Protein AF-A0A349DKN3-F1 (afdb_monomer_lite)

Radius of gyration: 31.38 Å; chains: 1; bounding box: 71×94×88 Å

Secondary structure (DSSP, 8-state):
----PPPTTHHHHHHHHHHHHHHHT----SS-TT--BEESSTTEEEEEEEE-SSSEEEEEEEETTS-EEEEEEEEEETTTTEEEEE-TTS-EEEEEE-SSS-EEEEEE-TTT-BEEEEEEEESSHHHHHHHHTTHHHHHTTTTSB--SS---HHHHHSTTBEEEESS----SS-GGG-----SSPEE-TTS--EEEEE-SS-GGG-GGGEETTEEEEEEEE--TT-SS-EE-SSPEEPPPPPHHHHTSSEEEEES--TT---HHHHHHHHHHHHHHHTS-SSEEEEEEEE---GGGS-S-PPP-EEEEEEEHHHHHHHHHHHHHHHHHHHHHH-PPPPP----HHHHHHHHHHHHHHHHHSS---SEEEEEEEE-SSSPEEEEPTTSSSEEEEEEEEEEEEEETTS-EEEEEEEEEEEEETTEEEEEEEEEEEEEEEEE-GGGT--

Foldseek 3Di:
DDDDDDDPPPVVVVVVVVVCCVVVVCPPQLEDAQQWWQKPDQQWGTWGWDDDDSFWIWIWTQTPVRDTDIFIWGQQDSVQRKTWTQDPQRWIWIWGRPGHAKIKIFTAGNQAQQTQDIMMIGRDPVVRVVCVVCVVVVCVSHRAHAARPQQAPLLSVQALAKDKDQDQQDTNPPPVRHDDRDDFAEDAQPTWIKIKQAGSFFQLSVVQQDDQQWGKKFKFWDDPPDPDGHTDDDIATFDHDDPVNRRDSMDIGTQADLPDPDLRNLVNNLVVLVVLLPDPQAKIKMKMWRDGPPVPPPDPDDTSMDIHIYRRNVRNVVSVVSSVVSVVSSLVVDDDADQQDDDPVVFVLVLVVVQVVCVPPPDPDQKHWQTKGFRDNDWDFDADPPDPHTQWTKTKIWIKIAGNVGWIKIFIWIWTWGDDPNDTDPDIDTGTDDDIGTHHPVNSVD

Structure (mmCIF, N/CA/C/O backbone):
data_AF-A0A349DKN3-F1
#
_entry.id   AF-A0A349DKN3-F1
#
loop_
_atom_site.group_PDB
_atom_site.id
_atom_site.type_symbol
_atom_site.label_atom_id
_atom_site.label_alt_id
_atom_site.label_comp_id
_atom_site.label_asym_id
_atom_site.label_entity_id
_atom_site.label_seq_id
_atom_site.pdbx_PDB_ins_code
_atom_site.Cartn_x
_atom_site.Cartn_y
_atom_site.Cartn_z
_atom_site.occupancy
_atom_site.B_iso_or_equiv
_atom_site.auth_seq_id
_atom_site.auth_comp_id
_atom_site.auth_asym_id
_atom_site.auth_atom_id
_atom_site.pdbx_PDB_model_num
ATOM 1 N N . MET A 1 1 ? 3.765 -69.996 -23.495 1.00 36.75 1 MET A N 1
ATOM 2 C CA . MET A 1 1 ? 4.818 -68.989 -23.241 1.00 36.75 1 MET A CA 1
ATOM 3 C C . MET A 1 1 ? 4.688 -67.906 -24.298 1.00 36.75 1 MET A C 1
ATOM 5 O O . MET A 1 1 ? 4.992 -68.177 -25.448 1.00 36.75 1 MET A O 1
ATOM 9 N N . TYR A 1 2 ? 4.169 -66.732 -23.943 1.00 31.25 2 TYR A N 1
ATOM 10 C CA . TYR A 1 2 ? 4.118 -65.569 -24.834 1.00 31.25 2 TYR A CA 1
ATOM 11 C C . TYR A 1 2 ? 5.019 -64.485 -24.238 1.00 31.25 2 TYR A C 1
ATOM 13 O O . TYR A 1 2 ? 4.731 -63.971 -23.161 1.00 31.25 2 TYR A O 1
ATOM 21 N N . TYR A 1 3 ? 6.119 -64.174 -24.926 1.00 35.66 3 TYR A N 1
ATOM 22 C CA . TYR A 1 3 ? 6.922 -62.980 -24.676 1.00 35.66 3 TYR A CA 1
ATOM 23 C C . TYR A 1 3 ? 6.353 -61.839 -25.524 1.00 35.66 3 TYR A C 1
ATOM 25 O O . TYR A 1 3 ? 6.353 -61.916 -26.749 1.00 35.66 3 TYR A O 1
ATOM 33 N N . SER A 1 4 ? 5.871 -60.779 -24.878 1.00 34.25 4 SER A N 1
ATOM 34 C CA . SER A 1 4 ? 5.519 -59.518 -25.532 1.00 34.25 4 SER A CA 1
ATOM 35 C C . SER A 1 4 ? 6.673 -58.525 -25.380 1.00 34.25 4 SER A C 1
ATOM 37 O O . SER A 1 4 ? 6.982 -58.096 -24.267 1.00 34.25 4 SER A O 1
ATOM 39 N N . HIS A 1 5 ? 7.310 -58.159 -26.493 1.00 36.59 5 HIS A N 1
ATOM 40 C CA . HIS A 1 5 ? 8.269 -57.054 -26.556 1.00 36.59 5 HIS A CA 1
ATOM 41 C C . HIS A 1 5 ? 7.577 -55.695 -26.326 1.00 36.59 5 HIS A C 1
ATOM 43 O O . HIS A 1 5 ? 6.468 -55.492 -26.825 1.00 36.59 5 HIS A O 1
ATOM 49 N N . PRO A 1 6 ? 8.216 -54.733 -25.632 1.00 44.25 6 PRO A N 1
ATOM 50 C CA . PRO A 1 6 ? 7.732 -53.358 -25.577 1.00 44.25 6 PRO A CA 1
ATOM 51 C C . PRO A 1 6 ? 8.100 -52.590 -26.867 1.00 44.25 6 PRO A C 1
ATOM 53 O O . PRO A 1 6 ? 9.136 -52.868 -27.476 1.00 44.25 6 PRO A O 1
ATOM 56 N N . PRO A 1 7 ? 7.291 -51.603 -27.297 1.00 44.59 7 PRO A N 1
ATOM 57 C CA . PRO A 1 7 ? 7.524 -50.880 -28.544 1.00 44.59 7 PRO A CA 1
ATOM 58 C C . PRO A 1 7 ? 8.653 -49.843 -28.421 1.00 44.59 7 PRO A C 1
ATOM 60 O O . PRO A 1 7 ? 8.655 -48.985 -27.538 1.00 44.59 7 PRO A O 1
ATOM 63 N N . ALA A 1 8 ? 9.573 -49.873 -29.387 1.00 50.56 8 ALA A N 1
ATOM 64 C CA . ALA A 1 8 ? 10.778 -49.046 -29.507 1.00 50.56 8 ALA A CA 1
ATOM 65 C C . ALA A 1 8 ? 10.549 -47.540 -29.807 1.00 50.56 8 ALA A C 1
ATOM 67 O O . ALA A 1 8 ? 11.487 -46.827 -30.157 1.00 50.56 8 ALA A O 1
ATOM 68 N N . ASN A 1 9 ? 9.334 -47.011 -29.636 1.00 46.84 9 ASN A N 1
ATOM 69 C CA . ASN A 1 9 ? 8.978 -45.651 -30.077 1.00 46.84 9 ASN A CA 1
ATOM 70 C C . ASN A 1 9 ? 9.016 -44.572 -28.978 1.00 46.84 9 ASN A C 1
ATOM 72 O O . ASN A 1 9 ? 8.838 -43.393 -29.273 1.00 46.84 9 ASN A O 1
ATOM 76 N N . LEU A 1 10 ? 9.296 -44.929 -27.719 1.00 44.72 10 LEU A N 1
ATOM 77 C CA . LEU A 1 10 ? 9.417 -43.955 -26.619 1.00 44.72 10 LEU A CA 1
ATOM 78 C C . LEU A 1 10 ? 10.810 -43.311 -26.497 1.00 44.72 10 LEU A C 1
ATOM 80 O O . LEU A 1 10 ? 10.932 -42.233 -25.917 1.00 44.72 10 LEU A O 1
ATOM 84 N N . SER A 1 11 ? 11.853 -43.918 -27.074 1.00 49.53 11 SER A N 1
ATOM 85 C CA . SER A 1 11 ? 13.232 -43.424 -26.926 1.00 49.53 11 SER A CA 1
ATOM 86 C C . SER A 1 11 ? 13.512 -42.175 -27.777 1.00 49.53 11 SER A C 1
ATOM 88 O O . SER A 1 11 ? 14.214 -41.265 -27.333 1.00 49.53 11 SER A O 1
ATOM 90 N N . TYR A 1 12 ? 12.890 -42.068 -28.960 1.00 48.19 12 TYR A N 1
ATOM 91 C CA . TYR A 1 12 ? 13.112 -40.956 -29.897 1.00 48.19 12 TYR A CA 1
ATOM 92 C C . TYR A 1 12 ? 12.414 -39.650 -29.486 1.00 48.19 12 TYR A C 1
ATOM 94 O O . TYR A 1 12 ? 12.947 -38.566 -29.720 1.00 48.19 12 TYR A O 1
ATOM 102 N N . LEU A 1 13 ? 11.257 -39.726 -28.815 1.00 45.12 13 LEU A N 1
ATOM 103 C CA . LEU A 1 13 ? 10.538 -38.538 -28.336 1.00 45.12 13 LEU A CA 1
ATOM 104 C C . LEU A 1 13 ? 11.252 -37.885 -27.139 1.00 45.12 13 LEU A C 1
ATOM 106 O O . LEU A 1 13 ? 11.321 -36.660 -27.046 1.00 45.12 13 LEU A O 1
ATOM 110 N N . GLY A 1 14 ? 11.832 -38.702 -26.251 1.00 43.78 14 GLY A N 1
ATOM 111 C CA . GLY A 1 14 ? 12.636 -38.233 -25.121 1.00 43.78 14 GLY A CA 1
ATOM 112 C C . GLY A 1 14 ? 13.957 -37.592 -25.554 1.00 43.78 14 GLY A C 1
ATOM 113 O O . GLY A 1 14 ? 14.335 -36.547 -25.024 1.00 43.78 14 GLY A O 1
ATOM 114 N N . THR A 1 15 ? 14.626 -38.153 -26.568 1.00 52.69 15 THR A N 1
ATOM 115 C CA . THR A 1 15 ? 15.857 -37.568 -27.126 1.00 52.69 15 THR A CA 1
ATOM 116 C C . THR A 1 15 ? 15.588 -36.295 -27.925 1.00 52.69 15 THR A C 1
ATOM 118 O O . THR A 1 15 ? 16.345 -35.341 -27.771 1.00 52.69 15 THR A O 1
ATOM 121 N N . PHE A 1 16 ? 14.490 -36.194 -28.685 1.00 48.06 16 PHE A N 1
ATOM 122 C CA . PHE A 1 16 ? 14.129 -34.931 -29.346 1.00 48.06 16 PHE A CA 1
ATOM 123 C C . PHE A 1 16 ? 13.785 -33.822 -28.346 1.00 48.06 16 PHE A C 1
ATOM 125 O O . PHE A 1 16 ? 14.216 -32.690 -28.547 1.00 48.06 16 PHE A O 1
ATOM 132 N N . LEU A 1 17 ? 13.086 -34.125 -27.243 1.00 47.75 17 LEU A N 1
ATOM 133 C CA . LEU A 1 17 ? 12.794 -33.134 -26.200 1.00 47.75 17 LEU A CA 1
ATOM 134 C C . LEU A 1 17 ? 14.077 -32.669 -25.487 1.00 47.75 17 LEU A C 1
ATOM 136 O O . LEU A 1 17 ? 14.247 -31.477 -25.240 1.00 47.75 17 LEU A O 1
ATOM 140 N N . LEU A 1 18 ? 15.014 -33.584 -25.212 1.00 44.44 18 LEU A N 1
ATOM 141 C CA . LEU A 1 18 ? 16.306 -33.265 -24.594 1.00 44.44 18 LEU A CA 1
ATOM 142 C C . LEU A 1 18 ? 17.235 -32.488 -25.536 1.00 44.44 18 LEU A C 1
ATOM 144 O O . LEU A 1 18 ? 17.882 -31.540 -25.094 1.00 44.44 18 LEU A O 1
ATOM 148 N N . VAL A 1 19 ? 17.263 -32.803 -26.834 1.00 46.53 19 VAL A N 1
ATOM 149 C CA . VAL A 1 19 ? 18.035 -32.041 -27.830 1.00 46.53 19 VAL A CA 1
ATOM 150 C C . VAL A 1 19 ? 17.402 -30.668 -28.078 1.00 46.53 19 VAL A C 1
ATOM 152 O O . VAL A 1 19 ? 18.133 -29.686 -28.151 1.00 46.53 19 VAL A O 1
ATOM 155 N N . PHE A 1 20 ? 16.069 -30.535 -28.081 1.00 42.25 20 PHE A N 1
ATOM 156 C CA . PHE A 1 20 ? 15.417 -29.218 -28.147 1.00 42.25 20 PHE A CA 1
ATOM 157 C C . PHE A 1 20 ? 15.702 -28.377 -26.895 1.00 42.25 20 PHE A C 1
ATOM 159 O O . PHE A 1 20 ? 15.997 -27.193 -27.016 1.00 42.25 20 PHE A O 1
ATOM 166 N N . ILE A 1 21 ? 15.709 -28.968 -25.695 1.00 46.31 21 ILE A N 1
ATOM 167 C CA . ILE A 1 21 ? 16.097 -28.261 -24.459 1.00 46.31 21 ILE A CA 1
ATOM 168 C C . ILE A 1 21 ? 17.590 -27.876 -24.486 1.00 46.31 21 ILE A C 1
ATOM 170 O O . ILE A 1 21 ? 17.956 -26.803 -24.005 1.00 46.31 21 ILE A O 1
ATOM 174 N N . SER A 1 22 ? 18.445 -28.687 -25.115 1.00 37.00 22 SER A N 1
ATOM 175 C CA . SER A 1 22 ? 19.889 -28.422 -25.245 1.00 37.00 22 SER A CA 1
ATOM 176 C C . SER A 1 22 ? 20.214 -27.351 -26.297 1.00 37.00 22 SER A C 1
ATOM 178 O O . SER A 1 22 ? 21.090 -26.515 -26.079 1.00 37.00 22 SER A O 1
ATOM 180 N N . VAL A 1 23 ? 19.487 -27.331 -27.419 1.00 40.50 23 VAL A N 1
ATOM 181 C CA . VAL A 1 23 ? 19.673 -26.366 -28.517 1.00 40.50 23 VAL A CA 1
ATOM 182 C C . VAL A 1 23 ? 18.968 -25.036 -28.219 1.00 40.50 23 VAL A C 1
ATOM 184 O O . VAL A 1 23 ? 19.510 -23.978 -28.528 1.00 40.50 23 VAL A O 1
ATOM 187 N N . VAL A 1 24 ? 17.827 -25.044 -27.520 1.00 40.62 24 VAL A N 1
ATOM 188 C CA . VAL A 1 24 ? 17.154 -23.817 -27.038 1.00 40.62 24 VAL A CA 1
ATOM 189 C C . VAL A 1 24 ? 17.825 -23.263 -25.766 1.00 40.62 24 VAL A C 1
ATOM 191 O O . VAL A 1 24 ? 17.719 -22.072 -25.469 1.00 40.62 24 VAL A O 1
ATOM 194 N N . GLY A 1 25 ? 18.595 -24.087 -25.044 1.00 35.69 25 GLY A N 1
ATOM 195 C CA . GLY A 1 25 ? 19.406 -23.692 -23.886 1.00 35.69 25 GLY A CA 1
ATOM 196 C C . GLY A 1 25 ? 20.644 -22.850 -24.222 1.00 35.69 25 GLY A C 1
ATOM 197 O O . GLY A 1 25 ? 21.200 -22.195 -23.337 1.00 35.69 25 GLY A O 1
ATOM 198 N N . GLN A 1 26 ? 21.049 -22.778 -25.495 1.00 41.41 26 GLN A N 1
ATOM 199 C CA . GLN A 1 26 ? 21.994 -21.764 -25.961 1.00 41.41 26 GLN A CA 1
ATOM 200 C C . GLN A 1 26 ? 21.260 -20.445 -26.217 1.00 41.41 26 GLN A C 1
ATOM 202 O O . GLN A 1 26 ? 21.153 -19.969 -27.347 1.00 41.41 26 GLN A O 1
ATOM 207 N N . THR A 1 27 ? 20.787 -19.793 -25.152 1.00 46.78 27 THR A N 1
ATOM 208 C CA . THR A 1 27 ? 20.536 -18.351 -25.212 1.00 46.78 27 THR A CA 1
ATOM 209 C C . THR A 1 27 ? 21.858 -17.685 -25.588 1.00 46.78 27 THR A C 1
ATOM 211 O O . THR A 1 27 ? 22.753 -17.549 -24.746 1.00 46.78 27 THR A O 1
ATOM 214 N N . GLN A 1 28 ? 22.014 -17.341 -26.869 1.00 54.97 28 GLN A N 1
ATOM 215 C CA . GLN A 1 28 ? 23.131 -16.549 -27.362 1.00 54.97 28 GLN A CA 1
ATOM 216 C C . GLN A 1 28 ? 23.239 -15.315 -26.468 1.00 54.97 28 GLN A C 1
ATOM 218 O O . GLN A 1 28 ? 22.263 -14.587 -26.284 1.00 54.97 28 GLN A O 1
ATOM 223 N N . THR A 1 29 ? 24.405 -15.095 -25.863 1.00 59.50 29 THR A N 1
ATOM 224 C CA . THR A 1 29 ? 24.627 -13.874 -25.089 1.00 59.50 29 THR A CA 1
ATOM 225 C C . THR A 1 29 ? 24.405 -12.679 -26.019 1.00 59.50 29 THR A C 1
ATOM 227 O O . THR A 1 29 ? 24.957 -12.674 -27.122 1.00 59.50 29 THR A O 1
ATOM 230 N N . PRO A 1 30 ? 23.605 -11.669 -25.624 1.00 65.62 30 PRO A N 1
ATOM 231 C CA . PRO A 1 30 ? 23.269 -10.549 -26.510 1.00 65.62 30 PRO A CA 1
ATOM 232 C C . PRO A 1 30 ? 24.475 -9.684 -26.895 1.00 65.62 30 PRO A C 1
ATOM 234 O O . PRO A 1 30 ? 24.382 -8.845 -27.786 1.00 65.62 30 PRO A O 1
ATOM 237 N N . PHE A 1 31 ? 25.610 -9.904 -26.238 1.00 69.19 31 PHE A N 1
ATOM 238 C CA . PHE A 1 31 ? 26.884 -9.245 -26.467 1.00 69.19 31 PHE A CA 1
ATOM 239 C C . PHE A 1 31 ? 27.984 -10.279 -26.700 1.00 69.19 31 PHE A C 1
ATOM 241 O O . PHE A 1 31 ? 27.888 -11.436 -26.268 1.00 69.19 31 PHE A O 1
ATOM 248 N N . ARG A 1 32 ? 29.066 -9.836 -27.343 1.00 70.25 32 ARG A N 1
ATOM 249 C CA . ARG A 1 32 ? 30.315 -10.596 -27.396 1.00 70.25 32 ARG A CA 1
ATOM 250 C C . ARG A 1 32 ? 31.170 -10.244 -26.171 1.00 70.25 32 ARG A C 1
ATOM 252 O O . ARG A 1 32 ? 31.358 -9.054 -25.901 1.00 70.25 32 ARG A O 1
ATOM 259 N N . PRO A 1 33 ? 31.679 -11.234 -25.417 1.00 68.06 33 PRO A N 1
ATOM 260 C CA . PRO A 1 33 ? 32.654 -10.980 -24.359 1.00 68.06 33 PRO A CA 1
ATOM 261 C C . PRO A 1 33 ? 33.828 -10.146 -24.885 1.00 68.06 33 PRO A C 1
ATOM 263 O O . PRO A 1 33 ? 34.230 -10.314 -26.035 1.00 68.06 33 PRO A O 1
ATOM 266 N N . ALA A 1 34 ? 34.340 -9.226 -24.064 1.00 70.75 34 ALA A N 1
ATOM 267 C CA . ALA A 1 34 ? 35.435 -8.306 -24.407 1.00 70.75 34 ALA A CA 1
ATOM 268 C C . ALA A 1 34 ? 35.187 -7.320 -25.575 1.00 70.75 34 ALA A C 1
ATOM 270 O O . ALA A 1 34 ? 36.055 -6.494 -25.867 1.00 70.75 34 ALA A O 1
ATOM 271 N N . GLN A 1 35 ? 34.005 -7.319 -26.206 1.00 83.69 35 GLN A N 1
ATOM 272 C CA . GLN A 1 35 ? 33.629 -6.265 -27.148 1.00 83.69 35 GLN A CA 1
ATOM 273 C C . GLN A 1 35 ? 33.511 -4.927 -26.416 1.00 83.69 35 GLN A C 1
ATOM 275 O O . GLN A 1 35 ? 32.897 -4.828 -25.351 1.00 83.69 35 GLN A O 1
ATOM 280 N N . ARG A 1 36 ? 34.116 -3.895 -27.004 1.00 88.56 36 ARG A N 1
ATOM 281 C CA . ARG A 1 36 ? 34.091 -2.526 -26.490 1.00 88.56 36 ARG A CA 1
ATOM 282 C C . ARG A 1 36 ? 32.872 -1.806 -27.044 1.00 88.56 36 ARG A C 1
ATOM 284 O O . ARG A 1 36 ? 32.645 -1.829 -28.250 1.00 88.56 36 ARG A O 1
ATOM 291 N N . TYR A 1 37 ? 32.120 -1.157 -26.167 1.00 90.25 37 TYR A N 1
ATOM 292 C CA . TYR A 1 37 ? 31.018 -0.277 -26.530 1.00 90.25 37 TYR A CA 1
ATOM 293 C C . TYR A 1 37 ? 31.357 1.154 -26.121 1.00 90.25 37 TYR A C 1
ATOM 295 O O . TYR A 1 37 ? 31.585 1.415 -24.943 1.00 90.25 37 TYR A O 1
ATOM 303 N N . VAL A 1 38 ? 31.384 2.077 -27.076 1.00 89.75 38 VAL A N 1
ATOM 304 C CA . VAL A 1 38 ? 31.584 3.513 -26.835 1.00 89.75 38 VAL A CA 1
ATOM 305 C C . VAL A 1 38 ? 30.261 4.185 -26.477 1.00 89.75 38 VAL A C 1
ATOM 307 O O . VAL A 1 38 ? 29.205 3.738 -26.925 1.00 89.75 38 VAL A O 1
ATOM 310 N N . SER A 1 39 ? 30.314 5.235 -25.658 1.00 87.62 39 SER A N 1
ATOM 311 C CA . SER A 1 39 ? 29.140 5.891 -25.072 1.00 87.62 39 SER A CA 1
ATOM 312 C C . SER A 1 39 ? 28.863 7.260 -25.680 1.00 87.62 39 SER A C 1
ATOM 314 O O . SER A 1 39 ? 29.787 7.987 -26.025 1.00 87.62 39 SER A O 1
ATOM 316 N N . THR A 1 40 ? 27.588 7.657 -25.728 1.00 84.62 40 THR A N 1
ATOM 317 C CA . THR A 1 40 ? 27.196 9.054 -25.989 1.00 84.62 40 THR A CA 1
ATOM 318 C C . THR A 1 40 ? 27.447 9.984 -24.797 1.00 84.62 40 THR A C 1
ATOM 320 O O . THR A 1 40 ? 27.289 11.193 -24.934 1.00 84.62 40 THR A O 1
ATOM 323 N N . GLN A 1 41 ? 27.779 9.454 -23.614 1.00 83.19 41 GLN A N 1
ATOM 324 C CA . GLN A 1 41 ? 28.096 10.274 -22.442 1.00 83.19 41 GLN A CA 1
ATOM 325 C C . GLN A 1 41 ? 29.573 10.680 -22.410 1.00 83.19 41 GLN A C 1
ATOM 327 O O . GLN A 1 41 ? 30.434 9.810 -22.539 1.00 83.19 41 GLN A O 1
ATOM 332 N N . PRO A 1 42 ? 29.873 11.965 -22.148 1.00 77.56 42 PRO A N 1
ATOM 333 C CA . PRO A 1 42 ? 31.222 12.513 -22.277 1.00 77.56 42 PRO A CA 1
ATOM 334 C C . PRO A 1 42 ? 32.204 12.004 -21.218 1.00 77.56 42 PRO A C 1
ATOM 336 O O . PRO A 1 42 ? 33.405 12.063 -21.432 1.00 77.56 42 PRO A O 1
ATOM 339 N N . ASN A 1 43 ? 31.724 11.496 -20.082 1.00 86.94 43 ASN A N 1
ATOM 340 C CA . ASN A 1 43 ? 32.565 10.961 -19.011 1.00 86.94 43 ASN A CA 1
ATOM 341 C C . ASN A 1 43 ? 32.877 9.463 -19.169 1.00 86.94 43 ASN A C 1
ATOM 343 O O . ASN A 1 43 ? 33.772 8.962 -18.493 1.00 86.94 43 ASN A O 1
ATOM 347 N N . ILE A 1 44 ? 32.190 8.744 -20.065 1.00 87.69 44 ILE A N 1
ATOM 348 C CA . ILE A 1 44 ? 32.349 7.295 -20.247 1.00 87.69 44 ILE A CA 1
ATOM 349 C C . ILE A 1 44 ? 33.104 7.017 -21.544 1.00 87.69 44 ILE A C 1
ATOM 351 O O . ILE A 1 44 ? 32.568 7.198 -22.634 1.00 87.69 44 ILE A O 1
ATOM 355 N N . LYS A 1 45 ? 34.320 6.482 -21.418 1.00 87.31 45 LYS A N 1
ATOM 356 C CA . LYS A 1 45 ? 35.161 6.088 -22.551 1.00 87.31 45 LYS A CA 1
ATOM 357 C C . LYS A 1 45 ? 34.631 4.831 -23.229 1.00 87.31 45 LYS A C 1
ATOM 359 O O . LYS A 1 45 ? 34.457 4.804 -24.445 1.00 87.31 45 LYS A O 1
ATOM 364 N N . GLN A 1 46 ? 34.381 3.777 -22.452 1.00 90.44 46 GLN A N 1
ATOM 365 C CA . GLN A 1 46 ? 33.866 2.515 -22.985 1.00 90.44 46 GLN A CA 1
ATOM 366 C C . GLN A 1 46 ? 33.221 1.630 -21.912 1.00 90.44 46 GLN A C 1
ATOM 368 O O . GLN A 1 46 ? 33.551 1.709 -20.731 1.00 90.44 46 GLN A O 1
ATOM 373 N N . LEU A 1 47 ? 32.358 0.718 -22.352 1.00 92.12 47 LEU A N 1
ATOM 374 C CA . LEU A 1 47 ? 31.839 -0.403 -21.580 1.00 92.12 47 LEU A CA 1
ATOM 375 C C . LEU A 1 47 ? 32.329 -1.717 -22.194 1.00 92.12 47 LEU A C 1
ATOM 377 O O . LEU A 1 47 ? 32.289 -1.900 -23.410 1.00 92.12 47 LEU A O 1
ATOM 381 N N . THR A 1 48 ? 32.769 -2.638 -21.343 1.00 91.69 48 THR A N 1
ATOM 382 C CA . THR A 1 48 ? 33.127 -4.014 -21.724 1.00 91.69 48 THR A CA 1
ATOM 383 C C . THR A 1 48 ? 32.406 -5.005 -20.822 1.00 91.69 48 THR A C 1
ATOM 385 O O . THR A 1 48 ? 32.050 -4.669 -19.691 1.00 91.69 48 THR A O 1
ATOM 388 N N . PHE A 1 49 ? 32.180 -6.221 -21.317 1.00 90.56 49 PHE A N 1
ATOM 389 C CA . PHE A 1 49 ? 31.439 -7.246 -20.588 1.00 90.56 49 PHE A CA 1
ATOM 390 C C . PHE A 1 49 ? 32.267 -8.501 -20.351 1.00 90.56 49 PHE A C 1
ATOM 392 O O . PHE A 1 49 ? 32.898 -9.023 -21.275 1.00 90.56 49 PHE A O 1
ATOM 399 N N . THR A 1 50 ? 32.145 -9.030 -19.137 1.00 89.50 50 THR A N 1
ATOM 400 C CA . THR A 1 50 ? 32.645 -10.346 -18.740 1.00 89.50 50 THR A CA 1
ATOM 401 C C . THR A 1 50 ? 31.446 -11.211 -18.370 1.00 89.50 50 THR A C 1
ATOM 403 O O . THR A 1 50 ? 30.683 -10.881 -17.458 1.00 89.50 50 THR A O 1
ATOM 406 N N . LYS A 1 51 ? 31.225 -12.300 -19.111 1.00 84.75 51 LYS A N 1
ATOM 407 C CA . LYS A 1 51 ? 30.119 -13.226 -18.836 1.00 84.75 51 LYS A CA 1
ATOM 408 C C . LYS A 1 51 ? 30.358 -13.911 -17.488 1.00 84.75 51 LYS A C 1
ATOM 410 O O . LYS A 1 51 ? 31.456 -14.395 -17.248 1.00 84.75 51 LYS A O 1
ATOM 415 N N . ILE A 1 52 ? 29.321 -13.988 -16.653 1.00 82.81 52 ILE A N 1
ATOM 416 C CA . ILE A 1 52 ? 29.338 -14.815 -15.436 1.00 82.81 52 ILE A CA 1
ATOM 417 C C . ILE A 1 52 ? 28.474 -16.054 -15.672 1.00 82.81 52 ILE A C 1
ATOM 419 O O . ILE A 1 52 ? 28.939 -17.180 -15.559 1.00 82.81 52 ILE A O 1
ATOM 423 N N . THR A 1 53 ? 27.208 -15.849 -16.046 1.00 84.25 53 THR A N 1
ATOM 424 C CA . THR A 1 53 ? 26.252 -16.926 -16.336 1.00 84.25 53 THR A CA 1
ATOM 425 C C . THR A 1 53 ? 25.448 -16.605 -17.599 1.00 84.25 53 THR A C 1
ATOM 427 O O . THR A 1 53 ? 25.671 -15.590 -18.260 1.00 84.25 53 THR A O 1
ATOM 430 N N . THR A 1 54 ? 24.490 -17.455 -17.969 1.00 77.44 54 THR A N 1
ATOM 431 C CA . THR A 1 54 ? 23.500 -17.128 -19.013 1.00 77.44 54 THR A CA 1
ATOM 432 C C . THR A 1 54 ? 22.555 -15.994 -18.590 1.00 77.44 54 THR A C 1
ATOM 434 O O . THR A 1 54 ? 22.024 -15.285 -19.440 1.00 77.44 54 THR A O 1
ATOM 437 N N . GLN A 1 55 ? 22.386 -15.774 -17.283 1.00 86.69 55 GLN A N 1
ATOM 438 C CA . GLN A 1 55 ? 21.444 -14.815 -16.697 1.00 86.69 55 GLN A CA 1
ATOM 439 C C . GLN A 1 55 ? 22.136 -13.583 -16.091 1.00 86.69 55 GLN A C 1
ATOM 441 O O . GLN A 1 55 ? 21.465 -12.691 -15.570 1.00 86.69 55 GLN A O 1
ATOM 446 N N . SER A 1 56 ? 23.470 -13.511 -16.128 1.00 90.50 56 SER A N 1
ATOM 447 C CA . SER A 1 56 ? 24.230 -12.417 -15.521 1.00 90.50 56 SER A CA 1
ATOM 448 C C . SER A 1 56 ? 25.599 -12.184 -16.155 1.00 90.50 56 SER A C 1
ATOM 450 O O . SER A 1 56 ? 26.239 -13.099 -16.678 1.00 90.50 56 SER A O 1
ATOM 452 N N . PHE A 1 57 ? 26.075 -10.946 -16.060 1.00 91.75 57 PHE A N 1
ATOM 453 C CA . PHE A 1 57 ? 27.409 -10.541 -16.499 1.00 91.75 57 PHE A CA 1
ATOM 454 C C . PHE A 1 57 ? 27.940 -9.370 -15.670 1.00 91.75 57 PHE A C 1
ATOM 456 O O . PHE A 1 57 ? 27.164 -8.621 -15.076 1.00 91.75 57 PHE A O 1
ATOM 463 N N . THR A 1 58 ? 29.256 -9.178 -15.673 1.00 93.62 58 THR A N 1
ATOM 464 C CA . THR A 1 58 ? 29.895 -7.966 -15.149 1.00 93.62 58 THR A CA 1
ATOM 465 C C . THR A 1 58 ? 30.091 -6.974 -16.284 1.00 93.62 58 THR A C 1
ATOM 467 O O . THR A 1 58 ? 30.685 -7.306 -17.308 1.00 93.62 58 THR A O 1
ATOM 470 N N . GLY A 1 59 ? 29.581 -5.756 -16.115 1.00 93.44 59 GLY A N 1
ATOM 471 C CA . GLY A 1 59 ? 29.901 -4.619 -16.970 1.00 93.44 59 GLY A CA 1
ATOM 472 C C . GLY A 1 59 ? 31.012 -3.784 -16.341 1.00 93.44 59 GLY A C 1
ATOM 473 O O . GLY A 1 59 ? 30.858 -3.324 -15.209 1.00 93.44 59 GLY A O 1
ATOM 474 N N . HIS A 1 60 ? 32.102 -3.582 -17.077 1.00 94.19 60 HIS A N 1
ATOM 475 C CA . HIS A 1 60 ? 33.234 -2.744 -16.687 1.00 94.19 60 HIS A CA 1
ATOM 476 C C . HIS A 1 60 ? 33.136 -1.400 -17.414 1.00 94.19 60 HIS A C 1
ATOM 478 O O . HIS A 1 60 ? 33.359 -1.327 -18.628 1.00 94.19 60 HIS A O 1
ATOM 484 N N . TRP A 1 61 ? 32.757 -0.364 -16.670 1.00 93.06 61 TRP A N 1
ATOM 485 C CA . TRP A 1 61 ? 32.609 1.013 -17.130 1.00 93.06 61 TRP A CA 1
ATOM 486 C C . TRP A 1 61 ? 33.938 1.736 -16.977 1.00 93.06 61 TRP A C 1
ATOM 488 O O . TRP A 1 61 ? 34.368 1.995 -15.857 1.00 93.06 61 TRP A O 1
ATOM 498 N N . HIS A 1 62 ? 34.578 2.046 -18.098 1.00 93.38 62 HIS A N 1
ATOM 499 C CA . HIS A 1 62 ? 35.842 2.772 -18.147 1.00 93.38 62 HIS A CA 1
ATOM 500 C C . HIS A 1 62 ? 35.546 4.249 -18.384 1.00 93.38 62 HIS A C 1
ATOM 502 O O . HIS A 1 62 ? 34.963 4.605 -19.414 1.00 93.38 62 HIS A O 1
ATOM 508 N N . LEU A 1 63 ? 35.924 5.095 -17.435 1.00 93.00 63 LEU A N 1
ATOM 509 C CA . LEU A 1 63 ? 35.762 6.542 -17.504 1.00 93.00 63 LEU A CA 1
ATOM 510 C C . LEU A 1 63 ? 36.968 7.185 -18.207 1.00 93.00 63 LEU A C 1
ATOM 512 O O . LEU A 1 63 ? 38.036 6.580 -18.330 1.00 93.00 63 LEU A O 1
ATOM 516 N N . TYR A 1 64 ? 36.793 8.404 -18.722 1.00 88.19 64 TYR A N 1
ATOM 517 C CA . TYR A 1 64 ? 37.888 9.126 -19.389 1.00 88.19 64 TYR A CA 1
ATOM 518 C C . TYR A 1 64 ? 39.006 9.558 -18.431 1.00 88.19 64 TYR A C 1
ATOM 520 O O . TYR A 1 64 ? 40.136 9.728 -18.877 1.00 88.19 64 TYR A O 1
ATOM 528 N N . ASP A 1 65 ? 38.715 9.662 -17.134 1.00 90.44 65 ASP A N 1
ATOM 529 C CA . ASP A 1 65 ? 39.691 9.956 -16.076 1.00 90.44 65 ASP A CA 1
ATOM 530 C C . ASP A 1 65 ? 40.561 8.742 -15.678 1.00 90.44 65 ASP A C 1
ATOM 532 O O . ASP A 1 65 ? 41.423 8.858 -14.812 1.00 90.44 65 ASP A O 1
ATOM 536 N N . GLY A 1 66 ? 40.352 7.577 -16.306 1.00 89.81 66 GLY A N 1
ATOM 537 C CA . GLY A 1 66 ? 41.074 6.333 -16.020 1.00 89.81 66 GLY A CA 1
ATOM 538 C C . GLY A 1 66 ? 40.402 5.428 -14.981 1.00 89.81 66 GLY A C 1
ATOM 539 O O . GLY A 1 66 ? 40.792 4.268 -14.839 1.00 89.81 66 GLY A O 1
ATOM 540 N N . THR A 1 67 ? 39.354 5.895 -14.302 1.00 93.69 67 THR A N 1
ATOM 541 C CA . THR A 1 67 ? 38.611 5.108 -13.312 1.00 93.69 67 THR A CA 1
ATOM 542 C C . THR A 1 67 ? 37.819 3.983 -13.981 1.00 93.69 67 THR A C 1
ATOM 544 O O . THR A 1 67 ? 37.208 4.162 -15.037 1.00 93.69 67 THR A O 1
ATOM 547 N N . THR A 1 68 ? 37.779 2.806 -13.346 1.00 92.25 68 THR A N 1
ATOM 548 C CA . THR A 1 68 ? 36.930 1.684 -13.776 1.00 92.25 68 THR A CA 1
ATOM 549 C C . THR A 1 68 ? 35.913 1.323 -12.703 1.00 92.25 68 THR A C 1
ATOM 551 O O . THR A 1 68 ? 36.277 0.913 -11.603 1.00 92.25 68 THR A O 1
ATOM 554 N N . THR A 1 69 ? 34.625 1.403 -13.034 1.00 91.81 69 THR A N 1
ATOM 555 C CA . THR A 1 69 ? 33.536 0.957 -12.155 1.00 91.81 69 THR A CA 1
ATOM 556 C C . THR A 1 69 ? 32.953 -0.357 -12.658 1.00 91.81 69 THR A C 1
ATOM 558 O O . THR A 1 69 ? 32.656 -0.514 -13.843 1.00 91.81 69 THR A O 1
ATOM 561 N N . GLN A 1 70 ? 32.758 -1.315 -11.755 1.00 94.12 70 GLN A N 1
ATOM 562 C CA . GLN A 1 70 ? 32.203 -2.624 -12.089 1.00 94.12 70 GLN A CA 1
ATOM 563 C C . GLN A 1 70 ? 30.783 -2.759 -11.553 1.00 94.12 70 GLN A C 1
ATOM 565 O O . GLN A 1 70 ? 30.514 -2.454 -10.394 1.00 94.12 70 GLN A O 1
ATOM 570 N N . LEU A 1 71 ? 29.876 -3.245 -12.398 1.00 94.88 71 LEU A N 1
ATOM 571 C CA . LEU A 1 71 ? 28.492 -3.516 -12.024 1.00 94.88 71 LEU A CA 1
ATOM 572 C C . LEU A 1 71 ? 28.101 -4.922 -12.476 1.00 94.88 71 LEU A C 1
ATOM 574 O O . LEU A 1 71 ? 28.281 -5.280 -13.640 1.00 94.88 71 LEU A O 1
ATOM 578 N N . THR A 1 72 ? 27.541 -5.712 -11.561 1.00 94.94 72 THR A N 1
ATOM 579 C CA . THR A 1 72 ? 26.992 -7.034 -11.889 1.00 94.94 72 THR A CA 1
ATOM 580 C C . THR A 1 72 ? 25.547 -6.887 -12.345 1.00 94.94 72 THR A C 1
ATOM 582 O O . THR A 1 72 ? 24.655 -6.598 -11.548 1.00 94.94 72 THR A O 1
ATOM 585 N N . TYR A 1 73 ? 25.320 -7.113 -13.631 1.00 94.31 73 TYR A N 1
ATOM 586 C CA . TYR A 1 73 ? 24.021 -7.045 -14.276 1.00 94.31 73 TYR A CA 1
ATOM 587 C C . TYR A 1 73 ? 23.328 -8.403 -14.249 1.00 94.31 73 TYR A C 1
ATOM 589 O O . TYR A 1 73 ? 23.932 -9.433 -14.555 1.00 94.31 73 TYR A O 1
ATOM 597 N N . ARG A 1 74 ? 22.038 -8.404 -13.913 1.00 93.62 74 ARG A N 1
ATOM 598 C CA . ARG A 1 74 ? 21.178 -9.595 -13.905 1.00 93.62 74 ARG A CA 1
ATOM 599 C C . ARG A 1 74 ? 20.035 -9.432 -14.895 1.00 93.62 74 ARG A C 1
ATOM 601 O O . ARG A 1 74 ? 19.478 -8.341 -15.011 1.00 93.62 74 ARG A O 1
ATOM 608 N N . LEU A 1 75 ? 19.676 -10.508 -15.589 1.00 91.56 75 LEU A N 1
ATOM 609 C CA . LEU A 1 75 ? 18.566 -10.508 -16.535 1.00 91.56 75 LEU A CA 1
ATOM 610 C C . LEU A 1 75 ? 17.244 -10.318 -15.782 1.00 91.56 75 LEU A C 1
ATOM 612 O O . LEU A 1 75 ? 16.928 -11.054 -14.847 1.00 91.56 75 LEU A O 1
ATOM 616 N N . VAL A 1 76 ? 16.458 -9.325 -16.198 1.00 88.94 76 VAL A N 1
ATOM 617 C CA . VAL A 1 76 ? 15.144 -9.020 -15.606 1.00 88.94 76 VAL A CA 1
ATOM 618 C C . VAL A 1 76 ? 13.983 -9.192 -16.584 1.00 88.94 76 VAL A C 1
ATOM 620 O O . VAL A 1 76 ? 12.836 -9.315 -16.146 1.00 88.94 76 VAL A O 1
ATOM 623 N N . ASN A 1 77 ? 14.258 -9.213 -17.891 1.00 86.19 77 ASN A N 1
ATOM 624 C CA . ASN A 1 77 ? 13.294 -9.529 -18.944 1.00 86.19 77 ASN A CA 1
ATOM 625 C C . ASN A 1 77 ? 14.025 -10.212 -20.110 1.00 86.19 77 ASN A C 1
ATOM 627 O O . ASN A 1 77 ? 14.800 -9.554 -20.800 1.00 86.19 77 ASN A O 1
ATOM 631 N N . ALA A 1 78 ? 13.783 -11.510 -20.306 1.00 83.94 78 ALA A N 1
ATOM 632 C CA . ALA A 1 78 ? 14.437 -12.300 -21.348 1.00 83.94 78 ALA A CA 1
ATOM 633 C C . ALA A 1 78 ? 13.961 -11.918 -22.757 1.00 83.94 78 ALA A C 1
ATOM 635 O O . ALA A 1 78 ? 14.795 -11.703 -23.629 1.00 83.94 78 ALA A O 1
ATOM 636 N N . ASP A 1 79 ? 12.652 -11.724 -22.949 1.00 81.75 79 ASP A N 1
ATOM 637 C CA . ASP A 1 79 ? 12.046 -11.406 -24.253 1.00 81.75 79 ASP A CA 1
ATOM 638 C C . ASP A 1 79 ? 12.629 -10.139 -24.892 1.00 81.75 79 ASP A C 1
ATOM 640 O O . ASP A 1 79 ? 12.730 -10.023 -26.110 1.00 81.75 79 ASP A O 1
ATOM 644 N N . LYS A 1 80 ? 12.996 -9.162 -24.056 1.00 82.00 80 LYS A N 1
ATOM 645 C CA . LYS A 1 80 ? 13.569 -7.874 -24.470 1.00 82.00 80 LYS A CA 1
ATOM 646 C C . LYS A 1 80 ? 15.051 -7.733 -24.133 1.00 82.00 80 LYS A C 1
ATOM 648 O O . LYS A 1 80 ? 15.580 -6.633 -24.264 1.00 82.00 80 LYS A O 1
ATOM 653 N N . LEU A 1 81 ? 15.683 -8.804 -23.645 1.00 88.38 81 LEU A N 1
ATOM 654 C CA . LEU A 1 81 ? 17.090 -8.841 -23.237 1.00 88.38 81 LEU A CA 1
ATOM 655 C C . LEU A 1 81 ? 17.459 -7.634 -22.359 1.00 88.38 81 LEU A C 1
ATOM 657 O O . LEU A 1 81 ? 18.378 -6.875 -22.652 1.00 88.38 81 LEU A O 1
ATOM 661 N N . VAL A 1 82 ? 16.687 -7.427 -21.290 1.00 90.94 82 VAL A N 1
ATOM 662 C CA . VAL A 1 82 ? 16.891 -6.324 -20.345 1.00 90.94 82 VAL A CA 1
ATOM 663 C C . VAL A 1 82 ? 17.638 -6.823 -19.128 1.00 90.94 82 VAL A C 1
ATOM 665 O O . VAL A 1 82 ? 17.186 -7.759 -18.460 1.00 90.94 82 VAL A O 1
ATOM 668 N N . TYR A 1 83 ? 18.716 -6.126 -18.790 1.00 93.38 83 TYR A N 1
ATOM 669 C CA . TYR A 1 83 ? 19.532 -6.409 -17.623 1.00 93.38 83 TYR A CA 1
ATOM 670 C C . TYR A 1 83 ? 19.601 -5.206 -16.692 1.00 93.38 83 TYR A C 1
ATOM 672 O O . TYR A 1 83 ? 19.613 -4.064 -17.143 1.00 93.38 83 TYR A O 1
ATOM 680 N N . GLU A 1 84 ? 19.668 -5.452 -15.388 1.00 95.25 84 GLU A N 1
ATOM 681 C CA . GLU A 1 84 ? 19.748 -4.396 -14.377 1.00 95.25 84 GLU A CA 1
ATOM 682 C C . GLU A 1 84 ? 20.828 -4.693 -13.338 1.00 95.25 84 GLU A C 1
ATOM 684 O O . GLU A 1 84 ? 21.054 -5.850 -12.979 1.00 95.25 84 GLU A O 1
ATOM 689 N N . ALA A 1 85 ? 21.478 -3.637 -12.856 1.00 95.38 85 ALA A N 1
ATOM 690 C CA . ALA A 1 85 ? 22.431 -3.657 -11.756 1.00 95.38 85 ALA A CA 1
ATOM 691 C C . ALA A 1 85 ? 22.099 -2.536 -10.766 1.00 95.38 85 ALA A C 1
ATOM 693 O O . ALA A 1 85 ? 21.746 -1.429 -11.177 1.00 95.38 85 ALA A O 1
ATOM 694 N N . THR A 1 86 ? 22.246 -2.811 -9.472 1.00 92.12 86 THR A N 1
ATOM 695 C CA . THR A 1 86 ? 22.160 -1.787 -8.423 1.00 92.12 86 THR A CA 1
ATOM 696 C C . THR A 1 86 ? 23.531 -1.144 -8.241 1.00 92.12 86 THR A C 1
ATOM 698 O O . THR A 1 86 ? 24.533 -1.852 -8.141 1.00 92.12 86 THR A O 1
ATOM 701 N N . THR A 1 87 ? 23.588 0.183 -8.212 1.00 88.88 87 THR A N 1
ATOM 702 C CA . THR A 1 87 ? 24.827 0.933 -7.986 1.00 88.88 87 THR A CA 1
ATOM 703 C C . THR A 1 87 ? 25.123 1.083 -6.496 1.00 88.88 87 THR A C 1
ATOM 705 O O . THR A 1 87 ? 24.288 0.779 -5.644 1.00 88.88 87 THR A O 1
ATOM 708 N N . GLN A 1 88 ? 26.316 1.582 -6.164 1.00 82.88 88 GLN A N 1
ATOM 709 C CA . GLN A 1 88 ? 26.694 1.868 -4.774 1.00 82.88 88 GLN A CA 1
ATOM 710 C C . GLN A 1 88 ? 25.767 2.902 -4.112 1.00 82.88 88 GLN A C 1
ATOM 712 O O . GLN A 1 88 ? 25.516 2.824 -2.915 1.00 82.88 88 GLN A O 1
ATOM 717 N N . LEU A 1 89 ? 25.191 3.813 -4.903 1.00 82.69 89 LEU A N 1
ATOM 718 C CA . LEU A 1 89 ? 24.213 4.811 -4.454 1.00 82.69 89 LEU A CA 1
ATOM 719 C C . LEU A 1 89 ? 22.775 4.266 -4.396 1.00 82.69 89 LEU A C 1
ATOM 721 O O . LEU A 1 89 ? 21.826 5.031 -4.257 1.00 82.69 89 LEU A O 1
ATOM 725 N N . LEU A 1 90 ? 22.605 2.944 -4.508 1.00 81.44 90 LEU A N 1
ATOM 726 C CA . LEU A 1 90 ? 21.321 2.235 -4.537 1.00 81.44 90 LEU A CA 1
ATOM 727 C C . LEU A 1 90 ? 20.411 2.586 -5.720 1.00 81.44 90 LEU A C 1
ATOM 729 O O . LEU A 1 90 ? 19.272 2.127 -5.760 1.00 81.44 90 LEU A O 1
ATOM 733 N N . ASP A 1 91 ? 20.911 3.327 -6.704 1.00 89.75 91 ASP A N 1
ATOM 734 C CA . ASP A 1 91 ? 20.244 3.549 -7.983 1.00 89.75 91 ASP A CA 1
ATOM 735 C C . ASP A 1 91 ? 20.379 2.333 -8.902 1.00 89.75 91 ASP A C 1
ATOM 737 O O . ASP A 1 91 ? 21.060 1.355 -8.591 1.00 89.75 91 ASP A O 1
ATOM 741 N N . ILE A 1 92 ? 19.693 2.362 -10.042 1.00 94.00 92 ILE A N 1
ATOM 742 C CA . ILE A 1 92 ? 19.615 1.221 -10.952 1.00 94.00 92 ILE A CA 1
ATOM 743 C C . ILE A 1 92 ? 20.180 1.616 -12.307 1.00 94.00 92 ILE A C 1
ATOM 745 O O . ILE A 1 92 ? 19.631 2.474 -12.994 1.00 94.00 92 ILE A O 1
ATOM 749 N N . SER A 1 93 ? 21.231 0.921 -12.726 1.00 95.12 93 SER A N 1
ATOM 750 C CA . SER A 1 93 ? 21.663 0.921 -14.117 1.00 95.12 93 SER A CA 1
ATOM 751 C C . SER A 1 93 ? 20.919 -0.173 -14.870 1.00 95.12 93 SER A C 1
ATOM 753 O O . SER A 1 93 ? 20.981 -1.347 -14.500 1.00 95.12 93 SER A O 1
ATOM 755 N N . ARG A 1 94 ? 20.202 0.199 -15.927 1.00 95.94 94 ARG A N 1
ATOM 756 C CA . ARG A 1 94 ? 19.418 -0.707 -16.768 1.00 95.94 94 ARG A CA 1
ATOM 757 C C . ARG A 1 94 ? 19.949 -0.689 -18.189 1.00 95.94 94 ARG A C 1
ATOM 759 O O . ARG A 1 94 ? 19.984 0.363 -18.814 1.00 95.94 94 ARG A O 1
ATOM 766 N N . LEU A 1 95 ? 20.277 -1.860 -18.715 1.00 94.19 95 LEU A N 1
ATOM 767 C CA . LEU A 1 95 ? 20.724 -2.070 -20.086 1.00 94.19 95 LEU A CA 1
ATOM 768 C C . LEU A 1 95 ? 19.613 -2.750 -20.885 1.00 94.19 95 LEU A C 1
ATOM 770 O O . LEU A 1 95 ? 19.186 -3.852 -20.544 1.00 94.19 95 LEU A O 1
ATOM 774 N N . GLU A 1 96 ? 19.143 -2.090 -21.940 1.00 93.00 96 GLU A N 1
ATOM 775 C CA . GLU A 1 96 ? 18.218 -2.658 -22.924 1.00 93.00 96 GLU A CA 1
ATOM 776 C C . GLU A 1 96 ? 18.988 -2.926 -24.224 1.00 93.00 96 GLU A C 1
ATOM 778 O O . GLU A 1 96 ? 19.440 -1.989 -24.889 1.00 93.00 96 GLU A O 1
ATOM 783 N N . PHE A 1 97 ? 19.166 -4.203 -24.571 1.00 89.25 97 PHE A N 1
ATOM 784 C CA . PHE A 1 97 ? 19.887 -4.608 -25.778 1.00 89.25 97 PHE A CA 1
ATOM 785 C C . PHE A 1 97 ? 18.967 -4.532 -26.998 1.00 89.25 97 PHE A C 1
ATOM 787 O O . PHE A 1 97 ? 17.920 -5.176 -27.052 1.00 89.25 97 PHE A O 1
ATOM 794 N N . LEU A 1 98 ? 19.370 -3.750 -27.997 1.00 85.38 98 LEU A N 1
ATOM 795 C CA . LEU A 1 98 ? 18.680 -3.609 -29.277 1.00 85.38 98 LEU A CA 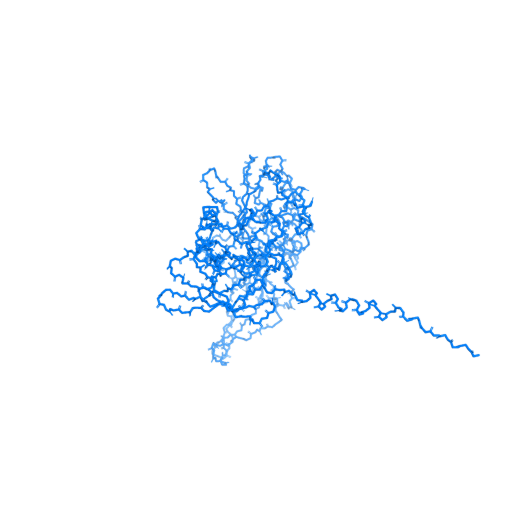1
ATOM 796 C C . LEU A 1 98 ? 19.518 -4.314 -30.346 1.00 85.38 98 LEU A C 1
ATOM 798 O O . LEU A 1 98 ? 20.222 -3.676 -31.128 1.00 85.38 98 LEU A O 1
ATOM 802 N N . GLY A 1 99 ? 19.482 -5.648 -30.320 1.00 76.00 99 GLY A N 1
ATOM 803 C CA . GLY A 1 99 ? 20.406 -6.486 -31.084 1.00 76.00 99 GLY A CA 1
ATOM 804 C C . GLY A 1 99 ? 21.835 -6.440 -30.528 1.00 76.00 99 GLY A C 1
ATOM 805 O O . GLY A 1 99 ? 22.063 -6.022 -29.393 1.00 76.00 99 GLY A O 1
ATOM 806 N N . ARG A 1 100 ? 22.810 -6.883 -31.332 1.00 69.62 100 ARG A N 1
ATOM 807 C CA . ARG A 1 100 ? 24.234 -6.940 -30.933 1.00 69.62 100 ARG A CA 1
ATOM 808 C C . ARG A 1 100 ? 24.965 -5.599 -31.069 1.00 69.62 100 ARG A C 1
ATOM 810 O O . ARG A 1 100 ? 26.051 -5.425 -30.517 1.00 69.62 100 ARG A O 1
ATOM 817 N N . GLU A 1 101 ? 24.379 -4.663 -31.806 1.00 76.50 101 GLU A N 1
ATOM 818 C CA . GLU A 1 101 ? 25.036 -3.430 -32.251 1.00 76.50 101 GLU A CA 1
ATOM 819 C C . GLU A 1 101 ? 24.747 -2.231 -31.351 1.00 76.50 101 GLU A C 1
ATOM 821 O O . GLU A 1 101 ? 25.399 -1.195 -31.470 1.00 76.50 101 GLU A O 1
ATOM 826 N N . ARG A 1 102 ? 23.768 -2.336 -30.449 1.00 86.12 102 ARG A N 1
ATOM 827 C CA . ARG A 1 102 ? 23.340 -1.181 -29.672 1.00 86.12 102 ARG A CA 1
ATOM 828 C C . ARG A 1 102 ? 22.745 -1.557 -28.333 1.00 86.12 102 ARG A C 1
ATOM 830 O O . ARG A 1 102 ? 21.927 -2.468 -28.227 1.00 86.12 102 ARG A O 1
ATOM 837 N N . ILE A 1 103 ? 23.097 -0.772 -27.326 1.00 91.44 103 ILE A N 1
ATOM 838 C CA . ILE A 1 103 ? 22.532 -0.877 -25.987 1.00 91.44 103 ILE A CA 1
ATOM 839 C C . ILE A 1 103 ? 22.038 0.505 -25.588 1.00 91.44 103 ILE A C 1
ATOM 841 O O . ILE A 1 103 ? 22.765 1.492 -25.706 1.00 91.44 103 ILE A O 1
ATOM 845 N N . VAL A 1 104 ? 20.797 0.582 -25.120 1.00 92.50 104 VAL A N 1
ATOM 846 C CA . VAL A 1 104 ? 20.291 1.784 -24.459 1.00 92.50 104 VAL A CA 1
ATOM 847 C C . VAL A 1 104 ? 20.450 1.575 -22.965 1.00 92.50 104 VAL A C 1
ATOM 849 O O . VAL A 1 104 ? 19.842 0.677 -22.380 1.00 92.50 104 VAL A O 1
ATOM 852 N N . ALA A 1 105 ? 21.300 2.393 -22.363 1.00 93.44 105 ALA A N 1
ATOM 853 C CA . ALA A 1 105 ? 21.530 2.395 -20.933 1.00 93.44 105 ALA A CA 1
ATOM 854 C C . ALA A 1 105 ? 20.680 3.492 -20.287 1.00 93.44 105 ALA A C 1
ATOM 856 O O . ALA A 1 105 ? 20.670 4.639 -20.733 1.00 93.44 105 ALA A O 1
ATOM 857 N N . TYR A 1 106 ? 19.959 3.125 -19.236 1.00 94.25 106 TYR A N 1
ATOM 858 C CA . TYR A 1 106 ? 19.182 4.032 -18.406 1.00 94.25 106 TYR A CA 1
ATOM 859 C C . TYR A 1 106 ? 19.756 4.028 -16.996 1.00 94.25 106 TYR A C 1
ATOM 861 O O . TYR A 1 106 ? 19.916 2.964 -16.398 1.00 94.25 106 TYR A O 1
ATOM 869 N N . TYR A 1 107 ? 19.979 5.213 -16.445 1.00 94.19 107 TYR A N 1
ATOM 870 C CA . TYR A 1 107 ? 20.208 5.395 -15.021 1.00 94.19 107 TYR A CA 1
ATOM 871 C C . TYR A 1 107 ? 18.879 5.771 -14.371 1.00 94.19 107 TYR A C 1
ATOM 873 O O . TYR A 1 107 ? 18.259 6.775 -14.734 1.00 94.19 107 TYR A O 1
ATOM 881 N N . LEU A 1 108 ? 18.392 4.926 -13.468 1.00 94.12 108 LEU A N 1
ATOM 882 C CA . LEU A 1 108 ? 17.092 5.060 -12.823 1.00 94.12 108 LEU A CA 1
ATOM 883 C C . LEU A 1 108 ? 17.283 5.308 -11.331 1.00 94.12 108 LEU A C 1
ATOM 885 O O . LEU A 1 108 ? 18.108 4.650 -10.703 1.00 94.12 108 LEU A O 1
ATOM 889 N N . SER A 1 109 ? 16.444 6.156 -10.740 1.00 89.94 109 SER A N 1
ATOM 890 C CA . SER A 1 109 ? 16.409 6.278 -9.285 1.00 89.94 109 SER A CA 1
ATOM 891 C C . SER A 1 109 ? 16.031 4.938 -8.652 1.00 89.94 109 SER A C 1
ATOM 893 O O . SER A 1 109 ? 15.015 4.341 -9.017 1.00 89.94 109 SER A O 1
ATOM 895 N N . GLY A 1 110 ? 16.790 4.477 -7.659 1.00 83.81 110 GLY A N 1
ATOM 896 C CA . GLY A 1 110 ? 16.522 3.201 -6.972 1.00 83.81 110 GLY A CA 1
ATOM 897 C C . GLY A 1 110 ? 15.182 3.146 -6.240 1.00 83.81 110 GLY A C 1
ATOM 898 O O . GLY A 1 110 ? 14.601 2.093 -5.977 1.00 83.81 110 GLY A O 1
ATOM 899 N N . ASN A 1 111 ? 14.666 4.326 -5.931 1.00 78.06 111 ASN A N 1
ATOM 900 C CA . ASN A 1 111 ? 13.512 4.541 -5.086 1.00 78.06 111 ASN A CA 1
ATOM 901 C C . ASN A 1 111 ? 12.175 4.328 -5.799 1.00 78.06 111 ASN A C 1
ATOM 903 O O . ASN A 1 111 ? 11.233 3.789 -5.208 1.00 78.06 111 ASN A O 1
ATOM 907 N N . ASP A 1 112 ? 12.078 4.793 -7.040 1.00 82.31 112 ASP A N 1
ATOM 908 C CA . ASP A 1 112 ? 10.842 4.818 -7.819 1.00 82.31 112 ASP A CA 1
ATOM 909 C C . ASP A 1 112 ? 11.055 4.508 -9.306 1.00 82.31 112 ASP A C 1
ATOM 911 O O . ASP A 1 112 ? 10.076 4.439 -10.052 1.00 82.31 112 ASP A O 1
ATOM 915 N N . ARG A 1 113 ? 12.298 4.252 -9.728 1.00 91.31 113 ARG A N 1
ATOM 916 C CA . ARG A 1 113 ? 12.695 3.904 -11.097 1.00 91.31 113 ARG A CA 1
ATOM 917 C C . ARG A 1 113 ? 12.387 4.997 -12.117 1.00 91.31 113 ARG A C 1
ATOM 919 O O . ARG A 1 113 ? 12.118 4.707 -13.288 1.00 91.31 113 ARG A O 1
ATOM 926 N N . LYS A 1 114 ? 12.398 6.253 -11.662 1.00 91.38 114 LYS A N 1
ATOM 927 C CA . LYS A 1 114 ? 12.386 7.436 -12.520 1.00 91.38 114 LYS A CA 1
ATOM 928 C C . LYS A 1 114 ? 13.703 7.511 -13.286 1.00 91.38 114 LYS A C 1
ATOM 930 O O . LYS A 1 114 ? 14.765 7.367 -12.692 1.00 91.38 114 LYS A O 1
ATOM 935 N N . VAL A 1 115 ? 13.633 7.711 -14.594 1.00 93.19 115 VAL A N 1
ATOM 936 C CA . VAL A 1 115 ? 14.802 7.859 -15.460 1.00 93.19 115 VAL A CA 1
ATOM 937 C C . VAL A 1 115 ? 15.468 9.190 -15.139 1.00 93.19 115 VAL A C 1
ATOM 939 O O . VAL A 1 115 ? 14.868 10.250 -15.317 1.00 93.19 115 VAL A O 1
ATOM 942 N N . LEU A 1 116 ? 16.698 9.114 -14.653 1.00 91.81 116 LEU A N 1
ATOM 943 C CA . LEU A 1 116 ? 17.539 10.262 -14.335 1.00 91.81 116 LEU A CA 1
ATOM 944 C C . LEU A 1 116 ? 18.428 10.610 -15.527 1.00 91.81 116 LEU A C 1
ATOM 946 O O . LEU A 1 116 ? 18.580 11.776 -15.871 1.00 91.81 116 LEU A O 1
ATOM 950 N N . GLN A 1 117 ? 18.963 9.583 -16.187 1.00 91.75 117 GLN A N 1
ATOM 951 C CA . GLN A 1 117 ? 19.871 9.737 -17.312 1.00 91.75 117 GLN A CA 1
ATOM 952 C C . GLN A 1 117 ? 19.678 8.601 -18.311 1.00 91.75 117 GLN A C 1
ATOM 954 O O . GLN A 1 117 ? 19.203 7.512 -17.976 1.00 91.75 117 GLN A O 1
ATOM 959 N N . ILE A 1 118 ? 20.050 8.871 -19.554 1.00 91.69 118 ILE A N 1
ATOM 960 C CA . ILE A 1 118 ? 20.021 7.916 -20.657 1.00 91.69 118 ILE A CA 1
ATOM 961 C C . ILE A 1 118 ? 21.377 7.997 -21.347 1.00 91.69 118 ILE A C 1
ATOM 963 O O . ILE A 1 118 ? 22.071 9.007 -21.238 1.00 91.69 118 ILE A O 1
ATOM 967 N N . GLN A 1 119 ? 21.775 6.940 -22.035 1.00 89.75 119 GLN A N 1
ATOM 968 C CA . GLN A 1 119 ? 22.883 6.951 -22.980 1.00 89.75 119 GLN A CA 1
ATOM 969 C C . GLN A 1 119 ? 22.717 5.834 -23.998 1.00 89.75 119 GLN A C 1
ATOM 971 O O . GLN A 1 119 ? 22.039 4.833 -23.744 1.00 89.75 119 GLN A O 1
ATOM 976 N N . ILE A 1 120 ? 23.371 6.003 -25.139 1.00 90.75 120 ILE A N 1
ATOM 977 C CA . ILE A 1 120 ? 23.472 4.959 -26.147 1.00 90.75 120 ILE A CA 1
ATOM 978 C C . ILE A 1 120 ? 24.905 4.444 -26.154 1.00 90.75 120 ILE A C 1
ATOM 980 O O . ILE A 1 120 ? 25.860 5.213 -26.067 1.00 90.75 120 ILE A O 1
ATOM 984 N N . LEU A 1 121 ? 25.026 3.127 -26.241 1.00 90.50 121 LEU A N 1
ATOM 985 C CA . LEU A 1 121 ? 26.280 2.407 -26.332 1.00 90.50 121 LEU A CA 1
ATOM 986 C C . LEU A 1 121 ? 26.323 1.658 -27.664 1.00 90.50 121 LEU A C 1
ATOM 988 O O . LEU A 1 121 ? 25.389 0.914 -27.980 1.00 90.50 121 LEU A O 1
ATOM 992 N N . THR A 1 122 ? 27.398 1.825 -28.428 1.00 90.19 122 THR A N 1
ATOM 993 C CA . THR A 1 122 ? 27.584 1.169 -29.736 1.00 90.19 122 THR A CA 1
ATOM 994 C C . THR A 1 122 ? 29.007 0.636 -29.884 1.00 90.19 122 THR A C 1
ATOM 996 O O . THR A 1 122 ? 29.918 1.187 -29.276 1.00 90.19 122 THR A O 1
ATOM 999 N N . PRO A 1 123 ? 29.260 -0.391 -30.708 1.00 87.56 123 PRO A N 1
ATOM 1000 C CA . PRO A 1 123 ? 30.587 -0.984 -30.836 1.00 87.56 123 PRO A CA 1
ATOM 1001 C C . PRO A 1 123 ? 31.578 -0.140 -31.644 1.00 87.56 123 PRO A C 1
ATOM 1003 O O . PRO A 1 123 ? 32.772 -0.418 -31.613 1.00 87.56 123 PRO A O 1
ATOM 1006 N N . SER A 1 124 ? 31.109 0.884 -32.368 1.00 84.12 124 SER A N 1
ATOM 1007 C CA . SER A 1 124 ? 31.973 1.793 -33.125 1.00 84.12 124 SER A CA 1
ATOM 1008 C C . SER A 1 124 ? 31.564 3.265 -32.955 1.00 84.12 124 SER A C 1
ATOM 1010 O O . SER A 1 124 ? 30.371 3.553 -32.811 1.00 84.12 124 SER A O 1
ATOM 1012 N N . PRO A 1 125 ? 32.508 4.220 -33.035 1.00 79.50 125 PRO A N 1
ATOM 1013 C CA . PRO A 1 125 ? 32.191 5.652 -33.063 1.00 79.50 125 PRO A CA 1
ATOM 1014 C C . PRO A 1 125 ? 31.331 6.072 -34.267 1.00 79.50 125 PRO A C 1
ATOM 1016 O O . PRO A 1 125 ? 30.481 6.950 -34.146 1.00 79.50 125 PRO A O 1
ATOM 1019 N N . LYS A 1 126 ? 31.491 5.409 -35.422 1.00 81.94 126 LYS A N 1
ATOM 1020 C CA . LYS A 1 126 ? 30.702 5.688 -36.636 1.00 81.94 126 LYS A CA 1
ATOM 1021 C C . LYS A 1 126 ? 29.214 5.389 -36.424 1.00 81.94 126 LYS A C 1
ATOM 1023 O O . LYS A 1 126 ? 28.356 6.201 -36.757 1.00 81.94 126 LYS A O 1
ATOM 1028 N N . THR A 1 127 ? 28.904 4.250 -35.803 1.00 80.56 127 THR A N 1
ATOM 1029 C CA . THR A 1 127 ? 27.525 3.890 -35.424 1.00 80.56 127 THR A CA 1
ATOM 1030 C C . THR A 1 127 ? 26.969 4.783 -34.315 1.00 80.56 127 THR A C 1
ATOM 1032 O O . THR A 1 127 ? 25.758 4.983 -34.244 1.00 80.56 127 THR A O 1
ATOM 1035 N N . LEU A 1 128 ? 27.837 5.352 -33.472 1.00 80.06 128 LEU A N 1
ATOM 1036 C CA . LEU A 1 128 ? 27.432 6.271 -32.411 1.00 80.06 128 LEU A CA 1
ATOM 1037 C C . LEU A 1 128 ? 26.824 7.551 -32.996 1.00 80.06 128 LEU A C 1
ATOM 1039 O O . LEU A 1 128 ? 25.739 7.941 -32.578 1.00 80.06 128 LEU A O 1
ATOM 1043 N N . GLN A 1 129 ? 27.463 8.146 -34.012 1.00 76.88 129 GLN A N 1
ATOM 1044 C CA . GLN A 1 129 ? 26.951 9.342 -34.698 1.00 76.88 129 GLN A CA 1
ATOM 1045 C C . GLN A 1 129 ? 25.557 9.119 -35.295 1.00 76.88 129 GLN A C 1
ATOM 1047 O O . GLN A 1 129 ? 24.667 9.951 -35.129 1.00 76.88 129 GLN A O 1
ATOM 1052 N N . GLN A 1 130 ? 25.339 7.968 -35.936 1.00 77.88 130 GLN A N 1
ATOM 1053 C CA . GLN A 1 130 ? 24.028 7.603 -36.474 1.00 77.88 130 GLN A CA 1
ATOM 1054 C C . GLN A 1 130 ? 22.994 7.409 -35.360 1.00 77.88 130 GLN A C 1
ATOM 1056 O O . GLN A 1 130 ? 21.849 7.836 -35.496 1.00 77.88 130 GLN A O 1
ATOM 1061 N N . ALA A 1 131 ? 23.383 6.812 -34.233 1.00 75.31 131 ALA A N 1
ATOM 1062 C CA . ALA A 1 131 ? 22.490 6.604 -33.101 1.00 75.31 131 ALA A CA 1
ATOM 1063 C C . ALA A 1 131 ? 22.083 7.913 -32.397 1.00 75.31 131 ALA A C 1
ATOM 1065 O O . ALA A 1 131 ? 20.974 7.985 -31.862 1.00 75.31 131 ALA A O 1
ATOM 1066 N N . THR A 1 132 ? 22.916 8.960 -32.450 1.00 74.88 132 THR A N 1
ATOM 1067 C CA . THR A 1 132 ? 22.601 10.298 -31.916 1.00 74.88 132 THR A CA 1
ATOM 1068 C C . THR A 1 132 ? 21.347 10.903 -32.554 1.00 74.88 132 THR A C 1
ATOM 1070 O O . THR A 1 132 ? 20.636 11.662 -31.903 1.00 74.88 132 THR A O 1
ATOM 1073 N N . THR A 1 133 ? 20.981 10.506 -33.776 1.00 79.06 133 THR A N 1
ATOM 1074 C CA . THR A 1 133 ? 19.725 10.951 -34.416 1.00 79.06 133 THR A CA 1
ATOM 1075 C C . THR A 1 133 ? 18.468 10.531 -33.641 1.00 79.06 133 THR A C 1
ATOM 1077 O O . THR A 1 133 ? 17.443 11.204 -33.703 1.00 79.06 133 THR A O 1
ATOM 1080 N N . GLN A 1 134 ? 18.541 9.454 -32.850 1.00 76.19 134 GLN A N 1
ATOM 1081 C CA . GLN A 1 134 ? 17.435 8.966 -32.014 1.00 76.19 134 GLN A CA 1
ATOM 1082 C C . GLN A 1 134 ? 17.441 9.567 -30.603 1.00 76.19 134 GLN A C 1
ATOM 1084 O O . GLN A 1 134 ? 16.543 9.298 -29.800 1.00 76.19 134 GLN A O 1
ATOM 1089 N N . TRP A 1 135 ? 18.442 10.392 -30.293 1.00 79.88 135 TRP A N 1
ATOM 1090 C CA . TRP A 1 135 ? 18.606 11.021 -28.991 1.00 79.88 135 TRP A CA 1
ATOM 1091 C C . TRP A 1 135 ? 17.398 11.863 -28.554 1.00 79.88 135 TRP A C 1
ATOM 1093 O O . TRP A 1 135 ? 16.959 11.671 -27.417 1.00 79.88 135 TRP A O 1
ATOM 1103 N N . PRO A 1 136 ? 16.771 12.697 -29.414 1.00 83.81 136 PRO A N 1
ATOM 1104 C CA . PRO A 1 136 ? 15.613 13.497 -29.005 1.00 83.81 136 PRO A CA 1
ATOM 1105 C C . PRO A 1 136 ? 14.425 12.641 -28.549 1.00 83.81 136 PRO A C 1
ATOM 1107 O O . PRO A 1 136 ? 13.782 12.940 -27.544 1.00 83.81 136 PRO A O 1
ATOM 1110 N N . ALA A 1 137 ? 14.158 11.528 -29.242 1.00 86.56 137 ALA A N 1
ATOM 1111 C CA . ALA A 1 137 ? 13.089 10.602 -28.872 1.00 86.56 137 ALA A CA 1
ATOM 1112 C C . ALA A 1 137 ? 13.386 9.889 -27.543 1.00 86.56 137 ALA A C 1
ATOM 1114 O O . ALA A 1 137 ? 12.488 9.678 -26.727 1.00 86.56 137 ALA A O 1
ATOM 1115 N N . LEU A 1 138 ? 14.651 9.538 -27.292 1.00 85.12 138 LEU A N 1
ATOM 1116 C CA . LEU A 1 138 ? 15.059 8.929 -26.030 1.00 85.12 138 LEU A CA 1
ATOM 1117 C C . LEU A 1 138 ? 14.998 9.921 -24.869 1.00 85.12 138 LEU A C 1
ATOM 1119 O O . LEU A 1 138 ? 14.514 9.545 -23.806 1.00 85.12 138 LEU A O 1
ATOM 1123 N N . GLN A 1 139 ? 15.397 11.181 -25.059 1.00 86.00 139 GLN A N 1
ATOM 1124 C CA . GLN A 1 139 ? 15.355 12.207 -24.010 1.00 86.00 139 GLN A CA 1
ATOM 1125 C C . GLN A 1 139 ? 13.952 12.423 -23.425 1.00 86.00 139 GLN A C 1
ATOM 1127 O O . GLN A 1 139 ? 13.838 12.743 -22.244 1.00 86.00 139 GLN A O 1
ATOM 1132 N N . GLN A 1 140 ? 12.882 12.148 -24.181 1.00 89.31 140 GLN A N 1
ATOM 1133 C CA . GLN A 1 140 ? 11.500 12.191 -23.673 1.00 89.31 140 GLN A CA 1
ATOM 1134 C C . GLN A 1 140 ? 11.240 11.224 -22.503 1.00 89.31 140 GLN A C 1
ATOM 1136 O O . GLN A 1 140 ? 10.255 11.379 -21.773 1.00 89.31 140 GLN A O 1
ATOM 1141 N N . TRP A 1 141 ? 12.103 10.220 -22.315 1.00 90.06 141 TRP A N 1
ATOM 1142 C CA . TRP A 1 141 ? 12.049 9.319 -21.169 1.00 90.06 141 TRP A CA 1
ATOM 1143 C C . TRP A 1 141 ? 12.615 9.926 -19.890 1.00 90.06 141 TRP A C 1
ATOM 1145 O O . TRP A 1 141 ? 12.271 9.419 -18.825 1.00 90.06 141 TRP A O 1
ATOM 1155 N N . ILE A 1 142 ? 13.441 10.975 -19.947 1.00 91.88 142 ILE A N 1
ATOM 1156 C CA . ILE A 1 142 ? 13.977 11.617 -18.741 1.00 91.88 142 ILE A CA 1
ATOM 1157 C C . ILE A 1 142 ? 12.808 12.117 -17.886 1.00 91.88 142 ILE A C 1
ATOM 1159 O O . ILE A 1 142 ? 11.853 12.726 -18.365 1.00 91.88 142 ILE A O 1
ATOM 1163 N N . GLY A 1 143 ? 12.838 11.770 -16.602 1.00 88.75 143 GLY A N 1
ATOM 1164 C CA . GLY A 1 143 ? 11.764 12.041 -15.655 1.00 88.75 143 GLY A CA 1
ATOM 1165 C C . GLY A 1 143 ? 10.544 11.113 -15.746 1.00 88.75 143 GLY A C 1
ATOM 1166 O O . GLY A 1 143 ? 9.672 11.195 -14.879 1.00 88.75 143 GLY A O 1
ATOM 1167 N N . ARG A 1 144 ? 10.472 10.208 -16.731 1.00 90.62 144 ARG A N 1
ATOM 1168 C CA . ARG A 1 144 ? 9.458 9.139 -16.819 1.00 90.62 144 ARG A CA 1
ATOM 1169 C C . ARG A 1 144 ? 9.900 7.905 -16.030 1.00 90.62 144 ARG A C 1
ATOM 1171 O O . ARG A 1 144 ? 11.043 7.805 -15.601 1.00 90.62 144 ARG A O 1
ATOM 1178 N N . TYR A 1 145 ? 9.001 6.940 -15.847 1.00 90.88 145 TYR A N 1
ATOM 1179 C CA . TYR A 1 145 ? 9.267 5.718 -15.082 1.00 90.88 145 TYR A CA 1
ATOM 1180 C C . TYR A 1 145 ? 9.553 4.508 -15.981 1.00 90.88 145 TYR A C 1
ATOM 1182 O O . TYR A 1 145 ? 8.811 4.252 -16.929 1.00 90.88 145 TYR A O 1
ATOM 1190 N N . LYS A 1 146 ? 10.568 3.704 -15.635 1.00 91.12 146 LYS A N 1
ATOM 1191 C CA . LYS A 1 146 ? 10.840 2.396 -16.263 1.00 91.12 146 LYS A CA 1
ATOM 1192 C C . LYS A 1 146 ? 10.458 1.262 -15.313 1.00 91.12 146 LYS A C 1
ATOM 1194 O O . LYS A 1 146 ? 11.211 0.893 -14.412 1.00 91.12 146 LYS A O 1
ATOM 1199 N N . VAL A 1 147 ? 9.277 0.689 -15.532 1.00 89.88 147 VAL A N 1
ATOM 1200 C CA . VAL A 1 147 ? 8.714 -0.392 -14.708 1.00 89.88 147 VAL A CA 1
ATOM 1201 C C . VAL A 1 147 ? 9.569 -1.660 -14.809 1.00 89.88 147 VAL A C 1
ATOM 1203 O O . VAL A 1 147 ? 9.971 -2.080 -15.900 1.00 89.88 147 VAL A O 1
ATOM 1206 N N . LEU A 1 148 ? 9.840 -2.295 -13.671 1.00 88.19 148 LEU A N 1
ATOM 1207 C CA . LEU A 1 148 ? 10.380 -3.652 -13.629 1.00 88.19 148 LEU A CA 1
ATOM 1208 C C . LEU A 1 148 ? 9.269 -4.619 -14.069 1.00 88.19 148 LEU A C 1
ATOM 1210 O O . LEU A 1 148 ? 8.165 -4.517 -13.564 1.00 88.19 148 LEU A O 1
ATOM 1214 N N . LYS A 1 149 ? 9.503 -5.538 -15.012 1.00 83.31 149 LYS A N 1
ATOM 1215 C CA . LYS A 1 149 ? 8.505 -6.561 -15.423 1.00 83.31 149 LYS A CA 1
ATOM 1216 C C . LYS A 1 149 ? 7.057 -6.017 -15.593 1.00 83.31 149 LYS A C 1
ATOM 1218 O O . LYS A 1 149 ? 6.152 -6.429 -14.864 1.00 83.31 149 LYS A O 1
ATOM 1223 N N . PRO A 1 150 ? 6.818 -5.058 -16.510 1.00 83.94 150 PRO A N 1
ATOM 1224 C CA . PRO A 1 150 ? 5.495 -4.461 -16.688 1.00 83.94 150 PRO A CA 1
ATOM 1225 C C . PRO A 1 150 ? 4.458 -5.512 -17.089 1.00 83.94 150 PRO A C 1
ATOM 1227 O O . PRO A 1 150 ? 4.707 -6.343 -17.957 1.00 83.94 150 PRO A O 1
ATOM 1230 N N . THR A 1 151 ? 3.268 -5.433 -16.496 1.00 81.81 151 THR A N 1
ATOM 1231 C CA . THR A 1 151 ? 2.189 -6.413 -16.726 1.00 81.81 151 THR A CA 1
ATOM 1232 C C . THR A 1 151 ? 1.254 -6.046 -17.877 1.00 81.81 151 THR A C 1
ATOM 1234 O O . THR A 1 151 ? 0.447 -6.868 -18.307 1.00 81.81 151 THR A O 1
ATOM 1237 N N . SER A 1 152 ? 1.318 -4.802 -18.358 1.00 80.00 152 SER A N 1
ATOM 1238 C CA . SER A 1 152 ? 0.469 -4.285 -19.432 1.00 80.00 152 SER A CA 1
ATOM 1239 C C . SER A 1 152 ? 1.013 -2.982 -20.015 1.00 80.00 152 SER A C 1
ATOM 1241 O O . SER A 1 152 ? 1.867 -2.326 -19.413 1.00 80.00 152 SER A O 1
ATOM 1243 N N . LYS A 1 153 ? 0.468 -2.555 -21.165 1.00 81.56 153 LYS A N 1
ATOM 1244 C CA . LYS A 1 153 ? 0.690 -1.185 -21.661 1.00 81.56 153 LYS A CA 1
ATOM 1245 C C . LYS A 1 153 ? 0.175 -0.163 -20.641 1.00 81.56 153 LYS A C 1
ATOM 1247 O O . LYS A 1 153 ? 0.894 0.769 -20.304 1.00 81.56 153 LYS A O 1
ATOM 1252 N N . ALA A 1 154 ? -1.015 -0.400 -20.080 1.00 82.56 154 ALA A N 1
ATOM 1253 C CA . ALA A 1 154 ? -1.612 0.448 -19.047 1.00 82.56 154 ALA A CA 1
ATOM 1254 C C . ALA A 1 154 ? -0.709 0.611 -17.812 1.00 82.56 154 ALA A C 1
ATOM 1256 O O . ALA A 1 154 ? -0.645 1.700 -17.249 1.00 82.56 154 ALA A O 1
ATOM 1257 N N . HIS A 1 155 ? 0.036 -0.431 -17.429 1.00 86.94 155 HIS A N 1
ATOM 1258 C CA . HIS A 1 155 ? 0.994 -0.355 -16.331 1.00 86.94 155 HIS A CA 1
ATOM 1259 C C . HIS A 1 155 ? 2.033 0.741 -16.589 1.00 86.94 155 HIS A C 1
ATOM 1261 O O . HIS A 1 155 ? 2.213 1.614 -15.748 1.00 86.94 155 HIS A O 1
ATOM 1267 N N . ASN A 1 156 ? 2.642 0.763 -17.778 1.00 84.75 156 ASN A N 1
ATOM 1268 C CA . ASN A 1 156 ? 3.624 1.787 -18.144 1.00 84.75 156 ASN A CA 1
ATOM 1269 C C . ASN A 1 156 ? 3.026 3.202 -18.224 1.00 84.75 156 ASN A C 1
ATOM 1271 O O . ASN A 1 156 ? 3.744 4.169 -17.989 1.00 84.75 156 ASN A O 1
ATOM 1275 N N . LEU A 1 157 ? 1.732 3.346 -18.530 1.00 86.00 157 LEU A N 1
ATOM 1276 C CA . LEU A 1 157 ? 1.071 4.657 -18.552 1.00 86.00 157 LEU A CA 1
ATOM 1277 C C . LEU A 1 157 ? 0.727 5.181 -17.151 1.00 86.00 157 LEU A C 1
ATOM 1279 O O . LEU A 1 157 ? 0.711 6.391 -16.932 1.00 86.00 157 LEU A O 1
ATOM 1283 N N . TYR A 1 158 ? 0.407 4.289 -16.214 1.00 88.56 158 TYR A N 1
ATOM 1284 C CA . TYR A 1 158 ? -0.173 4.654 -14.919 1.00 88.56 158 TYR A CA 1
ATOM 1285 C C . TYR A 1 158 ? 0.749 4.372 -13.735 1.00 88.56 158 TYR A C 1
ATOM 1287 O O . TYR A 1 158 ? 0.276 4.291 -12.605 1.00 88.56 158 TYR A O 1
ATOM 1295 N N . VAL A 1 159 ? 2.051 4.230 -13.978 1.00 89.75 159 VAL A N 1
ATOM 1296 C CA . VAL A 1 159 ? 3.057 3.968 -12.942 1.00 89.75 159 VAL A CA 1
ATOM 1297 C C . VAL A 1 159 ? 2.930 4.956 -11.788 1.00 89.75 159 VAL A C 1
ATOM 1299 O O . VAL A 1 159 ? 2.820 6.162 -12.008 1.00 89.75 159 VAL A O 1
ATOM 1302 N N . ASN A 1 160 ? 2.965 4.434 -10.562 1.00 89.56 160 ASN A N 1
ATOM 1303 C CA . ASN A 1 160 ? 2.812 5.189 -9.321 1.00 89.56 160 ASN A CA 1
ATOM 1304 C C . ASN A 1 160 ? 1.480 5.965 -9.240 1.00 89.56 160 ASN A C 1
ATOM 1306 O O . ASN A 1 160 ? 1.390 6.990 -8.569 1.00 89.56 160 ASN A O 1
ATOM 1310 N N . GLN A 1 161 ? 0.422 5.462 -9.886 1.00 91.06 161 GLN A N 1
ATOM 1311 C CA . GLN A 1 161 ? -0.938 6.000 -9.796 1.00 91.06 161 GLN A CA 1
ATOM 1312 C C . GLN A 1 161 ? -1.936 4.927 -9.361 1.00 91.06 161 GLN A C 1
ATOM 1314 O O . GLN A 1 161 ? -1.740 3.724 -9.551 1.00 91.06 161 GLN A O 1
ATOM 1319 N N . ILE A 1 162 ? -3.064 5.389 -8.823 1.00 92.31 162 ILE A N 1
ATOM 1320 C CA . ILE A 1 162 ? -4.219 4.552 -8.506 1.00 92.31 162 ILE A CA 1
ATOM 1321 C C . ILE A 1 162 ? -5.279 4.753 -9.590 1.00 92.31 162 ILE A C 1
ATOM 1323 O O . ILE A 1 162 ? -5.699 5.878 -9.869 1.00 92.31 162 ILE A O 1
ATOM 1327 N N . LYS A 1 163 ? -5.733 3.662 -10.209 1.00 91.88 163 LYS A N 1
ATOM 1328 C CA . LYS A 1 163 ? -6.823 3.668 -11.196 1.00 91.88 163 LYS A CA 1
ATOM 1329 C C . LYS A 1 163 ? -8.013 2.874 -10.703 1.00 91.88 163 LYS A C 1
ATOM 1331 O O . LYS A 1 163 ? -7.851 1.886 -9.997 1.00 91.88 163 LYS A O 1
ATOM 1336 N N . PHE A 1 164 ? -9.208 3.307 -11.090 1.00 90.00 164 PHE A N 1
ATOM 1337 C CA . PHE A 1 164 ? -10.454 2.724 -10.608 1.00 90.00 164 PHE A CA 1
ATOM 1338 C C . PHE A 1 164 ? -11.198 1.984 -11.711 1.00 90.00 164 PHE A C 1
ATOM 1340 O O . PHE A 1 164 ? -11.188 2.408 -12.866 1.00 90.00 164 PHE A O 1
ATOM 1347 N N . PHE A 1 165 ? -11.878 0.907 -11.326 1.00 87.38 165 PHE A N 1
ATOM 1348 C CA . PHE A 1 165 ? -12.605 0.004 -12.212 1.00 87.38 165 PHE A CA 1
ATOM 1349 C C . PHE A 1 165 ? -13.943 -0.394 -11.587 1.00 87.38 165 PHE A C 1
ATOM 1351 O O . PHE A 1 165 ? -14.042 -0.564 -10.370 1.00 87.38 165 PHE A O 1
ATOM 1358 N N . LYS A 1 166 ? -14.977 -0.542 -12.422 1.00 82.06 166 LYS A N 1
ATOM 1359 C CA . LYS A 1 166 ? -16.300 -1.021 -11.983 1.00 82.06 166 LYS A CA 1
ATOM 1360 C C . LYS A 1 166 ? -16.244 -2.497 -11.598 1.00 82.06 166 LYS A C 1
ATOM 1362 O O . LYS A 1 166 ? -16.781 -2.884 -10.567 1.00 82.06 166 LYS A O 1
ATOM 1367 N N . ASP A 1 167 ? -15.519 -3.283 -12.382 1.00 83.38 167 ASP A N 1
ATOM 1368 C CA . ASP A 1 167 ? -15.378 -4.725 -12.202 1.00 83.38 167 ASP A CA 1
ATOM 1369 C C . ASP A 1 167 ? -13.961 -5.083 -11.760 1.00 83.38 167 ASP A C 1
ATOM 1371 O O . ASP A 1 167 ? -13.036 -4.277 -11.891 1.00 83.38 167 ASP A O 1
ATOM 1375 N N . LYS A 1 168 ? -13.793 -6.285 -11.195 1.00 86.94 168 LYS A N 1
ATOM 1376 C CA . LYS A 1 168 ? -12.482 -6.752 -10.736 1.00 86.94 168 LYS A CA 1
ATOM 1377 C C . LYS A 1 168 ? -11.561 -6.881 -11.955 1.00 86.94 168 LYS A C 1
ATOM 1379 O O . LYS A 1 168 ? -11.837 -7.718 -12.813 1.00 86.94 168 LYS A O 1
ATOM 1384 N N . PRO A 1 169 ? -10.475 -6.099 -12.046 1.00 84.00 169 PRO A N 1
ATOM 1385 C CA . PRO A 1 169 ? -9.608 -6.147 -13.211 1.00 84.00 169 PRO A CA 1
ATOM 1386 C C . PRO A 1 169 ? -8.760 -7.422 -13.200 1.00 84.00 169 PRO A C 1
ATOM 1388 O O . PRO A 1 169 ? -8.259 -7.840 -12.153 1.00 84.00 169 PRO A O 1
ATOM 1391 N N . VAL A 1 170 ? -8.573 -8.014 -14.381 1.00 81.62 170 VAL A N 1
ATOM 1392 C CA . VAL A 1 170 ? -7.644 -9.129 -14.607 1.00 81.62 170 VAL A CA 1
ATOM 1393 C C . VAL A 1 170 ? -6.343 -8.554 -15.159 1.00 81.62 170 VAL A C 1
ATOM 1395 O O . VAL A 1 170 ? -6.269 -8.142 -16.316 1.00 81.62 170 VAL A O 1
ATOM 1398 N N . ILE A 1 171 ? -5.316 -8.487 -14.317 1.00 78.38 171 ILE A N 1
ATOM 1399 C CA . ILE A 1 171 ? -4.004 -7.949 -14.689 1.00 78.38 171 ILE A CA 1
ATOM 1400 C C . ILE A 1 171 ? -3.137 -9.079 -15.256 1.00 78.38 171 ILE A C 1
ATOM 1402 O O . ILE A 1 171 ? -3.101 -10.165 -14.690 1.00 78.38 171 ILE A O 1
ATOM 1406 N N . GLY A 1 172 ? -2.432 -8.825 -16.363 1.00 65.69 172 GLY A N 1
ATOM 1407 C CA . GLY A 1 172 ? -1.458 -9.769 -16.931 1.00 65.69 172 GLY A CA 1
ATOM 1408 C C . GLY A 1 172 ? -2.017 -10.837 -17.879 1.00 65.69 172 GLY A C 1
ATOM 1409 O O . GLY A 1 172 ? -1.241 -11.642 -18.378 1.00 65.69 172 GLY A O 1
ATOM 1410 N N . SER A 1 173 ? -3.322 -10.843 -18.178 1.00 55.88 173 SER A N 1
ATOM 1411 C CA . SER A 1 173 ? -3.856 -11.673 -19.272 1.00 55.88 173 SER A CA 1
ATOM 1412 C C . SER A 1 173 ? -3.484 -11.082 -20.643 1.00 55.88 173 SER A C 1
ATOM 1414 O O . SER A 1 173 ? -3.268 -9.869 -20.760 1.00 55.88 173 SER A O 1
ATOM 1416 N N . SER A 1 174 ? -3.368 -11.944 -21.662 1.00 45.53 174 SER A N 1
ATOM 1417 C CA . SER A 1 174 ? -3.043 -11.588 -23.050 1.00 45.53 174 SER A CA 1
ATOM 1418 C C . SER A 1 174 ? -3.812 -10.349 -23.523 1.00 45.53 174 SER A C 1
ATOM 1420 O O . SER A 1 174 ? -4.969 -10.148 -23.154 1.00 45.53 174 SER A O 1
ATOM 1422 N N . ILE A 1 175 ? -3.155 -9.542 -24.360 1.00 42.53 175 ILE A N 1
ATOM 1423 C CA . ILE A 1 175 ? -3.480 -8.168 -24.796 1.00 42.53 175 ILE A CA 1
ATOM 1424 C C . ILE A 1 175 ? -4.985 -7.869 -25.017 1.00 42.53 175 ILE A C 1
ATOM 1426 O O . ILE A 1 175 ? -5.415 -6.750 -24.755 1.00 42.53 175 ILE A O 1
ATOM 1430 N N . ALA A 1 176 ? -5.802 -8.850 -25.406 1.00 40.47 176 ALA A N 1
ATOM 1431 C CA . ALA A 1 176 ? -7.241 -8.712 -25.649 1.00 40.47 176 ALA A CA 1
ATOM 1432 C C . ALA A 1 176 ? -8.137 -8.471 -24.407 1.00 40.47 176 ALA A C 1
ATOM 1434 O O . ALA A 1 176 ? -9.290 -8.085 -24.574 1.00 40.47 176 ALA A O 1
ATOM 1435 N N . LYS A 1 177 ? -7.663 -8.683 -23.166 1.00 49.03 177 LYS A N 1
ATOM 1436 C CA . LYS A 1 177 ? -8.484 -8.520 -21.935 1.00 49.03 177 LYS A CA 1
ATOM 1437 C C . LYS A 1 177 ? -7.904 -7.538 -20.908 1.00 49.03 177 LYS A C 1
ATOM 1439 O O . LYS A 1 177 ? -8.258 -7.583 -19.729 1.00 49.03 177 LYS A O 1
ATOM 1444 N N . GLN A 1 178 ? -7.007 -6.639 -21.318 1.00 57.53 178 GLN A N 1
ATOM 1445 C CA . GLN A 1 178 ? -6.447 -5.651 -20.392 1.00 57.53 178 GLN A CA 1
ATOM 1446 C C . GLN A 1 178 ? -7.471 -4.569 -20.042 1.00 57.53 178 GLN A C 1
ATOM 1448 O O . GLN A 1 178 ? -7.917 -3.805 -20.894 1.00 57.53 178 GLN A O 1
ATOM 1453 N N . ALA A 1 179 ? -7.805 -4.478 -18.754 1.00 60.12 179 ALA A N 1
ATOM 1454 C CA . ALA A 1 179 ? -8.671 -3.434 -18.233 1.00 60.12 179 ALA A CA 1
ATOM 1455 C C . ALA A 1 179 ? -7.961 -2.070 -18.319 1.00 60.12 179 ALA A C 1
ATOM 1457 O O . ALA A 1 179 ? -7.114 -1.734 -17.489 1.00 60.12 179 ALA A O 1
ATOM 1458 N N . VAL A 1 180 ? -8.318 -1.270 -19.321 1.00 66.62 180 VAL A N 1
ATOM 1459 C CA . VAL A 1 180 ? -8.015 0.165 -19.362 1.00 66.62 180 VAL A CA 1
ATOM 1460 C C . VAL A 1 180 ? -9.188 0.897 -18.703 1.00 66.62 180 VAL A C 1
ATOM 1462 O O . VAL A 1 180 ? -10.340 0.604 -19.024 1.00 66.62 180 VAL A O 1
ATOM 1465 N N . PRO A 1 181 ? -8.954 1.807 -17.743 1.00 64.94 181 PRO A N 1
ATOM 1466 C CA . PRO A 1 181 ? -10.042 2.531 -17.102 1.00 64.94 181 PRO A CA 1
ATOM 1467 C C . PRO A 1 181 ? -10.738 3.439 -18.128 1.00 64.94 181 PRO A C 1
ATOM 1469 O O . PRO A 1 181 ? -10.145 4.392 -18.624 1.00 64.94 181 PRO A O 1
ATOM 1472 N N . VAL A 1 182 ? -12.006 3.152 -18.433 1.00 59.34 182 VAL A N 1
ATOM 1473 C CA . VAL A 1 182 ? -12.828 3.968 -19.340 1.00 59.34 182 VAL A CA 1
ATOM 1474 C C . VAL A 1 182 ? -13.535 5.057 -18.532 1.00 59.34 182 VAL A C 1
ATOM 1476 O O . VAL A 1 182 ? -14.420 4.746 -17.732 1.00 59.34 182 VAL A O 1
ATOM 1479 N N . ALA A 1 183 ? -13.158 6.319 -18.761 1.00 65.19 183 ALA A N 1
ATOM 1480 C CA . ALA A 1 183 ? -13.714 7.523 -18.127 1.00 65.19 183 ALA A CA 1
ATOM 1481 C C . ALA A 1 183 ? -13.540 7.608 -16.583 1.00 65.19 183 ALA A C 1
ATOM 1483 O O . ALA A 1 183 ? -13.183 6.625 -15.922 1.00 65.19 183 ALA A O 1
ATOM 1484 N N . PRO A 1 184 ? -13.772 8.787 -15.961 1.00 67.00 184 PRO A N 1
ATOM 1485 C CA . PRO A 1 184 ? -13.758 8.921 -14.507 1.00 67.00 184 PRO A CA 1
ATOM 1486 C C . PRO A 1 184 ? -14.827 8.019 -13.883 1.00 67.00 184 PRO A C 1
ATOM 1488 O O . PRO A 1 184 ? -16.025 8.202 -14.115 1.00 67.00 184 PRO A O 1
ATOM 1491 N N . GLN A 1 185 ? -14.405 7.044 -13.077 1.00 82.25 185 GLN A N 1
ATOM 1492 C CA . GLN A 1 185 ? -15.347 6.108 -12.469 1.00 82.25 185 GLN A CA 1
ATOM 1493 C C . GLN A 1 185 ? -16.245 6.808 -11.454 1.00 82.25 185 GLN A C 1
ATOM 1495 O O . GLN A 1 185 ? -15.778 7.595 -10.632 1.00 82.25 185 GLN A O 1
ATOM 1500 N N . VAL A 1 186 ? -17.540 6.493 -11.499 1.00 82.75 186 VAL A N 1
ATOM 1501 C CA . VAL A 1 186 ? -18.526 6.991 -10.538 1.00 82.75 186 VAL A CA 1
ATOM 1502 C C . VAL A 1 186 ? -18.784 5.917 -9.490 1.00 82.75 186 VAL A C 1
ATOM 1504 O O . VAL A 1 186 ? -19.307 4.846 -9.802 1.00 82.75 186 VAL A O 1
ATOM 1507 N N . PHE A 1 187 ? -18.463 6.218 -8.236 1.00 83.75 187 PHE A N 1
ATOM 1508 C CA . PHE A 1 187 ? -18.788 5.358 -7.109 1.00 83.75 187 PHE A CA 1
ATOM 1509 C C . PHE A 1 187 ? -20.297 5.325 -6.862 1.00 83.75 187 PHE A C 1
ATOM 1511 O O . PHE A 1 187 ? -20.966 6.361 -6.801 1.00 83.75 187 PHE A O 1
ATOM 1518 N N . THR A 1 188 ? -20.823 4.118 -6.651 1.00 80.31 188 THR A N 1
ATOM 1519 C CA . THR A 1 188 ? -22.185 3.905 -6.157 1.00 80.31 188 THR A CA 1
ATOM 1520 C C . THR A 1 188 ? -22.141 2.872 -5.032 1.00 80.31 188 THR A C 1
ATOM 1522 O O . THR A 1 188 ? -21.475 1.852 -5.199 1.00 80.31 188 THR A O 1
ATOM 1525 N N . PRO A 1 189 ? -22.855 3.058 -3.905 1.00 74.31 189 PRO A N 1
ATOM 1526 C CA . PRO A 1 189 ? -22.702 2.176 -2.745 1.00 74.31 189 PRO A CA 1
ATOM 1527 C C . PRO A 1 189 ? -22.996 0.695 -3.003 1.00 74.31 189 PRO A C 1
ATOM 1529 O O . PRO A 1 189 ? -22.556 -0.142 -2.222 1.00 74.31 189 PRO A O 1
ATOM 1532 N N . ASN A 1 190 ? -23.760 0.355 -4.047 1.00 74.75 190 ASN A N 1
ATOM 1533 C CA . ASN A 1 190 ? -24.183 -1.018 -4.347 1.00 74.75 190 ASN A CA 1
ATOM 1534 C C . ASN A 1 190 ? -23.374 -1.704 -5.440 1.00 74.75 190 ASN A C 1
ATOM 1536 O O . ASN A 1 190 ? -23.524 -2.911 -5.608 1.00 74.75 190 ASN A O 1
ATOM 1540 N N . LYS A 1 191 ? -22.525 -0.965 -6.153 1.00 77.69 191 LYS A N 1
ATOM 1541 C CA . LYS A 1 191 ? -21.628 -1.557 -7.136 1.00 77.69 191 LYS A CA 1
ATOM 1542 C C . LYS A 1 191 ? -20.230 -1.648 -6.537 1.00 77.69 191 LYS A C 1
ATOM 1544 O O . LYS A 1 191 ? -19.841 -0.752 -5.783 1.00 77.69 191 LYS A O 1
ATOM 1549 N N . PRO A 1 192 ? -19.489 -2.724 -6.826 1.00 77.69 192 PRO A N 1
ATOM 1550 C CA . PRO A 1 192 ? -18.090 -2.768 -6.461 1.00 77.69 192 PRO A CA 1
ATOM 1551 C C . PRO A 1 192 ? -17.349 -1.610 -7.140 1.00 77.69 192 PRO A C 1
ATOM 1553 O O . PRO A 1 192 ? -17.711 -1.151 -8.222 1.00 77.69 192 PRO A O 1
ATOM 1556 N N . LEU A 1 193 ? -16.326 -1.114 -6.457 1.00 86.06 193 LEU A N 1
ATOM 1557 C CA . LEU A 1 193 ? -15.339 -0.218 -7.032 1.00 86.06 193 LEU A CA 1
ATOM 1558 C C . LEU A 1 193 ? -13.982 -0.800 -6.673 1.00 86.06 193 LEU A C 1
ATOM 1560 O O . LEU A 1 193 ? -13.671 -0.996 -5.495 1.00 86.06 193 LEU A O 1
ATOM 1564 N N . TRP A 1 194 ? -13.207 -1.117 -7.694 1.00 89.38 194 TRP A N 1
ATOM 1565 C CA . TRP A 1 194 ? -11.884 -1.699 -7.559 1.00 89.38 194 TRP A CA 1
ATOM 1566 C C . TRP A 1 194 ? -10.845 -0.626 -7.818 1.00 89.38 194 TRP A C 1
ATOM 1568 O O . TRP A 1 194 ? -10.969 0.138 -8.770 1.00 89.38 194 TRP A O 1
ATOM 1578 N N . ALA A 1 195 ? -9.829 -0.567 -6.972 1.00 91.69 195 ALA A N 1
ATOM 1579 C CA . ALA A 1 195 ? -8.645 0.245 -7.168 1.00 91.69 195 ALA A CA 1
ATOM 1580 C C . ALA A 1 195 ? -7.491 -0.661 -7.601 1.00 91.69 195 ALA A C 1
ATOM 1582 O O . ALA A 1 195 ? -7.251 -1.701 -6.991 1.00 91.69 195 ALA A O 1
ATOM 1583 N N . VAL A 1 196 ? -6.767 -0.257 -8.63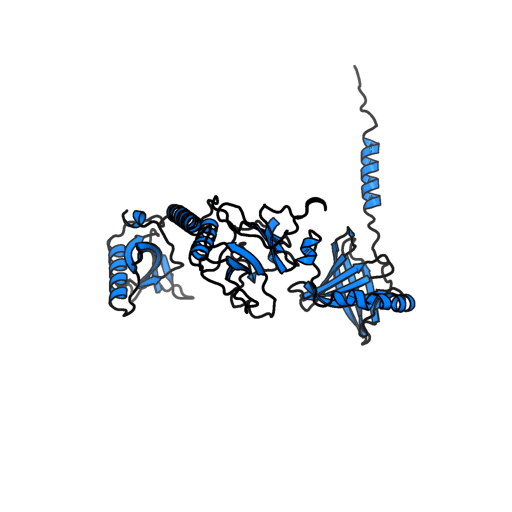6 1.00 92.69 196 VAL A N 1
ATOM 1584 C CA . VAL A 1 196 ? -5.479 -0.836 -9.009 1.00 92.69 196 VAL A CA 1
ATOM 1585 C C . VAL A 1 196 ? -4.418 0.197 -8.712 1.00 92.69 196 VAL A C 1
ATOM 1587 O O . VAL A 1 196 ? -4.442 1.290 -9.276 1.00 92.69 196 VAL A O 1
ATOM 1590 N N . VAL A 1 197 ? -3.507 -0.149 -7.818 1.00 93.62 197 VAL A N 1
ATOM 1591 C CA . VAL A 1 197 ? -2.295 0.623 -7.568 1.00 93.62 197 VAL A CA 1
ATOM 1592 C C . VAL A 1 197 ? -1.242 0.091 -8.527 1.00 93.62 197 VAL A C 1
ATOM 1594 O O . VAL A 1 197 ? -0.876 -1.074 -8.410 1.00 93.62 197 VAL A O 1
ATOM 1597 N N . TYR A 1 198 ? -0.786 0.899 -9.478 1.00 92.44 198 TYR A N 1
ATOM 1598 C CA . TYR A 1 198 ? 0.316 0.542 -10.374 1.00 92.44 198 TYR A CA 1
ATOM 1599 C C . TYR A 1 198 ? 1.626 1.076 -9.798 1.00 92.44 198 TYR A C 1
ATOM 1601 O O . TYR A 1 198 ? 1.685 2.231 -9.380 1.00 92.44 198 TYR A O 1
ATOM 1609 N N . LEU A 1 199 ? 2.674 0.258 -9.768 1.00 92.31 199 LEU A N 1
ATOM 1610 C CA . LEU A 1 199 ? 3.949 0.561 -9.118 1.00 92.31 199 LEU A CA 1
ATOM 1611 C C . LEU A 1 199 ? 5.094 0.304 -10.091 1.00 92.31 199 LEU A C 1
ATOM 1613 O O . LEU A 1 199 ? 5.026 -0.575 -10.939 1.00 92.31 199 LEU A O 1
ATOM 1617 N N . SER A 1 200 ? 6.194 1.033 -9.970 1.00 91.44 200 SER A N 1
ATOM 1618 C CA . SER A 1 200 ? 7.346 0.770 -10.838 1.00 91.44 200 SER A CA 1
ATOM 1619 C C . SER A 1 200 ? 8.099 -0.513 -10.469 1.00 91.44 200 SER A C 1
ATOM 1621 O O . SER A 1 200 ? 8.834 -1.048 -11.301 1.00 91.44 200 SER A O 1
ATOM 1623 N N . GLN A 1 201 ? 7.915 -1.014 -9.246 1.00 90.50 201 GLN A N 1
ATOM 1624 C CA . GLN A 1 201 ? 8.620 -2.163 -8.674 1.00 90.50 201 GLN A CA 1
ATOM 1625 C C . GLN A 1 201 ? 7.747 -2.939 -7.671 1.00 90.50 201 GLN A C 1
ATOM 1627 O O . GLN A 1 201 ? 6.638 -2.484 -7.376 1.00 90.50 201 GLN A O 1
ATOM 1632 N N . PRO A 1 202 ? 8.208 -4.096 -7.149 1.00 91.94 202 PRO A N 1
ATOM 1633 C CA . PRO A 1 202 ? 7.398 -4.930 -6.270 1.00 91.94 202 PRO A CA 1
ATOM 1634 C C . PRO A 1 202 ? 6.923 -4.176 -5.035 1.00 91.94 202 PRO A C 1
ATOM 1636 O O . PRO A 1 202 ? 7.695 -3.425 -4.431 1.00 91.94 202 PRO A O 1
ATOM 1639 N N . LEU A 1 203 ? 5.675 -4.400 -4.617 1.00 91.31 203 LEU A N 1
ATOM 1640 C CA . LEU A 1 203 ? 5.084 -3.705 -3.472 1.00 91.31 203 LEU A CA 1
ATOM 1641 C C . LEU A 1 203 ? 5.916 -3.863 -2.190 1.00 91.31 203 LEU A C 1
ATOM 1643 O O . LEU A 1 203 ? 5.989 -2.924 -1.399 1.00 91.31 203 LEU A O 1
ATOM 1647 N N . LYS A 1 204 ? 6.601 -4.997 -1.993 1.00 91.19 204 LYS A N 1
ATOM 1648 C CA . LYS A 1 204 ? 7.513 -5.201 -0.850 1.00 91.19 204 LYS A CA 1
ATOM 1649 C C . LYS A 1 204 ? 8.613 -4.137 -0.720 1.00 91.19 204 LYS A C 1
ATOM 1651 O O . LYS A 1 204 ? 9.103 -3.903 0.384 1.00 91.19 204 LYS A O 1
ATOM 1656 N N . MET A 1 205 ? 8.985 -3.475 -1.820 1.00 88.38 205 MET A N 1
ATOM 1657 C CA . MET A 1 205 ? 9.968 -2.384 -1.829 1.00 88.38 205 MET A CA 1
ATOM 1658 C C . MET A 1 205 ? 9.385 -1.079 -1.268 1.00 88.38 205 MET A C 1
ATOM 1660 O O . MET A 1 205 ? 10.119 -0.182 -0.861 1.00 88.38 205 MET A O 1
ATOM 1664 N N . TYR A 1 206 ? 8.059 -0.980 -1.177 1.00 87.88 206 TYR A N 1
ATOM 1665 C CA . TYR A 1 206 ? 7.330 0.170 -0.657 1.00 87.88 206 TYR A CA 1
ATOM 1666 C C . TYR A 1 206 ? 6.942 -0.017 0.815 1.00 87.88 206 TYR A C 1
ATOM 1668 O O . TYR A 1 206 ? 5.790 0.188 1.201 1.00 87.88 206 TYR A O 1
ATOM 1676 N N . LYS A 1 207 ? 7.913 -0.379 1.665 1.00 87.31 207 LYS A N 1
ATOM 1677 C CA . LYS A 1 207 ? 7.689 -0.643 3.103 1.00 87.31 207 LYS A CA 1
ATOM 1678 C C . LYS A 1 207 ? 6.962 0.497 3.822 1.00 87.31 207 LYS A C 1
ATOM 1680 O O . LYS A 1 207 ? 6.147 0.241 4.697 1.00 87.31 207 LYS A O 1
ATOM 1685 N N . ALA A 1 208 ? 7.208 1.744 3.418 1.00 87.00 208 ALA A N 1
ATOM 1686 C CA . ALA A 1 208 ? 6.548 2.917 3.986 1.00 87.00 208 ALA A CA 1
ATOM 1687 C C . ALA A 1 208 ? 5.017 2.906 3.817 1.00 87.00 208 ALA A C 1
ATOM 1689 O O . ALA A 1 208 ? 4.320 3.465 4.654 1.00 87.00 208 ALA A O 1
ATOM 1690 N N . PHE A 1 209 ? 4.489 2.263 2.772 1.00 90.31 209 PHE A N 1
ATOM 1691 C CA . PHE A 1 209 ? 3.047 2.163 2.517 1.00 90.31 209 PHE A CA 1
ATOM 1692 C C . PHE A 1 209 ? 2.419 0.891 3.104 1.00 90.31 209 PHE A C 1
ATOM 1694 O O . PHE A 1 209 ? 1.229 0.649 2.894 1.00 90.31 209 PHE A O 1
ATOM 1701 N N . LEU A 1 210 ? 3.195 0.072 3.824 1.00 90.88 210 LEU A N 1
ATOM 1702 C CA . LEU A 1 210 ? 2.756 -1.211 4.363 1.00 90.88 210 LEU A CA 1
ATOM 1703 C C . LEU A 1 210 ? 2.717 -1.199 5.894 1.00 90.88 210 LEU A C 1
ATOM 1705 O O . LEU A 1 210 ? 3.668 -0.781 6.543 1.00 90.88 210 LEU A O 1
ATOM 1709 N N . ASP A 1 211 ? 1.624 -1.692 6.471 1.00 89.50 211 ASP A N 1
ATOM 1710 C CA . ASP A 1 211 ? 1.536 -2.079 7.886 1.00 89.50 211 ASP A CA 1
ATOM 1711 C C . ASP A 1 211 ? 1.102 -3.544 7.959 1.00 89.50 211 ASP A C 1
ATOM 1713 O O . ASP A 1 211 ? 0.015 -3.892 7.500 1.00 89.50 211 ASP A O 1
ATOM 1717 N N . LYS A 1 212 ? 1.966 -4.424 8.479 1.00 89.88 212 LYS A N 1
ATOM 1718 C CA . LYS A 1 212 ? 1.710 -5.877 8.579 1.00 89.88 212 LYS A CA 1
ATOM 1719 C C . LYS A 1 212 ? 1.155 -6.475 7.274 1.00 89.88 212 LYS A C 1
ATOM 1721 O O . LYS A 1 212 ? 0.110 -7.128 7.268 1.00 89.88 212 LYS A O 1
ATOM 1726 N N . ASN A 1 213 ? 1.839 -6.210 6.158 1.00 92.00 213 ASN A N 1
ATOM 1727 C CA . ASN A 1 213 ? 1.455 -6.626 4.799 1.00 92.00 213 ASN A CA 1
ATOM 1728 C C . ASN A 1 213 ? 0.094 -6.088 4.319 1.00 92.00 213 ASN A C 1
ATOM 1730 O O . ASN A 1 213 ? -0.529 -6.667 3.431 1.00 92.00 213 ASN A O 1
ATOM 1734 N N . ARG A 1 214 ? -0.387 -4.981 4.888 1.00 91.75 214 ARG A N 1
ATOM 1735 C CA . ARG A 1 214 ? -1.577 -4.260 4.423 1.00 91.75 214 ARG A CA 1
ATOM 1736 C C . ARG A 1 214 ? -1.162 -2.932 3.825 1.00 91.75 214 ARG A C 1
ATOM 1738 O O . ARG A 1 214 ? -0.361 -2.217 4.416 1.00 91.75 214 ARG A O 1
ATOM 1745 N N . VAL A 1 215 ? -1.754 -2.580 2.692 1.00 92.38 215 VAL A N 1
ATOM 1746 C CA . VAL A 1 215 ? -1.592 -1.256 2.095 1.00 92.38 215 VAL A CA 1
ATOM 1747 C C . VAL A 1 215 ? -2.322 -0.237 2.955 1.00 92.38 215 VAL A C 1
ATOM 1749 O O . VAL A 1 215 ? -3.513 -0.396 3.240 1.00 92.38 215 VAL A O 1
ATOM 1752 N N . GLN A 1 216 ? -1.604 0.811 3.335 1.00 91.81 216 GLN A N 1
ATOM 1753 C CA . GLN A 1 216 ? -2.125 1.962 4.054 1.00 91.81 216 GLN A CA 1
ATOM 1754 C C . GLN A 1 216 ? -2.540 3.045 3.061 1.00 91.81 216 GLN A C 1
ATOM 1756 O O . GLN A 1 216 ? -1.787 3.399 2.150 1.00 91.81 216 GLN A O 1
ATOM 1761 N N . PHE A 1 217 ? -3.728 3.611 3.235 1.00 91.81 217 PHE A N 1
ATOM 1762 C CA . PHE A 1 217 ? -4.210 4.694 2.388 1.00 91.81 217 PHE A CA 1
ATOM 1763 C C . PHE A 1 217 ? -5.087 5.676 3.159 1.00 91.81 217 PHE A C 1
ATOM 1765 O O . PHE A 1 217 ? -5.681 5.356 4.186 1.00 91.81 217 PHE A O 1
ATOM 1772 N N . LYS A 1 218 ? -5.177 6.900 2.649 1.00 91.19 218 LYS A N 1
ATOM 1773 C CA . LYS A 1 218 ? -6.127 7.914 3.095 1.00 91.19 218 LYS A CA 1
ATOM 1774 C C . LYS A 1 218 ? -7.081 8.246 1.957 1.00 91.19 218 LYS A C 1
ATOM 1776 O O . LYS A 1 218 ? -6.690 8.267 0.789 1.00 91.19 218 LYS A O 1
ATOM 1781 N N . ALA A 1 219 ? -8.331 8.502 2.318 1.00 91.12 219 ALA A N 1
ATOM 1782 C CA . ALA A 1 219 ? -9.309 9.085 1.416 1.00 91.12 219 ALA A CA 1
ATOM 1783 C C . ALA A 1 219 ? -9.360 10.601 1.634 1.00 91.12 219 ALA A C 1
ATOM 1785 O O . ALA A 1 219 ? -9.060 11.094 2.723 1.00 91.12 219 ALA A O 1
ATOM 1786 N N . GLY A 1 220 ? -9.723 11.322 0.581 1.00 90.62 220 GLY A N 1
ATOM 1787 C CA . GLY A 1 220 ? -9.664 12.772 0.493 1.00 90.62 220 GLY A CA 1
ATOM 1788 C C . GLY A 1 220 ? -10.746 13.343 -0.418 1.00 90.62 220 GLY A C 1
ATOM 1789 O O . GLY A 1 220 ? -11.320 12.599 -1.210 1.00 90.62 220 GLY A O 1
ATOM 1790 N N . VAL A 1 221 ? -11.028 14.639 -0.321 1.00 89.31 221 VAL A N 1
ATOM 1791 C CA . VAL A 1 221 ? -11.822 15.359 -1.331 1.00 89.31 221 VAL A CA 1
ATOM 1792 C C . VAL A 1 221 ? -10.898 16.326 -2.055 1.00 89.31 221 VAL A C 1
ATOM 1794 O O . VAL A 1 221 ? -10.128 17.036 -1.412 1.00 89.31 221 VAL A O 1
ATOM 1797 N N . TYR A 1 222 ? -10.945 16.331 -3.384 1.00 85.31 222 TYR A N 1
ATOM 1798 C CA . TYR A 1 222 ? -10.289 17.374 -4.165 1.00 85.31 222 TYR A CA 1
ATOM 1799 C C . TYR A 1 222 ? -11.128 18.646 -4.098 1.00 85.31 222 TYR A C 1
ATOM 1801 O O . TYR A 1 222 ? -12.317 18.627 -4.415 1.00 85.31 222 TYR A O 1
ATOM 1809 N N . THR A 1 223 ? -10.500 19.743 -3.697 1.00 77.94 223 THR A N 1
ATOM 1810 C CA . THR A 1 223 ? -11.050 21.088 -3.866 1.00 77.94 223 THR A CA 1
ATOM 1811 C C . THR A 1 223 ? -10.522 21.662 -5.179 1.00 77.94 223 THR A C 1
ATOM 1813 O O . THR A 1 223 ? -9.465 21.244 -5.650 1.00 77.94 223 THR A O 1
ATOM 1816 N N . GLY A 1 224 ? -11.253 22.594 -5.798 1.00 63.31 224 GLY A N 1
ATOM 1817 C CA . GLY A 1 224 ? -10.959 23.080 -7.157 1.00 63.31 224 GLY A CA 1
ATOM 1818 C C . GLY A 1 224 ? -9.556 23.669 -7.371 1.00 63.31 224 GLY A C 1
ATOM 1819 O O . GLY A 1 224 ? -9.144 23.816 -8.514 1.00 63.31 224 GLY A O 1
ATOM 1820 N N . LEU A 1 225 ? -8.820 23.963 -6.295 1.00 63.78 225 LEU A N 1
ATOM 1821 C CA . LEU A 1 225 ? -7.483 24.565 -6.323 1.00 63.78 225 LEU A CA 1
ATOM 1822 C C . LEU A 1 225 ? -6.369 23.631 -5.817 1.00 63.78 225 LEU A C 1
ATOM 1824 O O . LEU A 1 225 ? -5.198 23.996 -5.869 1.00 63.78 225 LEU A O 1
ATOM 1828 N N . ALA A 1 226 ? -6.696 22.442 -5.300 1.00 68.12 226 ALA A N 1
ATOM 1829 C CA . ALA A 1 226 ? -5.715 21.587 -4.638 1.00 68.12 226 ALA A CA 1
ATOM 1830 C C . ALA A 1 226 ? -5.194 20.468 -5.555 1.00 68.12 226 ALA A C 1
ATOM 1832 O O . ALA A 1 226 ? -5.956 19.640 -6.056 1.00 68.12 226 ALA A O 1
ATOM 1833 N N . TYR A 1 227 ? -3.867 20.392 -5.708 1.00 69.75 227 TYR A N 1
ATOM 1834 C CA . TYR A 1 227 ? -3.178 19.291 -6.402 1.00 69.75 227 TYR A CA 1
ATOM 1835 C C . TYR A 1 227 ? -3.230 17.962 -5.628 1.00 69.75 227 TYR A C 1
ATOM 1837 O O . TYR A 1 227 ? -3.110 16.876 -6.208 1.00 69.75 227 TYR A O 1
ATOM 1845 N N . GLU A 1 228 ? -3.439 18.036 -4.315 1.00 74.06 228 GLU A N 1
ATOM 1846 C CA . GLU A 1 228 ? -3.647 16.889 -3.439 1.00 74.06 228 GLU A CA 1
ATOM 1847 C C . GLU A 1 228 ? -5.038 16.937 -2.806 1.00 74.06 228 GLU A C 1
ATOM 1849 O O . GLU A 1 228 ? -5.558 18.014 -2.516 1.00 74.06 228 GLU A O 1
ATOM 1854 N N . PRO A 1 229 ? -5.660 15.779 -2.549 1.00 79.44 229 PRO A N 1
ATOM 1855 C CA . PRO A 1 229 ? -6.956 15.769 -1.909 1.00 79.44 229 PRO A CA 1
ATOM 1856 C C . PRO A 1 229 ? -6.803 16.096 -0.418 1.00 79.44 229 PRO A C 1
ATOM 1858 O O . PRO A 1 229 ? -5.929 15.554 0.264 1.00 79.44 229 PRO A O 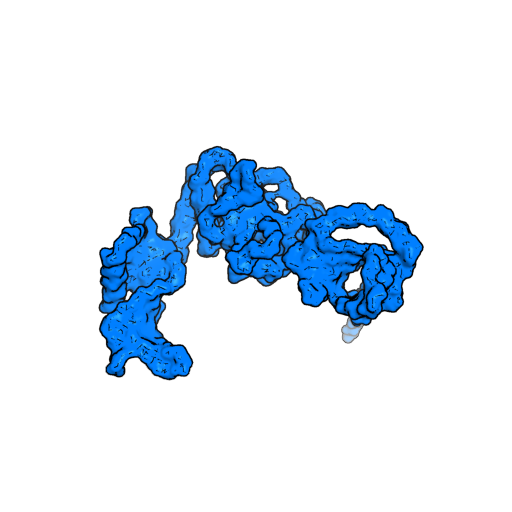1
ATOM 1861 N N . ILE A 1 230 ? -7.705 16.915 0.119 1.00 82.00 230 ILE A N 1
ATOM 1862 C CA . ILE A 1 230 ? -7.758 17.197 1.556 1.00 82.00 230 ILE A CA 1
ATOM 1863 C C . ILE A 1 230 ? -8.197 15.912 2.255 1.00 82.00 230 ILE A C 1
ATOM 1865 O O . ILE A 1 230 ? -9.357 15.498 2.163 1.00 82.00 230 ILE A O 1
ATOM 1869 N N . THR A 1 231 ? -7.236 15.213 2.868 1.00 80.62 231 THR A N 1
ATOM 1870 C CA . THR A 1 231 ? -7.484 13.913 3.502 1.00 80.62 231 THR A CA 1
ATOM 1871 C C . THR A 1 231 ? -8.259 14.058 4.799 1.00 80.62 231 THR A C 1
ATOM 1873 O O . THR A 1 231 ? -8.113 15.042 5.518 1.00 80.62 231 THR A O 1
ATOM 1876 N N . TRP A 1 232 ? -9.060 13.051 5.125 1.00 78.12 232 TRP A N 1
ATOM 1877 C CA . TRP A 1 232 ? -9.983 13.107 6.252 1.00 78.12 232 TRP A CA 1
ATOM 1878 C C . TRP A 1 232 ? -10.081 11.757 6.951 1.00 78.12 232 TRP A C 1
ATOM 1880 O O . TRP A 1 232 ? -10.019 10.688 6.336 1.00 78.12 232 TRP A O 1
ATOM 1890 N N . GLY A 1 233 ? -10.278 11.826 8.266 1.00 75.31 233 GLY A N 1
ATOM 1891 C CA . GLY A 1 233 ? -10.404 10.658 9.125 1.00 75.31 233 GLY A CA 1
ATOM 1892 C C . GLY A 1 233 ? -9.103 9.874 9.314 1.00 75.31 233 GLY A C 1
ATOM 1893 O O . GLY A 1 233 ? -7.995 10.361 9.085 1.00 75.31 233 GLY A O 1
ATOM 1894 N N . ALA A 1 234 ? -9.262 8.644 9.798 1.00 82.19 234 ALA A N 1
ATOM 1895 C CA . ALA A 1 234 ? -8.158 7.747 10.114 1.00 82.19 234 ALA A CA 1
ATOM 1896 C C . ALA A 1 234 ? -7.555 7.085 8.863 1.00 82.19 234 ALA A C 1
ATOM 1898 O O . ALA A 1 234 ? -8.195 6.991 7.815 1.00 82.19 234 ALA A O 1
ATOM 1899 N N . VAL A 1 235 ? -6.332 6.566 9.011 1.00 88.31 235 VAL A N 1
ATOM 1900 C CA . VAL A 1 235 ? -5.680 5.727 7.997 1.00 88.31 235 VAL A CA 1
ATOM 1901 C C . VAL A 1 235 ? -6.503 4.461 7.768 1.00 88.31 235 VAL A C 1
ATOM 1903 O O . VAL A 1 235 ? -6.868 3.741 8.703 1.00 88.31 235 VAL A O 1
ATOM 1906 N N . LEU A 1 236 ? -6.793 4.200 6.502 1.00 90.31 236 LEU A N 1
ATOM 1907 C CA . LEU A 1 236 ? -7.513 3.035 6.026 1.00 90.31 236 LEU A CA 1
ATOM 1908 C C . LEU A 1 236 ? -6.515 1.951 5.621 1.00 90.31 236 LEU A C 1
ATOM 1910 O O . LEU A 1 236 ? -5.415 2.243 5.154 1.00 90.31 236 LEU A O 1
ATOM 1914 N N . HIS A 1 237 ? -6.917 0.696 5.798 1.00 90.56 237 HIS A N 1
ATOM 1915 C CA . HIS A 1 237 ? -6.064 -0.457 5.529 1.00 90.56 237 HIS A CA 1
ATOM 1916 C C . HIS A 1 237 ? -6.751 -1.423 4.576 1.00 90.56 237 HIS A C 1
ATOM 1918 O O . HIS A 1 237 ? -7.947 -1.703 4.717 1.00 90.56 237 HIS A O 1
ATOM 1924 N N . SER A 1 238 ? -5.984 -1.980 3.643 1.00 90.25 238 SER A N 1
ATOM 1925 C CA . SER A 1 238 ? -6.444 -3.111 2.845 1.00 90.25 238 SER A CA 1
ATOM 1926 C C . SER A 1 238 ? -6.597 -4.376 3.699 1.00 90.25 238 SER A C 1
ATOM 1928 O O . SER A 1 238 ? -6.172 -4.453 4.862 1.00 90.25 238 SER A O 1
ATOM 1930 N N . ARG A 1 239 ? -7.141 -5.431 3.084 1.00 89.31 239 ARG A N 1
ATOM 1931 C CA . ARG A 1 239 ? -6.910 -6.797 3.568 1.00 89.31 239 ARG A CA 1
ATOM 1932 C C . ARG A 1 239 ? -5.403 -7.116 3.597 1.00 89.31 239 ARG A C 1
ATOM 1934 O O . ARG A 1 239 ? -4.650 -6.468 2.858 1.00 89.31 239 ARG A O 1
ATOM 1941 N N . PRO A 1 240 ? -4.957 -8.103 4.393 1.00 90.81 240 PRO A N 1
ATOM 1942 C CA . PRO A 1 240 ? -3.597 -8.611 4.282 1.00 90.81 240 PRO A CA 1
ATOM 1943 C C . PRO A 1 240 ? -3.332 -9.096 2.858 1.00 90.81 240 PRO A C 1
ATOM 1945 O O . PRO A 1 240 ? -4.200 -9.712 2.225 1.00 90.81 240 PRO A O 1
ATOM 1948 N N . LEU A 1 241 ? -2.142 -8.789 2.367 1.00 92.38 241 LEU A N 1
ATOM 1949 C CA . LEU A 1 241 ? -1.634 -9.280 1.100 1.00 92.38 241 LEU A CA 1
ATOM 1950 C C . LEU A 1 241 ? -0.824 -10.552 1.330 1.00 92.38 241 LEU A C 1
ATOM 1952 O O . LEU A 1 241 ? -0.114 -10.685 2.328 1.00 92.38 241 LEU A O 1
ATOM 1956 N N . THR A 1 242 ? -0.954 -11.489 0.399 1.00 93.75 242 THR A N 1
ATOM 1957 C CA . THR A 1 242 ? -0.131 -12.703 0.360 1.00 93.75 242 THR A CA 1
ATOM 1958 C C . THR A 1 242 ? 1.295 -12.373 -0.080 1.00 93.75 242 THR A C 1
ATOM 1960 O O . THR A 1 242 ? 1.520 -11.357 -0.737 1.00 93.75 242 THR A O 1
ATOM 1963 N N . SER A 1 243 ? 2.261 -13.247 0.215 1.00 93.62 243 SER A N 1
ATOM 1964 C CA . SER A 1 243 ? 3.646 -13.070 -0.245 1.00 93.62 243 SER A CA 1
ATOM 1965 C C . SER A 1 243 ? 3.730 -12.918 -1.767 1.00 93.62 243 SER A C 1
ATOM 1967 O O . SER A 1 243 ? 4.428 -12.036 -2.251 1.00 93.62 243 SER A O 1
ATOM 1969 N N . ALA A 1 244 ? 2.940 -13.691 -2.521 1.00 92.12 244 ALA A N 1
ATOM 1970 C CA . ALA A 1 244 ? 2.864 -13.573 -3.977 1.00 92.12 244 ALA A CA 1
ATOM 1971 C C . ALA A 1 244 ? 2.350 -12.195 -4.438 1.00 92.12 244 ALA A C 1
ATOM 1973 O O . ALA A 1 244 ? 2.849 -11.635 -5.407 1.00 92.12 244 ALA A O 1
ATOM 1974 N N . GLU A 1 245 ? 1.379 -11.608 -3.731 1.00 92.56 245 GLU A N 1
ATOM 1975 C CA . GLU A 1 245 ? 0.894 -10.257 -4.037 1.00 92.56 245 GLU A CA 1
ATOM 1976 C C . GLU A 1 245 ? 1.926 -9.168 -3.729 1.00 92.56 245 GLU A C 1
ATOM 1978 O O . GLU A 1 245 ? 1.951 -8.153 -4.420 1.00 92.56 245 GLU A O 1
ATOM 1983 N N . LEU A 1 246 ? 2.781 -9.367 -2.723 1.00 93.75 246 LEU A N 1
ATOM 1984 C CA . LEU A 1 246 ? 3.853 -8.425 -2.385 1.00 93.75 246 LEU A CA 1
ATOM 1985 C C . LEU A 1 246 ? 4.969 -8.385 -3.442 1.00 93.75 246 LEU A C 1
ATOM 1987 O O . LEU A 1 246 ? 5.657 -7.368 -3.560 1.00 93.75 246 LEU A O 1
ATOM 1991 N N . GLU A 1 247 ? 5.139 -9.468 -4.204 1.00 92.06 247 GLU A N 1
ATOM 1992 C CA . GLU A 1 247 ? 6.085 -9.559 -5.323 1.00 92.06 247 GLU A CA 1
ATOM 1993 C C . GLU A 1 247 ? 5.578 -8.868 -6.596 1.00 92.06 247 GLU A C 1
ATOM 1995 O O . GLU A 1 247 ? 6.354 -8.614 -7.517 1.00 92.06 247 GLU A O 1
ATOM 2000 N N . ASN A 1 248 ? 4.288 -8.531 -6.657 1.00 91.50 248 ASN A N 1
ATOM 2001 C CA . ASN A 1 248 ? 3.722 -7.841 -7.804 1.00 91.50 248 ASN A CA 1
ATOM 2002 C C . ASN A 1 248 ? 4.063 -6.352 -7.789 1.00 91.50 248 ASN A C 1
ATOM 2004 O O . ASN A 1 248 ? 4.076 -5.686 -6.752 1.00 91.50 248 ASN A O 1
ATOM 2008 N N . ASN A 1 249 ? 4.187 -5.795 -8.991 1.00 91.56 249 ASN A N 1
ATOM 2009 C CA . ASN A 1 249 ? 4.358 -4.356 -9.205 1.00 91.56 249 ASN A CA 1
ATOM 2010 C C . ASN A 1 249 ? 3.001 -3.652 -9.315 1.00 91.56 249 ASN A C 1
ATOM 2012 O O . ASN A 1 249 ? 2.865 -2.578 -9.885 1.00 91.56 249 ASN A O 1
ATOM 2016 N N . TYR A 1 250 ? 1.951 -4.296 -8.825 1.00 92.19 250 TYR A N 1
ATOM 2017 C CA . TYR A 1 250 ? 0.613 -3.750 -8.787 1.00 92.19 250 TYR A CA 1
ATOM 2018 C C . TYR A 1 250 ? -0.163 -4.383 -7.639 1.00 92.19 250 TYR A C 1
ATOM 2020 O O . TYR A 1 250 ? 0.150 -5.487 -7.192 1.00 92.19 250 TYR A O 1
ATOM 2028 N N . VAL A 1 251 ? -1.218 -3.708 -7.197 1.00 92.00 251 VAL A N 1
ATOM 2029 C CA . VAL A 1 251 ? -2.128 -4.232 -6.175 1.00 92.00 251 VAL A CA 1
ATOM 2030 C C . VAL A 1 251 ? -3.561 -3.994 -6.603 1.00 92.00 251 VAL A C 1
ATOM 2032 O O . VAL A 1 251 ? -3.914 -2.874 -6.964 1.00 92.00 251 VAL A O 1
ATOM 2035 N N . VAL A 1 252 ? -4.395 -5.031 -6.530 1.00 91.44 252 VAL A N 1
ATOM 2036 C CA . VAL A 1 252 ? -5.835 -4.938 -6.801 1.00 91.44 252 VAL A CA 1
ATOM 2037 C C . VAL A 1 252 ? -6.591 -4.935 -5.477 1.00 91.44 252 VAL A C 1
ATOM 2039 O O . VAL A 1 252 ? -6.609 -5.926 -4.749 1.00 91.44 252 VAL A O 1
ATOM 2042 N N . LEU A 1 253 ? -7.227 -3.811 -5.164 1.00 89.00 253 LEU A N 1
ATOM 2043 C CA . LEU A 1 253 ? -7.911 -3.563 -3.902 1.00 89.00 253 LEU A CA 1
ATOM 2044 C C . LEU A 1 253 ? -9.408 -3.346 -4.148 1.00 89.00 253 LEU A C 1
ATOM 2046 O O . LEU A 1 253 ? -9.772 -2.459 -4.922 1.00 89.00 253 LEU A O 1
ATOM 2050 N N . PRO A 1 254 ? -10.311 -4.081 -3.481 1.00 87.81 254 PRO A N 1
ATOM 2051 C CA . PRO A 1 254 ? -11.701 -3.660 -3.423 1.00 87.81 254 PRO A CA 1
ATOM 2052 C C . PRO A 1 254 ? -11.794 -2.434 -2.503 1.00 87.81 254 PRO A C 1
ATOM 2054 O O . PRO A 1 254 ? -11.486 -2.532 -1.318 1.00 87.81 254 PRO A O 1
ATOM 2057 N N . LEU A 1 255 ? -12.235 -1.281 -3.018 1.00 81.69 255 LEU A N 1
ATOM 2058 C CA . LEU A 1 255 ? -12.485 -0.111 -2.161 1.00 81.69 255 LEU A CA 1
ATOM 2059 C C . LEU A 1 255 ? -13.676 -0.320 -1.235 1.00 81.69 255 LEU A C 1
ATOM 2061 O O . LEU A 1 255 ? -13.735 0.263 -0.157 1.00 81.69 255 LEU A O 1
ATOM 2065 N N . LEU A 1 256 ? -14.646 -1.112 -1.690 1.00 81.19 256 LEU A N 1
ATOM 2066 C CA . LEU A 1 256 ? -15.835 -1.426 -0.926 1.00 81.19 256 LEU A CA 1
ATOM 2067 C C . LEU A 1 256 ? -16.164 -2.911 -1.039 1.00 81.19 256 LEU A C 1
ATOM 2069 O O . LEU A 1 256 ? -16.722 -3.365 -2.037 1.00 81.19 256 LEU A O 1
ATOM 2073 N N . ASN A 1 257 ? -15.887 -3.656 0.025 1.00 78.56 257 ASN A N 1
ATOM 2074 C CA . ASN A 1 257 ? -16.283 -5.055 0.144 1.00 78.56 257 ASN A CA 1
ATOM 2075 C C . ASN A 1 257 ? -17.227 -5.251 1.331 1.00 78.56 257 ASN A C 1
ATOM 2077 O O . ASN A 1 257 ? -16.864 -5.739 2.404 1.00 78.56 257 ASN A O 1
ATOM 2081 N N . THR A 1 258 ? -18.497 -4.898 1.141 1.00 72.12 258 THR A N 1
ATOM 2082 C CA . THR A 1 258 ? -19.484 -4.990 2.225 1.00 72.12 258 THR A CA 1
ATOM 2083 C C . THR A 1 258 ? -19.845 -6.426 2.604 1.00 72.12 258 THR A C 1
ATOM 2085 O O . THR A 1 258 ? -20.616 -6.624 3.544 1.00 72.12 258 THR A O 1
ATOM 2088 N N . LYS A 1 259 ? -19.306 -7.433 1.909 1.00 78.19 259 LYS A N 1
ATOM 2089 C CA . LYS A 1 259 ? -19.468 -8.854 2.236 1.00 78.19 259 LYS A CA 1
ATOM 2090 C C . LYS A 1 259 ? -18.310 -9.411 3.075 1.00 78.19 259 LYS A C 1
ATOM 2092 O O . LYS A 1 259 ? -18.447 -10.517 3.589 1.00 78.19 259 LYS A O 1
ATOM 2097 N N . SER A 1 260 ? -17.222 -8.658 3.268 1.00 80.44 260 SER A N 1
ATOM 2098 C CA . SER A 1 260 ? -16.086 -9.125 4.069 1.00 80.44 260 SER A CA 1
ATOM 2099 C C . SER A 1 260 ? -16.492 -9.457 5.508 1.00 80.44 260 SER A C 1
ATOM 2101 O O . SER A 1 260 ? -17.294 -8.745 6.130 1.00 80.44 260 SER A O 1
ATOM 2103 N N . ARG A 1 261 ? -15.915 -10.550 6.020 1.00 81.00 261 ARG A N 1
ATOM 2104 C CA . ARG A 1 261 ? -15.980 -10.976 7.425 1.00 81.00 261 ARG A CA 1
ATOM 2105 C C . ARG A 1 261 ? -14.734 -10.554 8.214 1.00 81.00 261 ARG A C 1
ATOM 2107 O O . ARG A 1 261 ? -14.721 -10.700 9.432 1.00 81.00 261 ARG A O 1
ATOM 2114 N N . GLU A 1 262 ? -13.708 -10.022 7.549 1.00 83.75 262 GLU A N 1
ATOM 2115 C CA . GLU A 1 262 ? -12.471 -9.578 8.192 1.00 83.75 262 GLU A CA 1
ATOM 2116 C C . GLU A 1 262 ? -12.711 -8.252 8.924 1.00 83.75 262 GLU A C 1
ATOM 2118 O O . GLU A 1 262 ? -13.226 -7.290 8.352 1.00 83.75 262 GLU A O 1
ATOM 2123 N N . THR A 1 263 ? -12.382 -8.198 10.217 1.00 79.12 263 THR A N 1
ATOM 2124 C CA . THR A 1 263 ? -12.750 -7.061 11.077 1.00 79.12 263 THR A CA 1
ATOM 2125 C C . THR A 1 263 ? -12.098 -5.748 10.637 1.00 79.12 263 THR A C 1
ATOM 2127 O O . THR A 1 263 ? -12.763 -4.711 10.690 1.00 79.12 263 THR A O 1
ATOM 2130 N N . ASN A 1 264 ? -10.842 -5.763 10.170 1.00 79.75 264 ASN A N 1
ATOM 2131 C CA . ASN A 1 264 ? -10.175 -4.537 9.725 1.00 79.75 264 ASN A CA 1
ATOM 2132 C C . ASN A 1 264 ? -10.711 -4.049 8.377 1.00 79.75 264 ASN A C 1
ATOM 2134 O O . ASN A 1 264 ? -10.976 -2.862 8.240 1.00 79.75 264 ASN A O 1
ATOM 2138 N N . GLU A 1 265 ? -10.963 -4.934 7.415 1.00 83.81 265 GLU A N 1
ATOM 2139 C CA . GLU A 1 265 ? -11.606 -4.582 6.147 1.00 83.81 265 GLU A CA 1
ATOM 2140 C C . GLU A 1 265 ? -13.030 -4.049 6.378 1.00 83.81 265 GLU A C 1
ATOM 2142 O O . GLU A 1 265 ? -13.417 -3.041 5.788 1.00 83.81 265 GLU A O 1
ATOM 2147 N N . MET A 1 266 ? -13.801 -4.648 7.298 1.00 86.31 266 MET A N 1
ATOM 2148 C CA . MET A 1 266 ? -15.093 -4.093 7.724 1.00 86.31 266 MET A CA 1
ATOM 2149 C C . MET A 1 266 ? -14.942 -2.689 8.318 1.00 86.31 266 MET A C 1
ATOM 2151 O O . MET A 1 266 ? -15.737 -1.815 7.979 1.00 86.31 266 MET A O 1
ATOM 2155 N N . ARG A 1 267 ? -13.923 -2.457 9.159 1.00 85.56 267 ARG A N 1
ATOM 2156 C CA . ARG A 1 267 ? -13.617 -1.132 9.722 1.00 85.56 267 ARG A CA 1
ATOM 2157 C C . ARG A 1 267 ? -13.245 -0.126 8.635 1.00 85.56 267 ARG A C 1
ATOM 2159 O O . ARG A 1 267 ? -13.779 0.975 8.644 1.00 85.56 267 ARG A O 1
ATOM 2166 N N . THR A 1 268 ? -12.382 -0.494 7.693 1.00 88.31 268 THR A N 1
ATOM 2167 C CA . THR A 1 268 ? -12.005 0.352 6.554 1.00 88.31 268 THR A CA 1
ATOM 2168 C C . THR A 1 268 ? -13.230 0.728 5.719 1.00 88.31 268 THR A C 1
ATOM 2170 O O . THR A 1 268 ? -13.446 1.907 5.446 1.00 88.31 268 THR A O 1
ATOM 2173 N N . ASN A 1 269 ? -14.072 -0.251 5.372 1.00 88.44 269 ASN A N 1
ATOM 2174 C CA . ASN A 1 269 ? -15.292 -0.025 4.597 1.00 88.44 269 ASN A CA 1
ATOM 2175 C C . ASN A 1 269 ? -16.297 0.859 5.350 1.00 88.44 269 ASN A C 1
ATOM 2177 O O . ASN A 1 269 ? -16.894 1.757 4.761 1.00 88.44 269 ASN A O 1
ATOM 2181 N N . GLU A 1 270 ? -16.491 0.621 6.649 1.00 88.69 270 GLU A N 1
ATOM 2182 C CA . GLU A 1 270 ? -17.335 1.461 7.500 1.00 88.69 270 GLU A CA 1
ATOM 2183 C C . GLU A 1 270 ? -16.824 2.895 7.548 1.00 88.69 270 GLU A C 1
ATOM 2185 O O . GLU A 1 270 ? -17.613 3.810 7.335 1.00 88.69 270 GLU A O 1
ATOM 2190 N N . LEU A 1 271 ? -15.530 3.092 7.819 1.00 87.88 271 LEU A N 1
ATOM 2191 C CA . LEU A 1 271 ? -14.937 4.418 7.917 1.00 87.88 271 LEU A CA 1
ATOM 2192 C C . LEU A 1 271 ? -15.066 5.162 6.598 1.00 87.88 271 LEU A C 1
ATOM 2194 O O . LEU A 1 271 ? -15.568 6.276 6.619 1.00 87.88 271 LEU A O 1
ATOM 2198 N N . LEU A 1 272 ? -14.708 4.536 5.470 1.00 89.50 272 LEU A N 1
ATOM 2199 C CA . LEU A 1 272 ? -14.840 5.133 4.141 1.00 89.50 272 LEU A CA 1
ATOM 2200 C C . LEU A 1 272 ? -16.284 5.559 3.856 1.00 89.50 272 LEU A C 1
ATOM 2202 O O . LEU A 1 272 ? -16.514 6.685 3.424 1.00 89.50 272 LEU A O 1
ATOM 2206 N N . LEU A 1 273 ? -17.269 4.697 4.124 1.00 89.56 273 LEU A N 1
ATOM 2207 C CA . LEU A 1 273 ? -18.672 5.049 3.912 1.00 89.56 273 LEU A CA 1
ATOM 2208 C C . LEU A 1 273 ? -19.146 6.131 4.887 1.00 89.56 273 LEU A C 1
ATOM 2210 O O . LEU A 1 273 ? -19.736 7.106 4.449 1.00 89.56 273 LEU A O 1
ATOM 2214 N N . ARG A 1 274 ? -18.886 6.007 6.194 1.00 88.12 274 ARG A N 1
ATOM 2215 C CA . ARG A 1 274 ? -19.265 7.021 7.199 1.00 88.12 274 ARG A CA 1
ATOM 2216 C C . ARG A 1 274 ? -18.744 8.394 6.804 1.00 88.12 274 ARG A C 1
ATOM 2218 O O . ARG A 1 274 ? -19.455 9.387 6.909 1.00 88.12 274 ARG A O 1
ATOM 2225 N N . ASN A 1 275 ? -17.510 8.410 6.336 1.00 87.88 275 ASN A N 1
ATOM 2226 C CA . ASN A 1 275 ? -16.870 9.558 5.759 1.00 87.88 275 ASN A CA 1
ATOM 2227 C C . ASN A 1 275 ? -17.690 10.048 4.549 1.00 87.88 275 ASN A C 1
ATOM 2229 O O . ASN A 1 275 ? -18.251 11.139 4.612 1.00 87.88 275 ASN A O 1
ATOM 2233 N N . LEU A 1 276 ? -17.859 9.267 3.480 1.00 88.62 276 LEU A N 1
ATOM 2234 C CA . LEU A 1 276 ? -18.616 9.703 2.287 1.00 88.62 276 LEU A CA 1
ATOM 2235 C C . LEU A 1 276 ? -20.037 10.212 2.601 1.00 88.62 276 LEU A C 1
ATOM 2237 O O . LEU A 1 276 ? -20.567 11.040 1.864 1.00 88.62 276 LEU A O 1
ATOM 2241 N N . ALA A 1 277 ? -20.645 9.751 3.697 1.00 87.12 277 ALA A N 1
ATOM 2242 C CA . ALA A 1 277 ? -21.949 10.207 4.169 1.00 87.12 277 ALA A CA 1
ATOM 2243 C C . ALA A 1 277 ? -21.942 11.660 4.660 1.00 87.12 277 ALA A C 1
ATOM 2245 O O . ALA A 1 277 ? -22.968 12.315 4.592 1.00 87.12 277 ALA A O 1
ATOM 2246 N N . ARG A 1 278 ? -20.816 12.148 5.184 1.00 85.44 278 ARG A N 1
ATOM 2247 C CA . ARG A 1 278 ? -20.672 13.493 5.766 1.00 85.44 278 ARG A CA 1
ATOM 2248 C C . ARG A 1 278 ? -20.396 14.575 4.729 1.00 85.44 278 ARG A C 1
ATOM 2250 O O . ARG A 1 278 ? -20.376 15.749 5.075 1.00 85.44 278 ARG A O 1
ATOM 2257 N N . LEU A 1 279 ? -20.136 14.184 3.484 1.00 84.94 279 LEU A N 1
ATOM 2258 C CA . LEU A 1 279 ? -19.844 15.134 2.421 1.00 84.94 279 LEU A CA 1
ATOM 2259 C C . LEU A 1 279 ? -21.110 15.887 1.990 1.00 84.94 279 LEU A C 1
ATOM 2261 O O . LEU A 1 279 ? -22.199 15.300 2.019 1.00 84.94 279 LEU A O 1
ATOM 2265 N N . PRO A 1 280 ? -20.967 17.141 1.522 1.00 82.94 280 PRO A N 1
ATOM 2266 C CA . PRO A 1 280 ? -22.060 17.874 0.900 1.00 82.94 280 PRO A CA 1
ATOM 2267 C C . PRO A 1 280 ? -22.722 17.070 -0.224 1.00 82.94 280 PRO A C 1
ATOM 2269 O O . PRO A 1 280 ? -22.071 16.283 -0.914 1.00 82.94 280 PRO A O 1
ATOM 2272 N N . THR A 1 281 ? -24.019 17.284 -0.432 1.00 81.56 281 THR A N 1
ATOM 2273 C CA . THR A 1 281 ? -24.872 16.462 -1.308 1.00 81.56 281 THR A CA 1
ATOM 2274 C C . THR A 1 281 ? -24.632 16.660 -2.811 1.00 81.56 281 THR A C 1
ATOM 2276 O O . THR A 1 281 ? -25.159 15.889 -3.615 1.00 81.56 281 THR A O 1
ATOM 2279 N N . PHE A 1 282 ? -23.806 17.620 -3.226 1.00 82.31 282 PHE A N 1
ATOM 2280 C CA . PHE A 1 282 ? -23.412 17.781 -4.628 1.00 82.31 282 PHE A CA 1
ATOM 2281 C C . PHE A 1 282 ? -22.336 16.763 -5.063 1.00 82.31 282 PHE A C 1
ATOM 2283 O O . PHE A 1 282 ? -21.866 15.931 -4.285 1.00 82.31 282 PHE A O 1
ATOM 2290 N N . GLY A 1 283 ? -21.994 16.753 -6.354 1.00 83.44 283 GLY A N 1
ATOM 2291 C CA . GLY A 1 283 ? -20.982 15.846 -6.900 1.00 83.44 283 GLY A CA 1
ATOM 2292 C C . GLY A 1 283 ? -19.580 16.173 -6.380 1.00 83.44 283 GLY A C 1
ATOM 2293 O O . GLY A 1 283 ? -19.137 17.306 -6.495 1.00 83.44 283 GLY A O 1
ATOM 2294 N N . GLN A 1 284 ? -18.875 15.173 -5.851 1.00 87.75 284 GLN A N 1
ATOM 2295 C CA . GLN A 1 284 ? -17.530 15.323 -5.287 1.00 87.75 284 GLN A CA 1
ATOM 2296 C C . GLN A 1 284 ? -16.511 14.510 -6.086 1.00 87.75 284 GLN A C 1
ATOM 2298 O O . GLN A 1 284 ? -16.819 13.415 -6.572 1.00 87.75 284 GLN A O 1
ATOM 2303 N N . GLN A 1 285 ? -15.274 14.998 -6.167 1.00 90.69 285 GLN A N 1
ATOM 2304 C CA . GLN A 1 285 ? -14.135 14.202 -6.614 1.00 90.69 285 GLN A CA 1
ATOM 2305 C C . GLN A 1 285 ? -13.379 13.687 -5.391 1.00 90.69 285 GLN A C 1
ATOM 2307 O O . GLN A 1 285 ? -12.808 14.447 -4.613 1.00 90.69 285 GLN A O 1
ATOM 2312 N N . ILE A 1 286 ? -13.398 12.371 -5.212 1.00 90.81 286 ILE A N 1
ATOM 2313 C CA . ILE A 1 286 ? -12.775 11.701 -4.078 1.00 90.81 286 ILE A CA 1
ATOM 2314 C C . ILE A 1 286 ? -11.381 11.261 -4.491 1.00 90.81 286 ILE A C 1
ATOM 2316 O O . ILE A 1 286 ? -11.220 10.556 -5.487 1.00 90.81 286 ILE A O 1
ATOM 2320 N N . GLY A 1 287 ? -10.384 11.676 -3.720 1.00 91.81 287 GLY A N 1
ATOM 2321 C CA . GLY A 1 287 ? -9.011 11.220 -3.853 1.00 91.81 287 GLY A CA 1
ATOM 2322 C C . GLY A 1 287 ? -8.715 10.044 -2.935 1.00 91.81 287 GLY A C 1
ATOM 2323 O O . GLY A 1 287 ? -9.193 9.982 -1.804 1.00 91.81 287 GLY A O 1
ATOM 2324 N N . LEU A 1 288 ? -7.899 9.119 -3.419 1.00 92.25 288 LEU A N 1
ATOM 2325 C CA . LEU A 1 288 ? -7.268 8.075 -2.629 1.00 92.25 288 LEU A CA 1
ATOM 2326 C C . LEU A 1 288 ? -5.760 8.253 -2.756 1.00 92.25 288 LEU A C 1
ATOM 2328 O O . LEU A 1 288 ? -5.257 8.303 -3.876 1.00 92.25 288 LEU A O 1
ATOM 2332 N N . LYS A 1 289 ? -5.051 8.327 -1.633 1.00 91.81 289 LYS A N 1
ATOM 2333 C CA . LYS A 1 289 ? -3.594 8.489 -1.584 1.00 91.81 289 LYS A CA 1
ATOM 2334 C C . LYS A 1 289 ? -3.003 7.406 -0.693 1.00 91.81 289 LYS A C 1
ATOM 2336 O O . LYS A 1 289 ? -3.512 7.178 0.406 1.00 91.81 289 LYS A O 1
ATOM 2341 N N . LEU A 1 290 ? -1.948 6.734 -1.149 1.00 91.81 290 LEU A N 1
ATOM 2342 C CA . LEU A 1 290 ? -1.199 5.830 -0.281 1.00 91.81 290 LEU A CA 1
ATOM 2343 C C . LEU A 1 290 ? -0.587 6.618 0.874 1.00 91.81 290 LEU A C 1
ATOM 2345 O O . LEU A 1 290 ? -0.054 7.713 0.693 1.00 91.81 290 LEU A O 1
ATOM 2349 N N . HIS A 1 291 ? -0.704 6.067 2.075 1.00 89.25 291 HIS A N 1
ATOM 2350 C CA . HIS A 1 291 ? -0.259 6.728 3.288 1.00 89.25 291 HIS A CA 1
ATOM 2351 C C . HIS A 1 291 ? 1.093 6.180 3.724 1.00 89.25 291 HIS A C 1
ATOM 2353 O O . HIS A 1 291 ? 1.219 4.988 3.983 1.00 89.25 291 HIS A O 1
ATOM 2359 N N . ALA A 1 292 ? 2.075 7.071 3.834 1.00 83.69 292 ALA A N 1
ATOM 2360 C CA . ALA A 1 292 ? 3.340 6.797 4.494 1.00 83.69 292 ALA A CA 1
ATOM 2361 C C . ALA A 1 292 ? 3.379 7.497 5.866 1.00 83.69 292 ALA A C 1
ATOM 2363 O O . ALA A 1 292 ? 2.975 8.666 5.952 1.00 83.69 292 ALA A O 1
ATOM 2364 N N . PRO A 1 293 ? 3.877 6.832 6.926 1.00 75.12 293 PRO A N 1
ATOM 2365 C CA . PRO A 1 293 ? 4.184 7.465 8.207 1.00 75.12 293 PRO A CA 1
ATOM 2366 C C . PRO A 1 293 ? 5.128 8.661 8.041 1.00 75.12 293 PRO A C 1
ATOM 2368 O O . PRO A 1 293 ? 5.974 8.649 7.149 1.00 75.12 293 PRO A O 1
ATOM 2371 N N . GLY A 1 294 ? 5.025 9.661 8.924 1.00 66.88 294 GLY A N 1
ATOM 2372 C CA . GLY A 1 294 ? 5.749 10.941 8.822 1.00 66.88 294 GLY A CA 1
ATOM 2373 C C . GLY A 1 294 ? 7.256 10.818 8.565 1.00 66.88 294 GLY A C 1
ATOM 2374 O O . GLY A 1 294 ? 7.779 11.528 7.715 1.00 66.88 294 GLY A O 1
ATOM 2375 N N . LYS A 1 295 ? 7.932 9.832 9.175 1.00 61.50 295 LYS A N 1
ATOM 2376 C CA . LYS A 1 295 ? 9.367 9.554 8.947 1.00 61.50 295 LYS A CA 1
ATOM 2377 C C . LYS A 1 295 ? 9.747 9.200 7.499 1.00 61.50 295 LYS A C 1
ATOM 2379 O O . LYS A 1 295 ? 10.924 9.149 7.176 1.00 61.50 295 LYS A O 1
ATOM 2384 N N . TYR A 1 296 ? 8.767 8.912 6.646 1.00 62.69 296 TYR A N 1
ATOM 2385 C CA . TYR A 1 296 ? 8.950 8.578 5.233 1.00 62.69 296 TYR A CA 1
ATOM 2386 C C . TYR A 1 296 ? 8.322 9.615 4.284 1.00 62.69 296 TYR A C 1
ATOM 2388 O O . TYR A 1 296 ? 8.338 9.407 3.072 1.00 62.69 296 TYR A O 1
ATOM 2396 N N . GLN A 1 297 ? 7.742 10.708 4.801 1.00 60.41 297 GLN A N 1
ATOM 2397 C CA . GLN A 1 297 ? 7.087 11.740 3.981 1.00 60.41 297 GLN A CA 1
ATOM 2398 C C . GLN A 1 297 ? 8.072 12.751 3.365 1.00 60.41 297 GLN A C 1
ATOM 2400 O O . GLN A 1 297 ? 7.685 13.503 2.478 1.00 60.41 297 GLN A O 1
ATOM 2405 N N . THR A 1 298 ? 9.342 12.747 3.773 1.00 45.69 298 THR A N 1
ATOM 2406 C CA . THR A 1 298 ? 10.316 13.814 3.481 1.00 45.69 298 THR A CA 1
ATOM 2407 C C . THR A 1 298 ? 11.118 13.662 2.183 1.00 45.69 298 THR A C 1
ATOM 2409 O O . THR A 1 298 ? 11.867 14.565 1.834 1.00 45.69 298 THR A O 1
ATOM 2412 N N . ASN A 1 299 ? 10.952 12.589 1.405 1.00 52.16 299 ASN A N 1
ATOM 2413 C CA . ASN A 1 299 ? 11.864 12.306 0.282 1.00 52.16 299 ASN A CA 1
ATOM 2414 C C . ASN A 1 299 ? 11.349 12.736 -1.101 1.00 52.16 299 ASN A C 1
ATOM 2416 O O . ASN A 1 299 ? 11.537 11.991 -2.060 1.00 52.16 299 ASN A O 1
ATOM 2420 N N . GLY A 1 300 ? 10.658 13.878 -1.219 1.00 52.72 300 GLY A N 1
ATOM 2421 C CA . GLY A 1 300 ? 10.293 14.485 -2.516 1.00 52.72 300 GLY A CA 1
ATOM 2422 C C . GLY A 1 300 ? 9.516 13.588 -3.499 1.00 52.72 300 GLY A C 1
ATOM 2423 O O . GLY A 1 300 ? 9.371 13.929 -4.673 1.00 52.72 300 GLY A O 1
ATOM 2424 N N . ARG A 1 301 ? 9.031 12.420 -3.058 1.00 61.97 301 ARG A N 1
ATOM 2425 C CA . ARG A 1 301 ? 8.326 11.462 -3.908 1.00 61.97 301 ARG A CA 1
ATOM 2426 C C . ARG A 1 301 ? 6.913 11.966 -4.127 1.00 61.97 301 ARG A C 1
ATOM 2428 O O . ARG A 1 301 ? 6.191 12.226 -3.165 1.00 61.97 301 ARG A O 1
ATOM 2435 N N . LEU A 1 302 ? 6.505 12.032 -5.393 1.00 63.50 302 LEU A N 1
ATOM 2436 C CA . LEU A 1 302 ? 5.116 12.304 -5.729 1.00 63.50 302 LEU A CA 1
ATOM 2437 C C . LEU A 1 302 ? 4.206 11.275 -5.037 1.00 63.50 302 LEU A C 1
ATOM 2439 O O . LEU A 1 302 ? 4.525 10.079 -5.006 1.00 63.50 302 LEU A O 1
ATOM 2443 N N . PRO A 1 303 ? 3.076 11.718 -4.472 1.00 79.25 303 PRO A N 1
ATOM 2444 C CA . PRO A 1 303 ? 2.144 10.826 -3.805 1.00 79.25 303 PRO A CA 1
ATOM 2445 C C . PRO A 1 303 ? 1.567 9.806 -4.792 1.00 79.25 303 PRO A C 1
ATOM 2447 O O . PRO A 1 303 ? 1.060 10.168 -5.853 1.00 79.25 303 PRO A O 1
ATOM 2450 N N . ILE A 1 304 ? 1.567 8.524 -4.417 1.00 89.56 304 ILE A N 1
ATOM 2451 C CA . ILE A 1 304 ? 0.838 7.503 -5.178 1.00 89.56 304 ILE A CA 1
ATOM 2452 C C . ILE A 1 304 ? -0.647 7.698 -4.900 1.00 89.56 304 ILE A C 1
ATOM 2454 O O . ILE A 1 304 ? -1.133 7.380 -3.811 1.00 89.56 304 ILE A O 1
ATOM 2458 N N . GLN A 1 305 ? -1.360 8.253 -5.876 1.00 91.69 305 GLN A N 1
ATOM 2459 C CA . GLN A 1 305 ? -2.751 8.649 -5.706 1.00 91.69 305 GLN A CA 1
ATOM 2460 C C . GLN A 1 305 ? -3.600 8.433 -6.957 1.00 91.69 305 GLN A C 1
ATOM 2462 O O . GLN A 1 305 ? -3.105 8.177 -8.055 1.00 91.69 305 GLN A O 1
ATOM 2467 N N . GLY A 1 306 ? -4.910 8.533 -6.780 1.00 91.19 306 GLY A N 1
ATOM 2468 C CA . GLY A 1 306 ? -5.890 8.526 -7.855 1.00 91.19 306 GLY A CA 1
ATOM 2469 C C . GLY A 1 306 ? -7.207 9.119 -7.390 1.00 91.19 306 GLY A C 1
ATOM 2470 O O . GLY A 1 306 ? -7.418 9.313 -6.194 1.00 91.19 306 GLY A O 1
ATOM 2471 N N . SER A 1 307 ? -8.118 9.376 -8.327 1.00 91.94 307 SER A N 1
ATOM 2472 C CA . SER A 1 307 ? -9.450 9.874 -7.990 1.00 91.94 307 SER A CA 1
ATOM 2473 C C . SER A 1 307 ? -10.599 9.161 -8.697 1.00 91.94 307 SER A C 1
ATOM 2475 O O . SER A 1 307 ? -10.445 8.591 -9.779 1.00 91.94 307 SER A O 1
ATOM 2477 N N . PHE A 1 308 ? -11.769 9.222 -8.067 1.00 90.62 308 PHE A N 1
ATOM 2478 C CA . PHE A 1 308 ? -13.052 8.800 -8.619 1.00 90.62 308 PHE A CA 1
ATOM 2479 C C . PHE A 1 308 ? -14.133 9.832 -8.274 1.00 90.62 308 PHE A C 1
ATOM 2481 O O . PHE A 1 308 ? -13.987 10.629 -7.348 1.00 90.62 308 PHE A O 1
ATOM 2488 N N . ARG A 1 309 ? -15.243 9.833 -9.013 1.00 89.50 309 ARG A N 1
ATOM 2489 C CA . ARG A 1 309 ? -16.378 10.729 -8.760 1.00 89.50 309 ARG A CA 1
ATOM 2490 C C . ARG A 1 309 ? -17.384 10.081 -7.817 1.00 89.50 309 ARG A C 1
ATOM 2492 O O . ARG A 1 309 ? -17.713 8.906 -7.957 1.00 89.50 309 ARG A O 1
ATOM 2499 N N . TYR A 1 310 ? -17.944 10.860 -6.904 1.00 87.44 310 TYR A N 1
ATOM 2500 C CA . TYR A 1 310 ? -19.013 10.440 -6.006 1.00 87.44 310 TYR A CA 1
ATOM 2501 C C . TYR A 1 310 ? -20.225 11.363 -6.156 1.00 87.44 310 TYR A C 1
ATOM 2503 O O . TYR A 1 310 ? -20.124 12.577 -6.007 1.00 87.44 310 TYR A O 1
ATOM 2511 N N . LYS A 1 311 ? -21.392 10.781 -6.458 1.00 84.69 311 LYS A N 1
ATOM 2512 C CA . LYS A 1 311 ? -22.669 11.506 -6.535 1.00 84.69 311 LYS A CA 1
ATOM 2513 C C . LYS A 1 311 ? -23.366 11.444 -5.173 1.00 84.69 311 LYS A C 1
ATOM 2515 O O . LYS A 1 311 ? -24.157 10.528 -4.944 1.00 84.69 311 LYS A O 1
ATOM 2520 N N . ALA A 1 312 ? -23.050 12.380 -4.278 1.00 72.81 312 ALA A N 1
ATOM 2521 C CA . ALA A 1 312 ? -23.482 12.317 -2.883 1.00 72.81 312 ALA A CA 1
ATOM 2522 C C . ALA A 1 312 ? -25.010 12.331 -2.715 1.00 72.81 312 ALA A C 1
ATOM 2524 O O . ALA A 1 312 ? -25.553 11.462 -2.036 1.00 72.81 312 ALA A O 1
ATOM 2525 N N . GLY A 1 313 ? -25.717 13.224 -3.410 1.00 76.69 313 GLY A N 1
ATOM 2526 C CA . GLY A 1 313 ? -27.156 13.437 -3.236 1.00 76.69 313 GLY A CA 1
ATOM 2527 C C . GLY A 1 313 ? -28.006 12.201 -3.529 1.00 76.69 313 GLY A C 1
ATOM 2528 O O . GLY A 1 313 ? -28.764 11.750 -2.672 1.00 76.69 313 GLY A O 1
ATOM 2529 N N . LYS A 1 314 ? -27.821 11.567 -4.696 1.00 80.25 314 LYS A N 1
ATOM 2530 C CA . LYS A 1 314 ? -28.632 10.407 -5.124 1.00 80.25 314 LYS A CA 1
ATOM 2531 C C . LYS A 1 314 ? -28.507 9.194 -4.190 1.00 80.25 314 LYS A C 1
ATOM 2533 O O . LYS A 1 314 ? -29.411 8.362 -4.127 1.00 80.25 314 LYS A O 1
ATOM 2538 N N . TYR A 1 315 ? -27.382 9.056 -3.486 1.00 81.94 315 TYR A N 1
ATOM 2539 C CA . TYR A 1 315 ? -27.060 7.846 -2.725 1.00 81.94 315 TYR A CA 1
ATOM 2540 C C . TYR A 1 315 ? -26.925 8.059 -1.212 1.00 81.94 315 TYR A C 1
ATOM 2542 O O . TYR A 1 315 ? -26.706 7.078 -0.501 1.00 81.94 315 TYR A O 1
ATOM 2550 N N . HIS A 1 316 ? -27.112 9.281 -0.707 1.00 83.75 316 HIS A N 1
ATOM 2551 C CA . HIS A 1 316 ? -26.855 9.655 0.687 1.00 83.75 316 HIS A CA 1
ATOM 2552 C C . HIS A 1 316 ? -27.590 8.767 1.710 1.00 83.75 316 HIS A C 1
ATOM 2554 O O . HIS A 1 316 ? -26.948 8.087 2.512 1.00 83.75 316 HIS A O 1
ATOM 2560 N N . LYS A 1 317 ? -28.930 8.665 1.630 1.00 86.50 317 LYS A N 1
ATOM 2561 C CA . LYS A 1 317 ? -29.737 7.820 2.543 1.00 86.50 317 LYS A CA 1
ATOM 2562 C C . LYS A 1 317 ? -29.284 6.352 2.534 1.00 86.50 317 LYS A C 1
ATOM 2564 O O . LYS A 1 317 ? -29.164 5.713 3.580 1.00 86.50 317 LYS A O 1
ATOM 2569 N N . ARG A 1 318 ? -28.988 5.812 1.345 1.00 86.94 318 ARG A N 1
ATOM 2570 C CA . ARG A 1 318 ? -28.530 4.420 1.170 1.00 86.94 318 ARG A CA 1
ATOM 2571 C C . ARG A 1 318 ? -27.151 4.205 1.777 1.00 86.94 318 ARG A C 1
ATOM 2573 O O . ARG A 1 318 ? -26.905 3.178 2.404 1.00 86.94 318 ARG A O 1
ATOM 2580 N N . LEU A 1 319 ? -26.262 5.174 1.599 1.00 87.56 319 LEU A N 1
ATOM 2581 C CA . LEU A 1 319 ? -24.919 5.136 2.141 1.00 87.56 319 LEU A CA 1
ATOM 2582 C C . LEU A 1 319 ? -24.950 5.175 3.678 1.00 87.56 319 LEU A C 1
ATOM 2584 O O . LEU A 1 319 ? -24.264 4.367 4.309 1.00 87.56 319 LEU A O 1
ATOM 2588 N N . ILE A 1 320 ? -25.833 5.999 4.265 1.00 87.88 320 ILE A N 1
ATOM 2589 C CA . ILE A 1 320 ? -26.085 6.023 5.712 1.00 87.88 320 ILE A CA 1
ATOM 2590 C C . ILE A 1 320 ? -26.518 4.654 6.233 1.00 87.88 320 ILE A C 1
ATOM 2592 O O . ILE A 1 320 ? -25.921 4.118 7.169 1.00 87.88 320 ILE A O 1
ATOM 2596 N N . SER A 1 321 ? -27.531 4.058 5.602 1.00 89.44 321 SER A N 1
ATOM 2597 C CA . SER A 1 321 ? -28.013 2.724 5.971 1.00 89.44 321 SER A CA 1
ATOM 2598 C C . SER A 1 321 ? -26.892 1.676 5.900 1.00 89.44 321 SER A C 1
ATOM 2600 O O . SER A 1 321 ? -26.700 0.884 6.829 1.00 89.44 321 SER A O 1
ATOM 2602 N N . LYS A 1 322 ? -26.075 1.716 4.838 1.00 88.44 322 LYS A N 1
ATOM 2603 C CA . LYS A 1 322 ? -25.010 0.735 4.611 1.00 88.44 322 LYS A CA 1
ATOM 2604 C C . LYS A 1 322 ? -23.882 0.832 5.635 1.00 88.44 322 LYS A C 1
ATOM 2606 O O . LYS A 1 322 ? -23.479 -0.206 6.162 1.00 88.44 322 LYS A O 1
ATOM 2611 N N . TYR A 1 323 ? -23.399 2.036 5.960 1.00 88.69 323 TYR A N 1
ATOM 2612 C CA . TYR A 1 323 ? -22.351 2.162 6.979 1.00 88.69 323 TYR A CA 1
ATOM 2613 C C . TYR A 1 323 ? -22.883 1.815 8.372 1.00 88.69 323 TYR A C 1
ATOM 2615 O O . TYR A 1 323 ? -22.180 1.140 9.114 1.00 88.69 323 TYR A O 1
ATOM 2623 N N . LYS A 1 324 ? -24.126 2.187 8.725 1.00 88.69 324 LYS A N 1
ATOM 2624 C CA . LYS A 1 324 ? -24.730 1.813 10.020 1.00 88.69 324 LYS A CA 1
ATOM 2625 C C . LYS A 1 324 ? -24.868 0.293 10.156 1.00 88.69 324 LYS A C 1
ATOM 2627 O O . LYS A 1 324 ? -24.555 -0.267 11.207 1.00 88.69 324 LYS A O 1
ATOM 2632 N N . SER A 1 325 ? -25.287 -0.387 9.087 1.00 89.31 325 SER A N 1
ATOM 2633 C CA . SER A 1 325 ? -25.368 -1.852 9.040 1.00 89.31 325 SER A CA 1
ATOM 2634 C C . SER A 1 325 ? -23.990 -2.512 9.199 1.00 89.31 325 SER A C 1
ATOM 2636 O O . SER A 1 325 ? -23.825 -3.417 10.024 1.00 89.31 325 SER A O 1
ATOM 2638 N N . LEU A 1 326 ? -22.974 -2.016 8.481 1.00 88.56 326 LEU A N 1
ATOM 2639 C CA . LEU A 1 326 ? -21.592 -2.487 8.614 1.00 88.56 326 LEU A CA 1
ATOM 2640 C C . LEU A 1 326 ? -21.021 -2.237 10.007 1.00 88.56 326 LEU A C 1
ATOM 2642 O O . LEU A 1 326 ? -20.454 -3.164 10.580 1.00 88.56 326 LEU A O 1
ATOM 2646 N N . ALA A 1 327 ? -21.240 -1.050 10.576 1.00 86.50 327 ALA A N 1
ATOM 2647 C CA . ALA A 1 327 ? -20.839 -0.718 11.936 1.00 86.50 327 ALA A CA 1
ATOM 2648 C C . ALA A 1 327 ? -21.454 -1.699 12.931 1.00 86.50 327 ALA A C 1
ATOM 2650 O O . ALA A 1 327 ? -20.739 -2.352 13.686 1.00 86.50 327 ALA A O 1
ATOM 2651 N N . LYS A 1 328 ? -22.771 -1.930 12.864 1.00 86.88 328 LYS A N 1
ATOM 2652 C CA . LYS A 1 328 ? -23.446 -2.916 13.721 1.00 86.88 328 LYS A CA 1
ATOM 2653 C C . LYS A 1 328 ? -22.836 -4.313 13.569 1.00 86.88 328 LYS A C 1
ATOM 2655 O O . LYS A 1 328 ? -22.661 -5.006 14.571 1.00 86.88 328 LYS A O 1
ATOM 2660 N N . ARG A 1 329 ? -22.502 -4.744 12.348 1.00 88.06 329 ARG A N 1
ATOM 2661 C CA . ARG A 1 329 ? -21.880 -6.055 12.089 1.00 88.06 329 ARG A CA 1
ATOM 2662 C C . ARG A 1 329 ? -20.443 -6.141 12.613 1.00 88.06 329 ARG A C 1
ATOM 2664 O O . ARG A 1 329 ? -20.122 -7.126 13.273 1.00 88.06 329 ARG A O 1
ATOM 2671 N N . ARG A 1 330 ? -19.613 -5.118 12.393 1.00 87.50 330 ARG A N 1
ATOM 2672 C CA . ARG A 1 330 ? -18.253 -5.025 12.949 1.00 87.50 330 ARG A CA 1
ATOM 2673 C C . ARG A 1 330 ? -18.296 -5.050 14.473 1.00 87.50 330 ARG A C 1
ATOM 2675 O O . ARG A 1 330 ? -17.624 -5.857 15.098 1.00 87.50 330 ARG A O 1
ATOM 2682 N N . LEU A 1 331 ? -19.138 -4.231 15.093 1.00 85.19 331 LEU A N 1
ATOM 2683 C CA . LEU A 1 331 ? -19.261 -4.189 16.551 1.00 85.19 331 LEU A CA 1
ATOM 2684 C C . LEU A 1 331 ? -19.722 -5.544 17.129 1.00 85.19 331 LEU A C 1
ATOM 2686 O O . LEU A 1 331 ? -19.328 -5.906 18.238 1.00 85.19 331 LEU A O 1
ATOM 2690 N N . LYS A 1 332 ? -20.521 -6.334 16.387 1.00 84.25 332 LYS A N 1
ATOM 2691 C CA . LYS A 1 332 ? -20.841 -7.729 16.759 1.00 84.25 332 LYS A CA 1
ATOM 2692 C C . LYS A 1 332 ? -19.604 -8.636 16.731 1.00 84.25 332 LYS A C 1
ATOM 2694 O O . LYS A 1 332 ? -19.511 -9.517 17.591 1.00 84.25 332 LYS A O 1
ATOM 2699 N N . SER A 1 333 ? -18.669 -8.446 15.796 1.00 81.50 333 SER A N 1
ATOM 2700 C CA . SER A 1 333 ? -17.450 -9.267 15.709 1.00 81.50 333 SER A CA 1
ATOM 2701 C C . SER A 1 333 ? -16.409 -8.910 16.775 1.00 81.50 333 SER A C 1
ATOM 2703 O O . SER A 1 333 ? -15.713 -9.804 17.247 1.00 81.50 333 SER A O 1
ATOM 2705 N N . VAL A 1 334 ? -16.347 -7.653 17.231 1.00 81.62 334 VAL A N 1
ATOM 2706 C CA . VAL A 1 334 ? -15.394 -7.217 18.270 1.00 81.62 334 VAL A CA 1
ATOM 2707 C C . VAL A 1 334 ? -15.812 -7.725 19.651 1.00 81.62 334 VAL A C 1
ATOM 2709 O O . VAL A 1 334 ? -16.663 -7.131 20.317 1.00 81.62 334 VAL A O 1
ATOM 2712 N N . ARG A 1 335 ? -15.232 -8.844 20.092 1.00 81.12 335 ARG A N 1
ATOM 2713 C CA . ARG A 1 335 ? -15.461 -9.399 21.433 1.00 81.12 335 ARG A CA 1
ATOM 2714 C C . ARG A 1 335 ? -14.668 -8.613 22.479 1.00 81.12 335 ARG A C 1
ATOM 2716 O O . ARG A 1 335 ? -13.537 -8.209 22.224 1.00 81.12 335 ARG A O 1
ATOM 2723 N N . LEU A 1 336 ? -15.273 -8.425 23.653 1.00 82.81 336 LEU A N 1
ATOM 2724 C CA . LEU A 1 336 ? -14.502 -8.077 24.844 1.00 82.81 336 LEU A CA 1
ATOM 2725 C C . LEU A 1 336 ? -13.509 -9.216 25.114 1.00 82.81 336 LEU A C 1
ATOM 2727 O O . LEU A 1 336 ? -13.875 -10.372 24.870 1.00 82.81 336 LEU A O 1
ATOM 2731 N N . PRO A 1 337 ? -12.292 -8.918 25.594 1.00 86.25 337 PRO A N 1
ATOM 2732 C CA . PRO A 1 337 ? -11.370 -9.960 26.015 1.00 86.25 337 PRO A CA 1
ATOM 2733 C C . PRO A 1 337 ? -12.039 -10.883 27.040 1.00 86.25 337 PRO A C 1
ATOM 2735 O O . PRO A 1 337 ? -12.913 -10.446 27.803 1.00 86.25 337 PRO A O 1
ATOM 2738 N N . LEU A 1 338 ? -11.660 -12.162 27.010 1.00 86.50 338 LEU A N 1
ATOM 2739 C CA . LEU A 1 338 ? -12.169 -13.138 27.963 1.00 86.50 338 LEU A CA 1
ATOM 2740 C C . LEU A 1 338 ? -11.783 -12.682 29.374 1.00 86.50 338 LEU A C 1
ATOM 2742 O O . LEU A 1 338 ? -10.652 -12.253 29.600 1.00 86.50 338 LEU A O 1
ATOM 2746 N N . ARG A 1 339 ? -12.735 -12.746 30.305 1.00 85.19 339 ARG A N 1
ATOM 2747 C CA . ARG A 1 339 ? -12.427 -12.538 31.717 1.00 85.19 339 ARG A CA 1
ATOM 2748 C C . ARG A 1 339 ? -11.738 -13.805 32.212 1.00 85.19 339 ARG A C 1
ATOM 2750 O O . ARG A 1 339 ? -12.353 -14.864 32.136 1.00 85.19 339 ARG A O 1
ATOM 2757 N N . HIS A 1 340 ? -10.493 -13.696 32.662 1.00 84.38 340 HIS A N 1
ATOM 2758 C CA . HIS A 1 340 ? -9.737 -14.855 33.148 1.00 84.38 340 HIS A CA 1
ATOM 2759 C C . HIS A 1 340 ? -10.119 -15.221 34.581 1.00 84.38 340 HIS A C 1
ATOM 2761 O O . HIS A 1 340 ? -10.340 -16.388 34.884 1.00 84.38 340 HIS A O 1
ATOM 2767 N N . LYS A 1 341 ? -10.240 -14.214 35.449 1.00 83.12 341 LYS A N 1
ATOM 2768 C CA . LYS A 1 341 ? -10.557 -14.382 36.868 1.00 83.12 341 LYS A CA 1
ATOM 2769 C C . LYS A 1 341 ? -11.475 -13.258 37.334 1.00 83.12 341 LYS A C 1
ATOM 2771 O O . LYS A 1 341 ? -11.462 -12.160 36.779 1.00 83.12 341 LYS A O 1
ATOM 2776 N N . THR A 1 342 ? -12.280 -13.538 38.351 1.00 81.19 342 THR A N 1
ATOM 2777 C CA . THR A 1 342 ? -13.092 -12.531 39.039 1.00 81.19 342 THR A CA 1
ATOM 2778 C C . THR A 1 342 ? -12.355 -12.124 40.309 1.00 81.19 342 THR A C 1
ATOM 2780 O O . THR A 1 342 ? -12.299 -12.912 41.245 1.00 81.19 342 THR A O 1
ATOM 2783 N N . LEU A 1 343 ? -11.793 -10.912 40.348 1.00 85.50 343 LEU A N 1
ATOM 2784 C CA . LEU A 1 343 ? -11.275 -10.302 41.581 1.00 85.50 343 LEU A CA 1
ATOM 2785 C C . 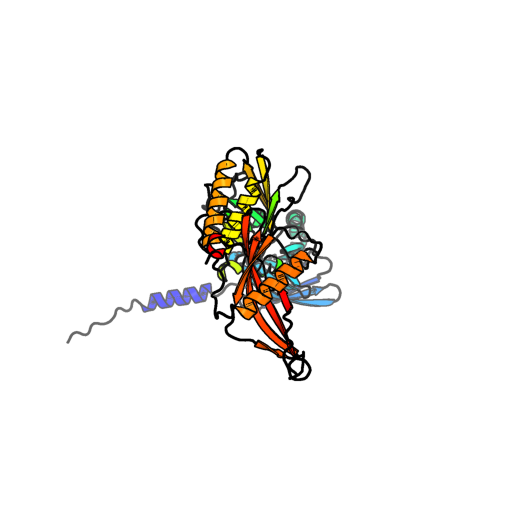LEU A 1 343 ? -11.998 -8.963 41.791 1.00 85.50 343 LEU A C 1
ATOM 2787 O O . LEU A 1 343 ? -11.508 -7.930 41.324 1.00 85.50 343 LEU A O 1
ATOM 2791 N N . PRO A 1 344 ? -13.181 -8.974 42.438 1.00 86.94 344 PRO A N 1
ATOM 2792 C CA . PRO A 1 344 ? -14.035 -7.792 42.560 1.00 86.94 344 PRO A CA 1
ATOM 2793 C C . PRO A 1 344 ? -13.327 -6.598 43.198 1.00 86.94 344 PRO A C 1
ATOM 2795 O O . PRO A 1 344 ? -13.472 -5.488 42.701 1.00 86.94 344 PRO A O 1
ATOM 2798 N N . ALA A 1 345 ? -12.496 -6.836 44.220 1.00 87.56 345 ALA A N 1
ATOM 2799 C CA . ALA A 1 345 ? -11.737 -5.785 44.893 1.00 87.56 345 ALA A CA 1
ATOM 2800 C C . ALA A 1 345 ? -10.844 -5.001 43.916 1.00 87.56 345 ALA A C 1
ATOM 2802 O O . ALA A 1 345 ? -10.942 -3.784 43.835 1.00 87.56 345 ALA A O 1
ATOM 2803 N N . ILE A 1 346 ? -10.041 -5.692 43.096 1.00 88.31 346 ILE A N 1
ATOM 2804 C CA . ILE A 1 346 ? -9.160 -5.037 42.114 1.00 88.31 346 ILE A CA 1
ATOM 2805 C C . ILE A 1 346 ? -9.984 -4.317 41.043 1.00 88.31 346 ILE A C 1
ATOM 2807 O O . ILE A 1 346 ? -9.680 -3.180 40.691 1.00 88.31 346 ILE A O 1
ATOM 2811 N N . GLU A 1 347 ? -11.025 -4.959 40.506 1.00 91.75 347 GLU A N 1
ATOM 2812 C CA . GLU A 1 347 ? -11.869 -4.347 39.472 1.00 91.75 347 GLU A CA 1
ATOM 2813 C C . GLU A 1 347 ? -12.562 -3.072 39.974 1.00 91.75 347 GLU A C 1
ATOM 2815 O O . GLU A 1 347 ? -12.621 -2.085 39.235 1.00 91.75 347 GLU A O 1
ATOM 2820 N N . GLN A 1 348 ? -13.035 -3.080 41.222 1.00 92.81 348 GLN A N 1
ATOM 2821 C CA . GLN A 1 348 ? -13.662 -1.938 41.872 1.00 92.81 348 GLN A CA 1
ATOM 2822 C C . GLN A 1 348 ? -12.649 -0.825 42.155 1.00 92.81 348 GLN A C 1
ATOM 2824 O O . GLN A 1 348 ? -12.872 0.300 41.713 1.00 92.81 348 GLN A O 1
ATOM 2829 N N . THR A 1 349 ? -11.498 -1.131 42.765 1.00 92.12 349 THR A N 1
ATOM 2830 C CA . THR A 1 349 ? -10.445 -0.133 43.026 1.00 92.12 349 THR A CA 1
ATOM 2831 C C . THR A 1 349 ? -9.973 0.537 41.733 1.00 92.12 349 THR A C 1
ATOM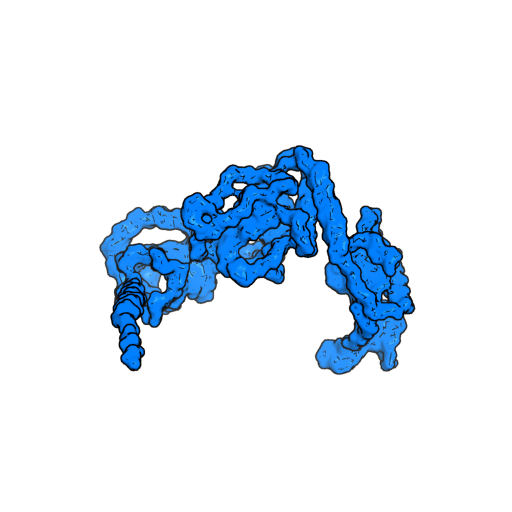 2833 O O . THR A 1 349 ? -9.811 1.754 41.675 1.00 92.12 349 THR A O 1
ATOM 2836 N N . VAL A 1 350 ? -9.795 -0.231 40.653 1.00 92.50 350 VAL A N 1
ATOM 2837 C CA . VAL A 1 350 ? -9.412 0.318 39.342 1.00 92.50 350 VAL A CA 1
ATOM 2838 C C . VAL A 1 350 ? -10.506 1.226 38.778 1.00 92.50 350 VAL A C 1
ATOM 2840 O O . VAL A 1 350 ? -10.197 2.281 38.220 1.00 92.50 350 VAL A O 1
ATOM 2843 N N . LEU A 1 351 ? -11.779 0.835 38.893 1.00 93.25 351 LEU A N 1
ATOM 2844 C CA . LEU A 1 351 ? -12.899 1.646 38.418 1.00 93.25 351 LEU A CA 1
ATOM 2845 C C . LEU A 1 351 ? -13.004 2.963 39.197 1.00 93.25 351 LEU A C 1
ATOM 2847 O O . LEU A 1 351 ? -13.113 4.019 38.579 1.00 93.25 351 LEU A O 1
ATOM 2851 N N . GLU A 1 352 ? -12.905 2.910 40.523 1.00 91.62 352 GLU A N 1
ATOM 2852 C CA . GLU A 1 352 ? -12.931 4.077 41.409 1.00 91.62 352 GLU A CA 1
ATOM 2853 C C . GLU A 1 352 ? -11.790 5.046 41.100 1.00 91.62 352 GLU A C 1
ATOM 2855 O O . GLU A 1 352 ? -12.021 6.245 40.950 1.00 91.62 352 GLU A O 1
ATOM 2860 N N . GLN A 1 353 ? -10.567 4.544 40.909 1.00 89.50 353 GLN A N 1
ATOM 2861 C CA . GLN A 1 353 ? -9.433 5.383 40.520 1.00 89.50 353 GLN A CA 1
ATOM 2862 C C . GLN A 1 353 ? -9.647 6.074 39.171 1.00 89.50 353 GLN A C 1
ATOM 2864 O O . GLN A 1 353 ? -9.298 7.244 39.008 1.00 89.50 353 GLN A O 1
ATOM 2869 N N . LEU A 1 354 ? -10.218 5.369 38.192 1.00 89.56 354 LEU A N 1
ATOM 2870 C CA . LEU A 1 354 ? -10.513 5.939 36.880 1.00 89.56 354 LEU A CA 1
ATOM 2871 C C . LEU A 1 354 ? -11.618 6.999 36.949 1.00 89.56 354 LEU A C 1
ATOM 2873 O O . LEU A 1 354 ? -11.483 8.040 36.305 1.00 89.56 354 LEU A O 1
ATOM 2877 N N . LEU A 1 355 ? -12.665 6.756 37.742 1.00 88.62 355 LEU A N 1
ATOM 2878 C CA . LEU A 1 355 ? -13.745 7.713 37.986 1.00 88.62 355 LEU A CA 1
ATOM 2879 C C . LEU A 1 355 ? -13.231 8.958 38.722 1.00 88.62 355 LEU A C 1
ATOM 2881 O O . LEU A 1 355 ? -13.476 10.075 38.267 1.00 88.62 355 LEU A O 1
ATOM 2885 N N . LYS A 1 356 ? -12.426 8.777 39.777 1.00 85.50 356 LYS A N 1
ATOM 2886 C CA . LYS A 1 356 ? -11.781 9.875 40.509 1.00 85.50 356 LYS A CA 1
ATOM 2887 C C . LYS A 1 356 ? -10.881 10.700 39.591 1.00 85.50 356 LYS A C 1
ATOM 2889 O O . LYS A 1 356 ? -10.956 11.921 39.588 1.00 85.50 356 LYS A O 1
ATOM 2894 N N . LYS A 1 357 ? -10.076 10.046 38.748 1.00 80.25 357 LYS A N 1
ATOM 2895 C CA . LYS A 1 357 ? -9.217 10.733 37.773 1.00 80.25 357 LYS A CA 1
ATOM 2896 C C . LYS A 1 357 ? -10.022 11.507 36.725 1.00 80.25 357 LYS A C 1
ATOM 2898 O O . LYS A 1 357 ? -9.567 12.559 36.289 1.00 80.25 357 LYS A O 1
ATOM 2903 N N . SER A 1 358 ? -11.195 11.009 36.317 1.00 77.38 358 SER A N 1
ATOM 2904 C CA . SER A 1 358 ? -12.087 11.758 35.420 1.00 77.38 358 SER A CA 1
ATOM 2905 C C . SER A 1 358 ? -12.767 12.948 36.088 1.00 77.38 358 SER A C 1
ATOM 2907 O O . SER A 1 358 ? -13.044 13.914 35.395 1.00 77.38 358 SER A O 1
ATOM 2909 N N . SER A 1 359 ? -13.015 12.902 37.401 1.00 71.94 359 SER A N 1
ATOM 2910 C CA . SER A 1 359 ? -13.622 14.020 38.129 1.00 71.94 359 SER A CA 1
ATOM 2911 C C . SER A 1 359 ? -12.608 15.079 38.572 1.00 71.94 359 SER A C 1
ATOM 2913 O O . SER A 1 359 ? -12.971 16.242 38.684 1.00 71.94 359 SER A O 1
ATOM 2915 N N . THR A 1 360 ? -11.347 14.709 38.836 1.00 66.44 360 THR A N 1
ATOM 2916 C CA . THR A 1 360 ? -10.306 15.658 39.284 1.00 66.44 360 THR A CA 1
ATOM 2917 C C . THR A 1 360 ? -9.542 16.319 38.143 1.00 66.44 360 THR A C 1
ATOM 2919 O O . THR A 1 360 ? -9.021 17.417 38.313 1.00 66.44 360 THR A O 1
ATOM 2922 N N . ASN A 1 361 ? -9.440 15.676 36.979 1.00 57.25 361 ASN A N 1
ATOM 2923 C CA . ASN A 1 361 ? -8.904 16.344 35.800 1.00 57.25 361 ASN A CA 1
ATOM 2924 C C . ASN A 1 361 ? -10.013 17.216 35.205 1.00 57.25 361 ASN A C 1
ATOM 2926 O O . ASN A 1 361 ? -11.021 16.679 34.764 1.00 57.25 361 ASN A O 1
ATOM 2930 N N . ALA A 1 362 ? -9.797 18.530 35.099 1.00 50.72 362 ALA A N 1
ATOM 2931 C CA . ALA A 1 362 ? -10.678 19.506 34.432 1.00 50.72 362 ALA A CA 1
ATOM 2932 C C . ALA A 1 362 ? -10.929 19.239 32.922 1.00 50.72 362 ALA A C 1
ATOM 2934 O O . ALA A 1 362 ? -11.364 20.109 32.171 1.00 50.72 362 ALA A O 1
ATOM 2935 N N . GLN A 1 363 ? -10.619 18.037 32.443 1.00 55.59 363 GLN A N 1
ATOM 2936 C CA . GLN A 1 363 ? -10.911 17.570 31.104 1.00 55.59 363 GLN A CA 1
ATOM 2937 C C . GLN A 1 363 ? -12.301 16.943 31.139 1.00 55.59 363 GLN A C 1
ATOM 2939 O O . GLN A 1 363 ? -12.448 15.819 31.609 1.00 55.59 363 GLN A O 1
ATOM 2944 N N . ASN A 1 364 ? -13.306 17.657 30.626 1.00 68.81 364 ASN A N 1
ATOM 2945 C CA . ASN A 1 364 ? -14.612 17.092 30.281 1.00 68.81 364 ASN A CA 1
ATOM 2946 C C . ASN A 1 364 ? -14.409 15.915 29.314 1.00 68.81 364 ASN A C 1
ATOM 2948 O O . ASN A 1 364 ? -14.362 16.084 28.093 1.00 68.81 364 ASN A O 1
ATOM 2952 N N . LEU A 1 365 ? -14.206 14.717 29.863 1.00 78.31 365 LEU A N 1
ATOM 2953 C CA . LEU A 1 365 ? -14.051 13.512 29.069 1.00 78.31 365 LEU A CA 1
ATOM 2954 C C . LEU A 1 365 ? -15.414 13.201 28.441 1.00 78.31 365 LEU A C 1
ATOM 2956 O O . LEU A 1 365 ? -16.390 13.093 29.179 1.00 78.31 365 LEU A O 1
ATOM 2960 N N . PRO A 1 366 ? -15.498 12.987 27.115 1.00 82.69 366 PRO A N 1
ATOM 2961 C CA . PRO A 1 366 ? -16.765 12.743 26.419 1.00 82.69 366 PRO A CA 1
ATOM 2962 C C . PRO A 1 366 ? -17.274 11.299 26.614 1.00 82.69 366 PRO A C 1
ATOM 2964 O O . PRO A 1 366 ? -17.813 10.673 25.692 1.00 82.69 366 PRO A O 1
ATOM 2967 N N . TYR A 1 367 ? -16.962 10.699 27.767 1.00 86.00 367 TYR A N 1
ATOM 2968 C CA . TYR A 1 367 ? -17.295 9.329 28.121 1.00 86.00 367 TYR A CA 1
ATOM 2969 C C . TYR A 1 367 ? -17.250 9.084 29.632 1.00 86.00 367 TYR A C 1
ATOM 2971 O O . TYR A 1 367 ? -16.473 9.678 30.373 1.00 86.00 367 TYR A O 1
ATOM 2979 N N . THR A 1 368 ? -17.995 8.068 30.060 1.00 88.75 368 THR A N 1
ATOM 2980 C CA . THR A 1 368 ? -17.997 7.529 31.424 1.00 88.75 368 THR A CA 1
ATOM 2981 C C . THR A 1 368 ? -17.383 6.132 31.461 1.00 88.75 368 THR A C 1
ATOM 2983 O O . THR A 1 368 ? -17.590 5.311 30.555 1.00 88.75 368 THR A O 1
ATOM 2986 N N . TYR A 1 369 ? -16.620 5.835 32.514 1.00 90.94 369 TYR A N 1
ATOM 2987 C CA . TYR A 1 369 ? -16.148 4.478 32.791 1.00 90.94 369 TYR A CA 1
ATOM 2988 C C . TYR A 1 369 ? -17.299 3.636 33.342 1.00 90.94 369 TYR A C 1
ATOM 2990 O O . TYR A 1 369 ? -18.038 4.080 34.210 1.00 90.94 369 TYR A O 1
ATOM 2998 N N . GLN A 1 370 ? -17.470 2.430 32.804 1.00 90.25 370 GLN A N 1
ATOM 2999 C CA . GLN A 1 370 ? -18.635 1.589 33.098 1.00 90.25 370 GLN A CA 1
ATOM 3000 C C . GLN A 1 370 ? -18.257 0.311 33.844 1.00 90.25 370 GLN A C 1
ATOM 3002 O O . GLN A 1 370 ? -18.966 -0.116 34.746 1.00 90.25 370 GLN A O 1
ATOM 3007 N N . LYS A 1 371 ? -17.175 -0.353 33.422 1.00 89.88 371 LYS A N 1
ATOM 3008 C CA . LYS A 1 371 ? -16.791 -1.669 33.945 1.00 89.88 371 LYS A CA 1
ATOM 3009 C C . LYS A 1 371 ? -15.310 -1.933 33.725 1.00 89.88 371 LYS A C 1
ATOM 3011 O O . LYS A 1 371 ? -14.756 -1.532 32.701 1.00 89.88 371 LYS A O 1
ATOM 3016 N N . VAL A 1 372 ? -14.703 -2.676 34.640 1.00 91.44 372 VAL A N 1
ATOM 3017 C CA . VAL A 1 372 ? -13.348 -3.219 34.518 1.00 91.44 372 VAL A CA 1
ATOM 3018 C C . VAL A 1 372 ? -13.450 -4.743 34.515 1.00 91.44 372 VAL A C 1
ATOM 3020 O O . VAL A 1 372 ? -14.315 -5.310 35.176 1.00 91.44 372 VAL A O 1
ATOM 3023 N N . ARG A 1 373 ? -12.624 -5.414 33.713 1.00 91.19 373 ARG A N 1
ATOM 3024 C CA . ARG A 1 373 ? -12.520 -6.878 33.694 1.00 91.19 373 ARG A CA 1
ATOM 3025 C C . ARG A 1 373 ? -11.062 -7.285 33.732 1.00 91.19 373 ARG A C 1
ATOM 3027 O O . ARG A 1 373 ? -10.293 -6.796 32.909 1.00 91.19 373 ARG A O 1
ATOM 3034 N N . LEU A 1 374 ? -10.705 -8.215 34.603 1.00 90.94 374 LEU A N 1
ATOM 3035 C CA . LEU A 1 374 ? -9.388 -8.852 34.570 1.00 90.94 374 LEU A CA 1
ATOM 3036 C C . LEU A 1 374 ? -9.252 -9.781 33.367 1.00 90.94 374 LEU A C 1
ATOM 3038 O O . LEU A 1 374 ? -10.099 -10.647 33.137 1.00 90.94 374 LEU A O 1
ATOM 3042 N N . ILE A 1 375 ? -8.194 -9.573 32.583 1.00 92.00 375 ILE A N 1
ATOM 3043 C CA . ILE A 1 375 ? -7.937 -10.319 31.341 1.00 92.00 375 ILE A CA 1
ATOM 3044 C C . ILE A 1 375 ? -6.651 -11.144 31.410 1.00 92.00 375 ILE A C 1
ATOM 3046 O O . ILE A 1 375 ? -6.252 -11.730 30.411 1.00 92.00 375 ILE A O 1
ATOM 3050 N N . GLU A 1 376 ? -6.031 -11.191 32.583 1.00 89.69 376 GLU A N 1
ATOM 3051 C CA . GLU A 1 376 ? -4.924 -12.073 32.940 1.00 89.69 376 GLU A CA 1
ATOM 3052 C C . GLU A 1 376 ? -5.295 -12.823 34.222 1.00 89.69 376 GLU A C 1
ATOM 3054 O O . GLU A 1 376 ? -6.150 -12.367 34.989 1.00 89.69 376 GLU A O 1
ATOM 3059 N N . ALA A 1 377 ? -4.718 -14.012 34.398 1.00 83.50 377 ALA A N 1
ATOM 3060 C CA . ALA A 1 377 ? -5.018 -14.878 35.535 1.00 83.50 377 ALA A CA 1
ATOM 3061 C C . ALA A 1 377 ? -4.353 -14.376 36.821 1.00 83.50 377 ALA A C 1
ATOM 3063 O O . ALA A 1 377 ? -5.017 -14.299 37.856 1.00 83.50 377 ALA A O 1
ATOM 3064 N N . ASP A 1 378 ? -3.083 -13.981 36.709 1.00 87.94 378 ASP A N 1
ATOM 3065 C CA . ASP A 1 378 ? -2.225 -13.623 37.830 1.00 87.94 378 ASP A CA 1
ATOM 3066 C C . ASP A 1 378 ? -1.399 -12.370 37.533 1.00 87.94 378 ASP A C 1
ATOM 3068 O O . ASP A 1 378 ? -1.315 -11.887 36.400 1.00 87.94 378 ASP A O 1
ATOM 3072 N N . TRP A 1 379 ? -0.807 -11.831 38.594 1.00 92.69 379 TRP A N 1
ATOM 3073 C CA . TRP A 1 379 ? 0.119 -10.714 38.517 1.00 92.69 379 TRP A CA 1
ATOM 3074 C C . TRP A 1 379 ? 1.438 -11.151 37.883 1.00 92.69 379 TRP A C 1
ATOM 3076 O O . TRP A 1 379 ? 1.992 -12.189 38.230 1.00 92.69 379 TRP A O 1
ATOM 3086 N N . THR A 1 380 ? 1.976 -10.314 37.003 1.00 93.38 380 THR A N 1
ATOM 3087 C CA . THR A 1 380 ? 3.321 -10.473 36.449 1.00 93.38 380 THR A CA 1
ATOM 3088 C C . THR A 1 380 ? 4.285 -9.597 37.240 1.00 93.38 380 THR A C 1
ATOM 3090 O O . THR A 1 380 ? 4.044 -8.396 37.378 1.00 93.38 380 THR A O 1
ATOM 3093 N N . LEU A 1 381 ? 5.365 -10.174 37.770 1.00 94.12 381 LEU A N 1
ATOM 3094 C CA . LEU A 1 381 ? 6.423 -9.393 38.413 1.00 94.12 381 LEU A CA 1
ATOM 3095 C C . LEU A 1 381 ? 7.140 -8.526 37.377 1.00 94.12 381 LEU A C 1
ATOM 3097 O O . LEU A 1 381 ? 7.410 -8.951 36.256 1.00 94.12 381 LEU A O 1
ATOM 3101 N N . VAL A 1 382 ? 7.437 -7.293 37.768 1.00 92.94 382 VAL A N 1
ATOM 3102 C CA . VAL A 1 382 ? 8.195 -6.339 36.965 1.00 92.94 382 VAL A CA 1
ATOM 3103 C C . VAL A 1 382 ? 9.464 -6.018 37.733 1.00 92.94 382 VAL A C 1
ATOM 3105 O O . VAL A 1 382 ? 9.400 -5.525 38.860 1.00 92.94 382 VAL A O 1
ATOM 3108 N N . HIS A 1 383 ? 10.607 -6.287 37.116 1.00 91.81 383 HIS A N 1
ATOM 3109 C CA . HIS A 1 383 ? 11.920 -5.989 37.677 1.00 91.81 383 HIS A CA 1
ATOM 3110 C C . HIS A 1 383 ? 12.388 -4.597 37.234 1.00 91.81 383 HIS A C 1
ATOM 3112 O O . HIS A 1 383 ? 11.833 -4.010 36.296 1.00 91.81 383 HIS A O 1
ATOM 3118 N N . LYS A 1 384 ? 13.355 -4.020 37.950 1.00 88.50 384 LYS A N 1
ATOM 3119 C CA . LYS A 1 384 ? 14.033 -2.801 37.492 1.00 88.50 384 LYS A CA 1
ATOM 3120 C C . LYS A 1 384 ? 14.904 -3.136 36.275 1.00 88.50 384 LYS A C 1
ATOM 3122 O O . LYS A 1 384 ? 15.348 -4.268 36.109 1.00 88.50 384 LYS A O 1
ATOM 3127 N N . ASP A 1 385 ? 15.115 -2.154 35.402 1.00 84.94 385 ASP A N 1
ATOM 3128 C CA . ASP A 1 385 ? 15.920 -2.366 34.201 1.00 84.94 385 ASP A CA 1
ATOM 3129 C C . ASP A 1 385 ? 17.337 -2.797 34.606 1.00 84.94 385 ASP A C 1
ATOM 3131 O O . ASP A 1 385 ? 17.981 -2.132 35.417 1.00 84.94 385 ASP A O 1
ATOM 3135 N N . PHE A 1 386 ? 17.803 -3.913 34.040 1.00 81.50 386 PHE A N 1
ATOM 3136 C CA . PHE A 1 386 ? 19.135 -4.485 34.274 1.00 81.50 386 PHE A CA 1
ATOM 3137 C C . PHE A 1 386 ? 19.420 -4.972 35.709 1.00 81.50 386 PHE A C 1
ATOM 3139 O O . PHE A 1 386 ? 20.586 -5.150 36.056 1.00 81.50 386 PHE A O 1
ATOM 3146 N N . SER A 1 387 ? 18.399 -5.238 36.534 1.00 83.88 387 SER A N 1
ATOM 3147 C CA . SER A 1 387 ? 18.592 -5.902 37.832 1.00 83.88 387 SER A CA 1
ATOM 3148 C C . SER A 1 387 ? 17.508 -6.934 38.146 1.00 83.88 387 SER A C 1
ATOM 3150 O O . SER A 1 387 ? 16.422 -6.918 37.569 1.00 83.88 387 SER A O 1
ATOM 3152 N N . GLU A 1 388 ? 17.794 -7.839 39.087 1.00 85.94 388 GLU A N 1
ATOM 3153 C CA . GLU A 1 388 ? 16.802 -8.795 39.607 1.00 85.94 388 GLU A CA 1
ATOM 3154 C C . GLU A 1 388 ? 15.872 -8.170 40.660 1.00 85.94 388 GLU A C 1
ATOM 3156 O O . GLU A 1 388 ? 14.905 -8.795 41.098 1.00 85.94 388 GLU A O 1
ATOM 3161 N N . GLU A 1 389 ? 16.097 -6.910 41.045 1.00 90.38 389 GLU A N 1
ATOM 3162 C CA . GLU A 1 389 ? 15.271 -6.239 42.045 1.00 90.38 389 GLU A CA 1
ATOM 3163 C C . GLU A 1 389 ? 13.833 -6.036 41.553 1.00 90.38 389 GLU A C 1
ATOM 3165 O O . GLU A 1 389 ? 13.580 -5.493 40.472 1.00 90.38 389 GLU A O 1
ATOM 3170 N N . ILE A 1 390 ? 12.866 -6.409 42.394 1.00 91.88 390 ILE A N 1
ATOM 3171 C CA . ILE A 1 390 ? 11.440 -6.238 42.112 1.00 91.88 390 ILE A CA 1
ATOM 3172 C C . ILE A 1 390 ? 11.091 -4.744 42.156 1.00 91.88 390 ILE A C 1
ATOM 3174 O O . ILE A 1 390 ? 11.190 -4.088 43.191 1.00 91.88 390 ILE A O 1
ATOM 3178 N N . LYS A 1 391 ? 10.626 -4.203 41.027 1.00 94.50 391 LYS A N 1
ATOM 3179 C CA . LYS A 1 391 ? 10.061 -2.847 40.921 1.00 94.50 391 LYS A CA 1
ATOM 3180 C C . LYS A 1 391 ? 8.599 -2.818 41.366 1.00 94.50 391 LYS A C 1
ATOM 3182 O O . LYS A 1 391 ? 8.119 -1.830 41.924 1.00 94.50 391 LYS A O 1
ATOM 3187 N N . GLY A 1 392 ? 7.872 -3.887 41.066 1.00 95.81 392 GLY A N 1
ATOM 3188 C CA . GLY A 1 392 ? 6.452 -4.010 41.347 1.00 95.81 392 GLY A CA 1
ATOM 3189 C C . GLY A 1 392 ? 5.843 -5.197 40.625 1.00 95.81 392 GLY A C 1
ATOM 3190 O O . GLY A 1 392 ? 6.537 -6.119 40.201 1.00 95.81 392 GLY A O 1
ATOM 3191 N N . ARG A 1 393 ? 4.526 -5.159 40.466 1.00 95.06 393 ARG A N 1
ATOM 3192 C CA . ARG A 1 393 ? 3.778 -6.150 39.699 1.00 95.06 393 ARG A CA 1
ATOM 3193 C C . ARG A 1 393 ? 2.730 -5.484 38.825 1.00 95.06 393 ARG A C 1
ATOM 3195 O O . ARG A 1 393 ? 2.168 -4.456 39.200 1.00 95.06 393 ARG A O 1
ATOM 3202 N N . GLU A 1 394 ? 2.466 -6.066 37.663 1.00 94.94 394 GLU A N 1
ATOM 3203 C CA . GLU A 1 394 ? 1.429 -5.604 36.745 1.00 94.94 394 GLU A CA 1
ATOM 3204 C C . GLU A 1 394 ? 0.400 -6.689 36.435 1.00 94.94 394 GLU A C 1
ATOM 3206 O O . GLU A 1 394 ? 0.704 -7.879 36.435 1.00 94.94 394 GLU A O 1
ATOM 3211 N N . ILE A 1 395 ? -0.831 -6.267 36.164 1.00 94.19 395 ILE A N 1
ATOM 3212 C CA . ILE A 1 395 ? -1.888 -7.126 35.636 1.00 94.19 395 ILE A CA 1
ATOM 3213 C C . ILE A 1 395 ? -2.690 -6.362 34.586 1.00 94.19 395 ILE A C 1
ATOM 3215 O O . ILE A 1 395 ? -2.939 -5.156 34.715 1.00 94.19 395 ILE A O 1
ATOM 3219 N N . LYS A 1 396 ? -3.094 -7.035 33.509 1.00 94.44 396 LYS A N 1
ATOM 3220 C CA . LYS A 1 396 ? -3.889 -6.409 32.450 1.00 94.44 396 LYS A CA 1
ATOM 3221 C C . LYS A 1 396 ? -5.382 -6.498 32.736 1.00 94.44 396 LYS A C 1
ATOM 3223 O O . LYS A 1 396 ? -5.938 -7.544 33.081 1.00 94.44 396 LYS A O 1
ATOM 3228 N N . VAL A 1 397 ? -6.059 -5.384 32.478 1.00 93.94 397 VAL A N 1
ATOM 3229 C CA . VAL A 1 397 ? -7.514 -5.259 32.589 1.00 93.94 397 VAL A CA 1
ATOM 3230 C C . VAL A 1 397 ? -8.110 -4.668 31.314 1.00 93.94 397 VAL A C 1
ATOM 3232 O O . VAL A 1 397 ? -7.490 -3.855 30.633 1.00 93.94 397 VAL A O 1
ATOM 3235 N N . ALA A 1 398 ? -9.338 -5.048 30.980 1.00 93.69 398 ALA A N 1
ATOM 3236 C CA . ALA A 1 398 ? -10.142 -4.379 29.965 1.00 93.69 398 ALA A CA 1
ATOM 3237 C C . ALA A 1 398 ? -11.087 -3.377 30.633 1.00 93.69 398 ALA A C 1
ATOM 3239 O O . ALA A 1 398 ? -11.972 -3.761 31.398 1.00 93.69 398 ALA A O 1
ATOM 3240 N N . VAL A 1 399 ? -10.922 -2.099 30.302 1.00 93.25 399 VAL A N 1
ATOM 3241 C CA . VAL A 1 399 ? -11.739 -0.995 30.808 1.00 93.25 399 VAL A CA 1
ATOM 3242 C C . VAL A 1 399 ? -12.777 -0.617 29.766 1.00 93.25 399 VAL A C 1
ATOM 3244 O O . VAL A 1 399 ? -12.432 -0.217 28.655 1.00 93.25 399 VAL A O 1
ATOM 3247 N N . VAL A 1 400 ? -14.048 -0.722 30.131 1.00 92.88 400 VAL A N 1
ATOM 3248 C CA . VAL A 1 400 ? -15.205 -0.424 29.287 1.00 92.88 400 VAL A CA 1
ATOM 3249 C C . VAL A 1 400 ? -15.676 1.006 29.522 1.00 92.88 400 VAL A C 1
ATOM 3251 O O . VAL A 1 400 ? -15.779 1.457 30.663 1.00 92.88 400 VAL A O 1
ATOM 3254 N N . ARG A 1 401 ? -15.997 1.702 28.430 1.00 91.75 401 ARG A N 1
ATOM 3255 C CA . ARG A 1 401 ? -16.463 3.092 28.415 1.00 91.75 401 ARG A CA 1
ATOM 3256 C C . ARG A 1 401 ? -17.767 3.216 27.641 1.00 91.75 401 ARG A C 1
ATOM 3258 O O . ARG A 1 401 ? -17.972 2.491 26.660 1.00 91.75 401 ARG A O 1
ATOM 3265 N N . LYS A 1 402 ? -18.605 4.161 28.053 1.00 89.50 402 LYS A N 1
ATOM 3266 C CA . LYS A 1 402 ? -19.776 4.625 27.306 1.00 89.50 402 LYS A CA 1
ATOM 3267 C C . LYS A 1 402 ? -19.591 6.106 27.001 1.00 89.50 402 LYS A C 1
ATOM 3269 O O . LYS A 1 402 ? -19.373 6.882 27.921 1.00 89.50 402 LYS A O 1
ATOM 3274 N N . TRP A 1 403 ? -19.648 6.454 25.727 1.00 85.44 403 TRP A N 1
ATOM 3275 C CA . TRP A 1 403 ? -19.479 7.814 25.227 1.00 85.44 403 TRP A CA 1
ATOM 3276 C C . TRP A 1 403 ? -20.812 8.557 25.231 1.00 85.44 403 TRP A C 1
ATOM 3278 O O . TRP A 1 403 ? -21.874 7.926 25.183 1.00 85.44 403 TRP A O 1
ATOM 3288 N N . ASP A 1 404 ? -20.752 9.883 25.259 1.00 81.81 404 ASP A N 1
ATOM 3289 C CA . ASP A 1 404 ? -21.942 10.738 25.372 1.00 81.81 404 ASP A CA 1
ATOM 3290 C C . ASP A 1 404 ? -22.842 10.662 24.130 1.00 81.81 404 ASP A C 1
ATOM 3292 O O . ASP A 1 404 ? -24.065 10.722 24.226 1.00 81.81 404 ASP A O 1
ATOM 3296 N N . ASP A 1 405 ? -22.255 10.403 22.959 1.00 72.25 405 ASP A N 1
ATOM 3297 C CA . ASP A 1 405 ? -22.978 10.119 21.709 1.00 72.25 405 ASP A CA 1
ATOM 3298 C C . ASP A 1 405 ? -23.608 8.702 21.673 1.00 72.25 405 ASP A C 1
ATOM 3300 O O . ASP A 1 405 ? -24.153 8.266 20.652 1.00 72.25 405 ASP A O 1
ATOM 3304 N N . GLY A 1 406 ? -23.518 7.958 22.780 1.00 77.25 406 GLY A N 1
ATOM 3305 C CA . GLY A 1 406 ? -24.169 6.673 23.001 1.00 77.25 406 GLY A CA 1
ATOM 3306 C C . GLY A 1 406 ? -23.400 5.445 22.510 1.00 77.25 406 GLY A C 1
ATOM 3307 O O . GLY A 1 406 ? -23.913 4.331 22.673 1.00 77.25 406 GLY A O 1
ATOM 3308 N N . HIS A 1 407 ? -22.200 5.581 21.929 1.00 82.19 407 HIS A N 1
ATOM 3309 C CA . HIS A 1 407 ? -21.390 4.406 21.581 1.00 82.19 407 HIS A CA 1
ATOM 3310 C C . HIS A 1 407 ? -20.613 3.856 22.785 1.00 82.19 407 HIS A C 1
ATOM 3312 O O . HIS A 1 407 ? -20.451 4.507 23.814 1.00 82.19 407 HIS A O 1
ATOM 3318 N N . CYS A 1 408 ? -20.142 2.613 22.674 1.00 87.62 408 CYS A N 1
ATOM 3319 C CA . CYS A 1 408 ? -19.372 1.959 23.727 1.00 87.62 408 CYS A CA 1
ATOM 3320 C C . CYS A 1 408 ? -18.036 1.477 23.183 1.00 87.62 408 CYS A C 1
ATOM 3322 O O . CYS A 1 408 ? -17.940 1.029 22.039 1.00 87.62 408 CYS A O 1
ATOM 3324 N N . SER A 1 409 ? -17.008 1.518 24.020 1.00 90.19 409 SER A N 1
ATOM 3325 C CA . SER A 1 409 ? -15.671 1.051 23.672 1.00 90.19 409 SER A CA 1
ATOM 3326 C C . SER A 1 409 ? -15.023 0.322 24.839 1.00 90.19 409 SER A C 1
ATOM 3328 O O . SER A 1 409 ? -15.500 0.388 25.970 1.00 90.19 409 SER A O 1
ATOM 3330 N N . TYR A 1 410 ? -13.898 -0.334 24.587 1.00 92.25 410 TYR A N 1
ATOM 3331 C CA . TYR A 1 410 ? -12.979 -0.739 25.640 1.00 92.25 410 TYR A CA 1
ATOM 3332 C C . TYR A 1 410 ? -11.537 -0.383 25.286 1.00 92.25 410 TYR A C 1
ATOM 3334 O O . TYR A 1 410 ? -11.188 -0.260 24.111 1.00 92.25 410 TYR A O 1
ATOM 3342 N N . GLN A 1 411 ? -10.702 -0.234 26.305 1.00 92.56 411 GLN A N 1
ATOM 3343 C CA . GLN A 1 411 ? -9.252 -0.135 26.178 1.00 92.56 411 GLN A CA 1
ATOM 3344 C C . GLN A 1 411 ? -8.619 -1.165 27.111 1.00 92.56 411 GLN A C 1
ATOM 3346 O O . GLN A 1 411 ? -9.161 -1.439 28.182 1.00 92.56 411 GLN A O 1
ATOM 3351 N N . ILE A 1 412 ? -7.509 -1.771 26.694 1.00 93.19 412 ILE A N 1
ATOM 3352 C CA . ILE A 1 412 ? -6.703 -2.566 27.620 1.00 93.19 412 ILE A CA 1
ATOM 3353 C C . ILE A 1 412 ? -5.890 -1.575 28.453 1.00 93.19 412 ILE A C 1
ATOM 3355 O O . ILE A 1 412 ? -5.307 -0.644 27.914 1.00 93.19 412 ILE A O 1
ATOM 3359 N N . ASN A 1 413 ? -5.866 -1.747 29.763 1.00 93.44 413 ASN A N 1
ATOM 3360 C CA . ASN A 1 413 ? -5.020 -0.974 30.656 1.00 93.44 413 ASN A CA 1
ATOM 3361 C C . ASN A 1 413 ? -4.108 -1.936 31.411 1.00 93.44 413 ASN A C 1
ATOM 3363 O O . ASN A 1 413 ? -4.468 -3.089 31.654 1.00 93.44 413 ASN A O 1
ATOM 3367 N N . ARG A 1 414 ? -2.927 -1.449 31.776 1.00 94.31 414 ARG A N 1
ATOM 3368 C CA . ARG A 1 414 ? -2.062 -2.102 32.753 1.00 94.31 414 ARG A CA 1
ATOM 3369 C C . ARG A 1 414 ? -2.358 -1.498 34.111 1.00 94.31 414 ARG A C 1
ATOM 3371 O O . ARG A 1 414 ? -2.405 -0.277 34.243 1.00 94.31 414 ARG A O 1
ATOM 3378 N N . VAL A 1 415 ? -2.589 -2.351 35.089 1.00 94.62 415 VAL A N 1
ATOM 3379 C CA . VAL A 1 415 ? -2.698 -1.965 36.490 1.00 94.62 415 VAL A CA 1
ATOM 3380 C C . VAL A 1 415 ? -1.373 -2.333 37.122 1.00 94.62 415 VAL A C 1
ATOM 3382 O O . VAL A 1 415 ? -1.001 -3.501 37.108 1.00 94.62 415 VAL A O 1
ATOM 3385 N N . PHE A 1 416 ? -0.647 -1.337 37.607 1.00 95.19 416 PHE A N 1
ATOM 3386 C CA . PHE A 1 416 ? 0.661 -1.501 38.222 1.00 95.19 416 PHE A CA 1
ATOM 3387 C C . PHE A 1 416 ? 0.557 -1.283 39.730 1.00 95.19 416 PHE A C 1
ATOM 3389 O O . PHE A 1 416 ? -0.152 -0.381 40.174 1.00 95.19 416 PHE A O 1
ATOM 3396 N N . GLN A 1 417 ? 1.275 -2.086 40.503 1.00 95.00 417 GLN A N 1
ATOM 3397 C CA . GLN A 1 417 ? 1.385 -1.966 41.952 1.00 95.00 417 GLN A CA 1
ATOM 3398 C C . GLN A 1 417 ? 2.866 -1.966 42.327 1.00 95.00 417 GLN A C 1
ATOM 3400 O O . GLN A 1 417 ? 3.594 -2.901 41.985 1.00 95.00 417 GLN A O 1
ATOM 3405 N N . TRP A 1 418 ? 3.320 -0.904 42.987 1.00 94.56 418 TRP A N 1
ATOM 3406 C CA . TRP A 1 418 ? 4.724 -0.747 43.363 1.00 94.56 418 TRP A CA 1
ATOM 3407 C C . TRP A 1 418 ? 5.120 -1.711 44.477 1.00 94.56 418 TRP A C 1
ATOM 3409 O O . TRP A 1 418 ? 4.298 -2.069 45.321 1.00 94.56 418 TRP A O 1
ATOM 3419 N N . TYR A 1 419 ? 6.391 -2.109 44.477 1.00 95.00 419 TYR A N 1
ATOM 3420 C CA . TYR A 1 419 ? 7.016 -2.843 45.573 1.00 95.00 419 TYR A CA 1
ATOM 3421 C C . TYR A 1 419 ? 8.005 -1.922 46.290 1.00 95.00 419 TYR A C 1
ATOM 3423 O O . TYR A 1 419 ? 8.925 -1.398 45.658 1.00 95.00 419 TYR A O 1
ATOM 3431 N N . ARG A 1 420 ? 7.795 -1.681 47.588 1.00 91.81 420 ARG A N 1
ATOM 3432 C CA . ARG A 1 420 ? 8.655 -0.839 48.434 1.00 91.81 420 ARG A CA 1
ATOM 3433 C C . ARG A 1 420 ? 8.746 -1.425 49.837 1.00 91.81 420 ARG A C 1
ATOM 3435 O O . ARG A 1 420 ? 7.767 -1.957 50.347 1.00 91.81 420 ARG A O 1
ATOM 3442 N N . ASN A 1 421 ? 9.916 -1.309 50.464 1.00 89.31 421 ASN A N 1
ATOM 3443 C CA . ASN A 1 421 ? 10.148 -1.716 51.856 1.00 89.31 421 ASN A CA 1
ATOM 3444 C C . ASN A 1 421 ? 9.694 -3.158 52.169 1.00 89.31 421 ASN A C 1
ATOM 3446 O O . ASN A 1 421 ? 9.105 -3.415 53.212 1.00 89.31 421 ASN A O 1
ATOM 3450 N N . GLY A 1 422 ? 9.924 -4.097 51.244 1.00 89.50 422 GLY A N 1
ATOM 3451 C CA . GLY A 1 422 ? 9.574 -5.508 51.440 1.00 89.50 422 GLY A CA 1
ATOM 3452 C C . GLY A 1 422 ? 8.103 -5.870 51.191 1.00 89.50 422 GLY A C 1
ATOM 3453 O O . GLY A 1 422 ? 7.731 -7.024 51.385 1.00 89.50 422 GLY A O 1
ATOM 3454 N N . ALA A 1 423 ? 7.257 -4.930 50.752 1.00 92.88 423 ALA A N 1
ATOM 3455 C CA . ALA A 1 423 ? 5.834 -5.178 50.522 1.00 92.88 423 ALA A CA 1
ATOM 3456 C C . ALA A 1 423 ? 5.300 -4.494 49.251 1.00 92.88 423 ALA A C 1
ATOM 3458 O O . ALA A 1 423 ? 5.849 -3.510 48.752 1.00 92.88 423 ALA A O 1
ATOM 3459 N N . PHE A 1 424 ? 4.191 -5.015 48.716 1.00 92.69 424 PHE A N 1
ATOM 3460 C CA . PHE A 1 424 ? 3.448 -4.340 47.651 1.00 92.69 424 PHE A CA 1
ATOM 3461 C C . PHE A 1 424 ? 2.557 -3.245 48.245 1.00 92.69 424 PHE A C 1
ATOM 3463 O O . PHE A 1 424 ? 1.760 -3.513 49.142 1.00 92.69 424 PHE A O 1
ATOM 3470 N N . GLU A 1 425 ? 2.660 -2.023 47.723 1.00 91.75 425 GLU A N 1
ATOM 3471 C CA . GLU A 1 425 ? 1.854 -0.883 48.178 1.00 91.75 425 GLU A CA 1
ATOM 3472 C C . GLU A 1 425 ? 0.361 -1.112 47.920 1.00 91.75 425 GLU A C 1
ATOM 3474 O O . GLU A 1 425 ? -0.009 -1.694 46.908 1.00 91.75 425 GLU A O 1
ATOM 3479 N N . SER A 1 426 ? -0.532 -0.590 48.760 1.00 85.12 426 SER A N 1
ATOM 3480 C CA . SER A 1 426 ? -1.987 -0.694 48.543 1.00 85.12 426 SER A CA 1
ATOM 3481 C C . SER A 1 426 ? -2.485 0.083 47.314 1.00 85.12 426 SER A C 1
ATOM 3483 O O . SER A 1 426 ? -3.533 -0.239 46.751 1.00 85.12 426 SER A O 1
ATOM 3485 N N . THR A 1 427 ? -1.733 1.094 46.871 1.00 88.19 427 THR A N 1
ATOM 3486 C CA . THR A 1 427 ? -2.124 1.969 45.764 1.00 88.19 427 THR A CA 1
ATOM 3487 C C . THR A 1 427 ? -1.881 1.311 44.410 1.00 88.19 427 THR A C 1
ATOM 3489 O O . THR A 1 427 ? -0.765 0.921 44.067 1.00 88.19 427 THR A O 1
ATOM 3492 N N . LEU A 1 428 ? -2.934 1.252 43.596 1.00 91.56 428 LEU A N 1
ATOM 3493 C CA . LEU A 1 428 ? -2.848 0.835 42.200 1.00 91.56 428 LEU A CA 1
ATOM 3494 C C . LEU A 1 428 ? -2.578 2.039 41.290 1.00 91.56 428 LEU A C 1
ATOM 3496 O O . LEU A 1 428 ? -3.018 3.154 41.564 1.00 91.56 428 LEU A O 1
ATOM 3500 N N . VAL A 1 429 ? -1.874 1.820 40.185 1.00 91.75 429 VAL A N 1
ATOM 3501 C CA . VAL A 1 429 ? -1.663 2.817 39.132 1.00 91.75 429 VAL A CA 1
ATOM 3502 C C . VAL A 1 429 ? -2.211 2.265 37.826 1.00 91.75 429 VAL A C 1
ATOM 3504 O O . VAL A 1 429 ? -1.750 1.243 37.324 1.00 91.75 429 VAL A O 1
ATOM 3507 N N . VAL A 1 430 ? -3.198 2.950 37.248 1.00 91.56 430 VAL A N 1
ATOM 3508 C CA . VAL A 1 430 ? -3.847 2.516 36.005 1.00 91.56 430 VAL A CA 1
ATOM 3509 C C . VAL A 1 430 ? -3.250 3.250 34.808 1.00 91.56 430 VAL A C 1
ATOM 3511 O O . VAL A 1 430 ? -3.437 4.458 34.635 1.00 91.56 430 VAL A O 1
ATOM 3514 N N . LEU A 1 431 ? -2.568 2.502 33.945 1.00 88.25 431 LEU A N 1
ATOM 3515 C CA . LEU A 1 431 ? -1.880 3.005 32.762 1.00 88.25 431 LEU A CA 1
ATOM 3516 C C . LEU A 1 431 ? -2.602 2.545 31.484 1.00 88.25 431 LEU A C 1
ATOM 3518 O O . LEU A 1 431 ? -2.861 1.347 31.322 1.00 88.25 431 LEU A O 1
ATOM 3522 N N . PRO A 1 432 ? -2.943 3.453 30.549 1.00 84.81 432 PRO A N 1
ATOM 3523 C CA . PRO A 1 432 ? -3.554 3.065 29.282 1.00 84.81 432 PRO A CA 1
ATOM 3524 C C . PRO A 1 432 ? -2.593 2.196 28.460 1.00 84.81 432 PRO A C 1
ATOM 3526 O O . PRO A 1 432 ? -1.418 2.527 28.312 1.00 84.81 432 PRO A O 1
ATOM 3529 N N . HIS A 1 433 ? -3.091 1.094 27.893 1.00 84.81 433 HIS A N 1
ATOM 3530 C CA . HIS A 1 433 ? -2.276 0.148 27.133 1.00 84.81 433 HIS A CA 1
ATOM 3531 C C . HIS A 1 433 ? -2.928 -0.273 25.805 1.00 84.81 433 HIS A C 1
ATOM 3533 O O . HIS A 1 433 ? -3.853 -1.079 25.725 1.00 84.81 433 HIS A O 1
ATOM 3539 N N . GLY A 1 434 ? -2.392 0.240 24.701 1.00 79.12 434 GLY A N 1
ATOM 3540 C CA . GLY A 1 434 ? -2.899 -0.072 23.365 1.00 79.12 434 GLY A CA 1
ATOM 3541 C C . GLY A 1 434 ? -4.162 0.716 22.981 1.00 79.12 434 GLY A C 1
ATOM 3542 O O . GLY A 1 434 ? -4.582 1.632 23.694 1.00 79.12 434 GLY A O 1
ATOM 3543 N N . PRO A 1 435 ? -4.750 0.417 21.809 1.00 80.56 435 PRO A N 1
ATOM 3544 C CA . PRO A 1 435 ? -5.775 1.261 21.202 1.00 80.56 435 PRO A CA 1
ATOM 3545 C C . PRO A 1 435 ? -7.166 1.052 21.814 1.00 80.56 435 PRO A C 1
ATOM 3547 O O . PRO A 1 435 ? -7.541 -0.067 22.172 1.00 80.56 435 PRO A O 1
ATOM 3550 N N . VAL A 1 436 ? -7.970 2.118 21.829 1.00 83.75 436 VAL A N 1
ATOM 3551 C CA . VAL A 1 436 ? -9.411 2.053 22.120 1.00 83.75 436 VAL A CA 1
ATOM 3552 C C . VAL A 1 436 ? -10.134 1.303 20.995 1.00 83.75 436 VAL A C 1
ATOM 3554 O O . VAL A 1 436 ? -9.868 1.516 19.808 1.00 83.75 436 VAL A O 1
ATOM 3557 N N . LYS A 1 437 ? -11.049 0.404 21.366 1.00 84.00 437 LYS A N 1
ATOM 3558 C CA . LYS A 1 437 ? -11.815 -0.444 20.446 1.00 84.00 437 LYS A CA 1
ATOM 3559 C C . LYS A 1 437 ? -13.311 -0.324 20.706 1.00 84.00 437 LYS A C 1
ATOM 3561 O O . LYS A 1 437 ? -13.781 -0.689 21.781 1.00 84.00 437 LYS A O 1
ATOM 3566 N N . ASP A 1 438 ? -14.064 0.116 19.702 1.00 84.75 438 ASP A N 1
ATOM 3567 C CA . ASP A 1 438 ? -15.528 0.166 19.778 1.00 84.75 438 ASP A CA 1
ATOM 3568 C C . ASP A 1 438 ? -16.140 -1.236 19.893 1.00 84.75 438 ASP A C 1
ATOM 3570 O O . ASP A 1 438 ? -15.714 -2.180 19.217 1.00 84.75 438 ASP A O 1
ATOM 3574 N N . ILE A 1 439 ? -17.199 -1.347 20.689 1.00 85.06 439 ILE A N 1
ATOM 3575 C CA . ILE A 1 439 ? -17.975 -2.568 20.915 1.00 85.06 439 ILE A CA 1
ATOM 3576 C C . ILE A 1 439 ? -19.472 -2.268 20.916 1.00 85.06 439 ILE A C 1
ATOM 3578 O O . ILE A 1 439 ? -19.913 -1.132 21.071 1.00 85.06 439 ILE A O 1
ATOM 3582 N N . LEU A 1 440 ? -20.296 -3.308 20.780 1.00 84.38 440 LEU A N 1
ATOM 3583 C CA . LEU A 1 440 ? -21.726 -3.144 21.023 1.00 84.38 440 LEU A CA 1
ATOM 3584 C C . LEU A 1 440 ? -21.999 -2.848 22.497 1.00 84.38 440 LEU A C 1
ATOM 3586 O O . LEU A 1 440 ? -21.645 -3.659 23.351 1.00 84.38 440 LEU A O 1
ATOM 3590 N N . CYS A 1 441 ? -22.770 -1.795 22.773 1.00 81.50 441 CYS A N 1
ATOM 3591 C CA . CYS A 1 441 ? -23.182 -1.447 24.133 1.00 81.50 441 CYS A CA 1
ATOM 3592 C C . CYS A 1 441 ? -23.916 -2.572 24.870 1.00 81.50 441 CYS A C 1
ATOM 3594 O O . CYS A 1 441 ? -23.763 -2.728 26.070 1.00 81.50 441 CYS A O 1
ATOM 3596 N N . LYS A 1 442 ? 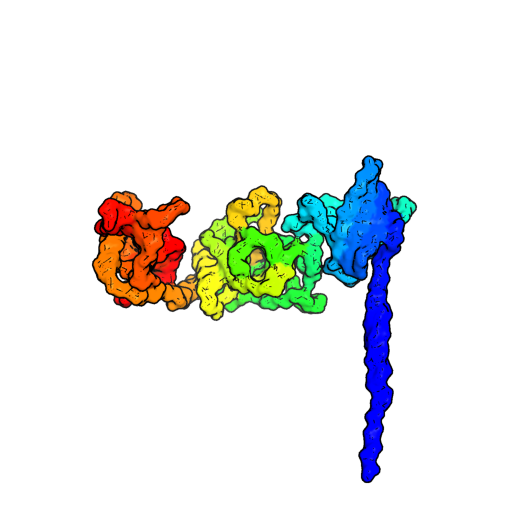-24.630 -3.467 24.175 1.00 81.88 442 LYS A N 1
ATOM 3597 C CA . LYS A 1 442 ? -25.228 -4.645 24.833 1.00 81.88 442 LYS A CA 1
ATOM 3598 C C . LYS A 1 442 ? -24.205 -5.549 25.545 1.00 81.88 442 LYS A C 1
ATOM 3600 O O . LYS A 1 442 ? -24.590 -6.348 26.387 1.00 81.88 442 LYS A O 1
ATOM 3605 N N . ARG A 1 443 ? -22.917 -5.463 25.185 1.00 71.00 443 ARG A N 1
ATOM 3606 C CA . ARG A 1 443 ? -21.819 -6.213 25.817 1.00 71.00 443 ARG A CA 1
ATOM 3607 C C . ARG A 1 443 ? -21.294 -5.561 27.094 1.00 71.00 443 ARG A C 1
ATOM 3609 O O . ARG A 1 443 ? -20.514 -6.202 27.782 1.00 71.00 443 ARG A O 1
ATOM 3616 N N . THR A 1 444 ? -21.716 -4.339 27.412 1.00 66.00 444 THR A N 1
ATOM 3617 C CA . THR A 1 444 ? -21.379 -3.678 28.681 1.00 66.00 444 THR A CA 1
ATOM 3618 C C . THR A 1 444 ? -22.313 -4.106 29.816 1.00 66.00 444 THR A C 1
ATOM 3620 O O . THR A 1 444 ? -21.946 -3.964 30.974 1.00 66.00 444 THR A O 1
ATOM 3623 N N . LYS A 1 445 ? -23.489 -4.668 29.483 1.00 62.78 445 LYS A N 1
ATOM 3624 C CA . LYS A 1 445 ? -24.532 -5.097 30.435 1.00 62.78 445 LYS A CA 1
ATOM 3625 C C . LYS A 1 445 ? -24.363 -6.522 30.989 1.00 62.78 445 LYS A C 1
ATOM 3627 O O . LYS A 1 445 ? -25.085 -6.893 31.901 1.00 62.78 445 LYS A O 1
ATOM 3632 N N . LYS A 1 446 ? -23.459 -7.325 30.418 1.00 53.28 446 LYS A N 1
ATOM 3633 C CA . LYS A 1 446 ? -23.055 -8.647 30.936 1.00 53.28 446 LYS A CA 1
ATOM 3634 C C . LYS A 1 446 ? -21.646 -8.532 31.507 1.00 53.28 446 LYS A C 1
ATOM 3636 O O . LYS A 1 446 ? -21.239 -9.337 32.358 1.00 53.28 446 LYS A O 1
#

Sequence (446 aa):
MYYSHPPANLSYLGTFLLVFISVVGQTQTPFRPAQRYVSTQPNIKQLTFTKITTQSFTGHWHLYDGTTTQLTYRLVNADKLVYEATTQLLDISRLEFLGRERIVAYYLSGNDRKVLQIQILTPSPKTLQQATTQWPALQQWIGRYKVLKPTSKAHNLYVNQIKFFKDKPVIGSSIAKQAVPVAPQVFTPNKPLWAVVYLSQPLKMYKAFLDKNRVQFKAGVYTGLAYEPITWGAVLHSRPLTSAELENNYVVLPLLNTKSRETNEMRTNELLLRNLARLPTFGQQIGLKLHAPGKYQTNGRLPIQGSFRYKAGKYHKRLISKYKSLAKRRLKSVRLPLRHKTLPAIEQTVLEQLLKKSSTNAQNLPYTYQKVRLIEADWTLVHKDFSEEIKGREIKVAVVRKWDDGHCSYQINRVFQWYRNGAFESTLVVLPHGPVKDILCKRTKK

pLDDT: mean 82.22, std 13.87, range [31.25, 95.94]